Protein 3W01 (pdb70)

Radius of gyration: 24.03 Å; Cα contacts (8 Å, |Δi|>4): 936; chains: 2; bounding box: 73×43×49 Å

Organism: Staphylococcus aureus (strain Mu3 / ATCC 700698) (NCBI:txid418127)

Solvent-accessible surface area: 19328 Å² total; per-residue (Å²): 16,7,94,51,14,18,140,69,0,83,125,19,90,3,0,0,30,0,28,9,43,92,152,10,42,107,121,44,6,64,32,0,7,130,21,148,12,46,0,0,0,0,4,24,22,67,87,5,53,90,110,29,0,81,109,9,20,72,51,1,96,195,26,136,24,41,0,0,1,10,37,34,26,47,101,0,26,22,122,45,11,51,22,31,0,14,30,7,6,4,5,2,95,36,22,37,47,7,2,23,55,19,12,86,14,7,80,74,71,8,156,82,52,82,22,109,69,13,0,4,0,0,8,0,0,17,17,46,122,13,122,14,5,142,63,7,108,19,73,31,130,19,67,44,104,10,2,49,2,12,0,18,0,0,11,43,6,13,127,2,27,0,0,2,1,11,19,32,51,95,53,9,57,41,75,46,0,73,15,0,28,126,44,22,109,119,5,18,3,0,0,2,8,33,6,32,29,66,132,49,0,58,80,0,4,85,34,3,52,0,0,6,1,19,58,17,1,62,152,44,31,153,97,0,54,98,0,28,114,72,124,55,60,70,80,50,20,141,127,5,40,4,0,0,37,1,54,20,84,82,153,24,42,80,114,41,1,29,24,0,6,130,25,141,10,45,0,0,0,1,36,122,82,88,122,54,12,92,81,5,18,65,29,0,102,135,42,118,14,1,0,0,8,12,34,75,58,54,103,22,54,26,115,46,12,35,31,28,0,16,35,1,10,1,3,1,86,41,20,38,46,6,3,22,45,20,15,84,17,7,81,78,70,4,156,77,54,79,22,137,66,18,23,4,0,0,12,0,0,16,13,65,141,12,179,47,6,176,116,3,99,18,57,26,123,16,70,45,101,10,4,46,2,8,0,17,0,0,7,54,7,9,118,2,50,1,0,0,2,23,19,29,44,86,57,11,58,41,75,46,2,73,10,0,26,118,47,23,104,116,4,11,3,0,0,3,5,21,7,42,34,78,114,32,0,29,68,0,3,82,30,3,60,0,0,7,1,20,57,12,3,54,162,51,37,136,105,0,51,79,0,17,101,43,150,177,124

Secondary structure (DSSP, 8-state):
--HHHHHHHHT--EEEEE-TTS---HHHHHHHHTSS-SEEEE--SS---HHHHHHHHHHHTTS-S-EEEE---STT--TT-SEEEEEEETTBSSGGGTTHHHHHHHHHHGGG--GGGEEEEEEEE--SSSHHHHHTTB-----HHHHHHHHHIIIIII--SEEEEE-TTS---HHHHHHHHTT-SSSEEEEES---SHHHHHHHHTTSSEEEE-THHHH-HHHHHHTT--/--GGG-GGG--EEEEE-TTS---HHHHHHHHTSS-SEEEE---HHHHHHHHHHHTTSSS-EEEE--SGGG--SS-SEEEEEEETTBSSGGGTTHHHHHHHHHHTTT--GGGEEEEEEEE--TTSHHHHHTTB-----HHHHHHHHHIIIIII--SEEEEE-TTS---HHHHHHHHTT-SSSEEEEES---SHHHHHHHHTTSSEEEE-HHHHH-HHHHHHTT-----

Nearest PDB structures (foldseek):
  3w02-assembly1_B  TM=9.775E-01  e=1.954E-39  Staphylococcus aureus subsp. aureus Mu3
  3w01-assembly1_B  TM=9.624E-01  e=1.378E-39  Staphylococcus aureus subsp. aureus Mu3
  4naf-assembly1_A  TM=9.773E-01  e=2.400E-29  Geobacillus kaustophilus HTA426
  4naf-assembly1_B  TM=9.695E-01  e=1.029E-28  Geobacillus kaustophilus HTA426
  4nae-assembly1_B  TM=9.732E-01  e=1.588E-27  Geobacillus kaustophilus HTA426

B-factor: mean 25.54, std 10.24, range [8.36, 70.71]

Structure (mmCIF, N/CA/C/O backbone):
data_3W01
#
_entry.id   3W01
#
_cell.length_a   65.337
_cell.length_b   80.793
_cell.length_c   85.769
_cell.angle_alpha   90.00
_cell.angle_beta   90.00
_cell.angle_gamma   90.00
#
_symmetry.space_group_name_H-M   'P 21 21 21'
#
loop_
_entity.id
_entity.type
_entity.pdbx_description
1 polymer 'Heptaprenylglyceryl phosphate synthase'
2 non-polymer 'TRIETHYLENE GLYCOL'
3 water water
#
loop_
_atom_site.group_PDB
_atom_site.id
_atom_site.type_symbol
_atom_site.label_atom_id
_atom_site.label_alt_id
_atom_site.label_comp_id
_atom_site.label_asym_id
_atom_site.label_entity_id
_atom_site.label_seq_id
_atom_site.pdbx_PDB_ins_code
_atom_site.Cartn_x
_atom_site.Cartn_y
_atom_site.Cartn_z
_atom_site.occupancy
_atom_site.B_iso_or_equiv
_atom_site.auth_seq_id
_atom_site.auth_comp_id
_atom_site.auth_asym_id
_atom_site.auth_atom_id
_atom_site.pdbx_PDB_model_num
ATOM 1 N N . ALA A 1 1 ? 20.450 29.712 6.072 1.00 21.21 -4 ALA A N 1
ATOM 2 C CA . ALA A 1 1 ? 21.137 28.978 4.979 1.00 19.97 -4 ALA A CA 1
ATOM 3 C C . ALA A 1 1 ? 20.072 28.357 4.092 1.00 18.34 -4 ALA A C 1
ATOM 4 O O . ALA A 1 1 ? 19.127 27.729 4.573 1.00 19.53 -4 ALA A O 1
ATOM 6 N N . GLY A 1 2 ? 20.264 28.522 2.786 1.00 17.28 -3 GLY A N 1
ATOM 7 C CA . GLY A 1 2 ? 19.305 27.976 1.843 1.00 16.60 -3 GLY A CA 1
ATOM 8 C C . GLY A 1 2 ? 19.400 26.456 1.714 1.00 15.27 -3 GLY A C 1
ATOM 9 O O . GLY A 1 2 ? 20.387 25.828 2.135 1.00 16.38 -3 GLY A O 1
ATOM 10 N N . ALA A 1 3 ? 18.397 25.875 1.080 1.00 16.70 -2 ALA A N 1
ATOM 11 C CA . ALA A 1 3 ? 18.413 24.400 0.903 1.00 15.36 -2 ALA A CA 1
ATOM 12 C C . ALA A 1 3 ? 19.584 23.976 0.003 1.00 16.03 -2 ALA A C 1
ATOM 13 O O . ALA A 1 3 ? 20.201 22.906 0.224 1.00 16.14 -2 ALA A O 1
ATOM 15 N N . GLY A 1 4 ? 19.876 24.734 -1.040 1.00 15.26 -1 GLY A N 1
ATOM 16 C CA . GLY A 1 4 ? 21.002 24.398 -1.912 1.00 15.95 -1 GLY A CA 1
ATOM 17 C C . GLY A 1 4 ? 22.337 24.550 -1.177 1.00 15.79 -1 GLY A C 1
ATOM 18 O O . GLY A 1 4 ? 23.237 23.736 -1.335 1.00 15.68 -1 GLY A O 1
ATOM 19 N N . ALA A 1 5 ? 22.467 25.619 -0.422 1.00 15.20 0 ALA A N 1
ATOM 20 C CA . ALA A 1 5 ? 23.690 25.842 0.357 1.00 15.65 0 ALA A CA 1
ATOM 21 C C . ALA A 1 5 ? 23.910 24.661 1.302 1.00 15.52 0 ALA A C 1
ATOM 22 O O . ALA A 1 5 ? 25.043 24.131 1.371 1.00 15.37 0 ALA A O 1
ATOM 24 N N . MET A 1 6 ? 22.859 24.218 2.027 1.00 15.53 1 MET A N 1
ATOM 25 C CA . MET A 1 6 ? 23.085 23.092 2.948 1.00 15.42 1 MET A CA 1
ATOM 26 C C . MET A 1 6 ? 23.327 21.775 2.218 1.00 15.12 1 MET A C 1
ATOM 27 O O . MET A 1 6 ? 24.046 20.897 2.728 1.00 15.34 1 MET A O 1
ATOM 32 N N . TYR A 1 7 ? 22.704 21.621 1.055 1.00 14.56 2 TYR A N 1
ATOM 33 C CA . TYR A 1 7 ? 22.986 20.418 0.257 1.00 14.23 2 TYR A CA 1
ATOM 34 C C . TYR A 1 7 ? 24.495 20.362 0.000 1.00 13.65 2 TYR A C 1
ATOM 35 O O . TYR A 1 7 ? 25.102 19.261 0.111 1.00 14.30 2 TYR A O 1
ATOM 44 N N . ASP A 1 8 ? 25.106 21.475 -0.413 1.00 14.45 3 ASP A N 1
ATOM 45 C CA . ASP A 1 8 ? 26.561 21.510 -0.679 1.00 14.31 3 ASP A CA 1
ATOM 46 C C . ASP A 1 8 ? 27.384 21.301 0.599 1.00 15.07 3 ASP A C 1
ATOM 47 O O . ASP A 1 8 ? 28.275 20.446 0.635 1.00 16.40 3 ASP A O 1
ATOM 52 N N . ILE A 1 9 ? 27.044 22.037 1.663 1.00 14.05 4 ILE A N 1
ATOM 53 C CA . ILE A 1 9 ? 27.837 21.971 2.879 1.00 13.30 4 ILE A CA 1
ATOM 54 C C . ILE A 1 9 ? 27.749 20.619 3.604 1.00 13.71 4 ILE A C 1
ATOM 55 O O . ILE A 1 9 ? 28.743 20.166 4.233 1.00 13.89 4 ILE A O 1
ATOM 60 N N . LYS A 1 10 ? 26.592 19.958 3.459 1.00 13.54 5 LYS A N 1
ATOM 61 C CA . LYS A 1 10 ? 26.441 18.638 4.090 1.00 14.21 5 LYS A CA 1
ATOM 62 C C . LYS A 1 10 ? 27.414 17.633 3.471 1.00 15.25 5 LYS A C 1
ATOM 63 O O . LYS A 1 10 ? 27.731 16.599 4.132 1.00 17.04 5 LYS A O 1
ATOM 69 N N . LYS A 1 11 ? 27.909 17.894 2.272 1.00 15.98 6 LYS A N 1
ATOM 70 C CA . LYS A 1 11 ? 28.879 16.954 1.696 1.00 15.62 6 LYS A CA 1
ATOM 71 C C . LYS A 1 11 ? 30.297 17.143 2.242 1.00 16.25 6 LYS A C 1
ATOM 72 O O . LYS A 1 11 ? 31.150 16.227 2.108 1.00 15.82 6 LYS A O 1
ATOM 78 N N . TRP A 1 12 ? 30.578 18.328 2.798 1.00 14.50 7 TRP A N 1
ATOM 79 C CA . TRP A 1 12 ? 31.918 18.597 3.327 1.00 13.96 7 TRP A CA 1
ATOM 80 C C . TRP A 1 12 ? 32.273 17.786 4.552 1.00 13.33 7 TRP A C 1
ATOM 81 O O . TRP A 1 12 ? 31.473 17.632 5.468 1.00 13.40 7 TRP A O 1
ATOM 92 N N . ARG A 1 13 ? 33.517 17.288 4.529 1.00 13.22 8 ARG A N 1
ATOM 93 C CA . ARG A 1 13 ? 34.002 16.486 5.604 1.00 12.69 8 ARG A CA 1
ATOM 94 C C . ARG A 1 13 ? 35.201 17.072 6.332 1.00 12.28 8 ARG A C 1
ATOM 95 O O . ARG A 1 13 ? 35.467 16.741 7.496 1.00 11.54 8 ARG A O 1
ATOM 103 N N . HIS A 1 14 ? 35.937 17.908 5.633 1.00 12.15 9 HIS A N 1
ATOM 104 C CA . HIS A 1 14 ? 37.161 18.498 6.168 1.00 11.34 9 HIS A CA 1
ATOM 105 C C . HIS A 1 14 ? 37.284 19.935 5.729 1.00 11.27 9 HIS A C 1
ATOM 106 O O . HIS A 1 14 ? 37.093 20.231 4.558 1.00 11.57 9 HIS A O 1
ATOM 113 N N . ILE A 1 15 ? 37.555 20.812 6.698 1.00 11.43 10 ILE A N 1
ATOM 114 C CA . ILE A 1 15 ? 37.774 22.215 6.400 1.00 12.49 10 ILE A CA 1
ATOM 115 C C . ILE A 1 15 ? 39.087 22.640 7.016 1.00 12.20 10 ILE A C 1
ATOM 116 O O . ILE A 1 15 ? 39.313 22.309 8.193 1.00 12.48 10 ILE A O 1
ATOM 121 N N . PHE A 1 16 ? 39.959 23.333 6.282 1.00 11.78 11 PHE A N 1
ATOM 122 C CA . PHE A 1 16 ? 41.180 23.918 6.904 1.00 11.43 11 PHE A CA 1
ATOM 123 C C . PHE A 1 16 ? 40.783 25.339 7.315 1.00 12.99 11 PHE A C 1
ATOM 124 O O . PHE A 1 16 ? 40.212 26.112 6.517 1.00 13.17 11 PHE A O 1
ATOM 132 N N . LYS A 1 17 ? 41.038 25.677 8.573 1.00 12.45 12 LYS A N 1
ATOM 133 C CA . LYS A 1 17 ? 40.686 26.982 9.128 1.00 13.33 12 LYS A CA 1
ATOM 134 C C . LYS A 1 17 ? 41.949 27.828 9.354 1.00 14.38 12 LYS A C 1
ATOM 135 O O . LYS A 1 17 ? 42.852 27.428 10.086 1.00 15.08 12 LYS A O 1
ATOM 141 N N . LEU A 1 18 ? 41.955 29.024 8.743 1.00 14.23 13 LEU A N 1
ATOM 142 C CA . LEU A 1 18 ? 43.142 29.917 8.795 1.00 15.02 13 LEU A CA 1
ATOM 143 C C . LEU A 1 18 ? 42.819 31.134 9.667 1.00 16.34 13 LEU A C 1
ATOM 144 O O . LEU A 1 18 ? 41.772 31.680 9.534 1.00 16.46 13 LEU A O 1
ATOM 149 N N . ASP A 1 19 ? 43.733 31.500 10.561 1.00 16.21 14 ASP A N 1
ATOM 150 C CA . ASP A 1 19 ? 43.567 32.696 11.427 1.00 17.79 14 ASP A CA 1
ATOM 151 C C . ASP A 1 19 ? 44.275 33.853 10.695 1.00 17.39 14 ASP A C 1
ATOM 152 O O . ASP A 1 19 ? 45.468 33.820 10.520 1.00 18.90 14 ASP A O 1
ATOM 157 N N . PRO A 1 20 ? 43.542 34.860 10.263 1.00 18.37 15 PRO A N 1
ATOM 158 C CA . PRO A 1 20 ? 44.130 35.974 9.535 1.00 19.53 15 PRO A CA 1
ATOM 159 C C . PRO A 1 20 ? 45.130 36.767 10.330 1.00 18.91 15 PRO A C 1
ATOM 160 O O . PRO A 1 20 ? 45.876 37.526 9.754 1.00 20.69 15 PRO A O 1
ATOM 164 N N . ALA A 1 21 ? 45.126 36.569 11.635 1.00 19.71 16 ALA A N 1
ATOM 165 C CA . ALA A 1 21 ? 46.124 37.277 12.471 1.00 20.87 16 ALA A CA 1
ATOM 166 C C . ALA A 1 21 ? 47.484 36.605 12.394 1.00 22.87 16 ALA A C 1
ATOM 167 O O . ALA A 1 21 ? 48.481 37.179 12.817 1.00 22.27 16 ALA A O 1
ATOM 169 N N . LYS A 1 22 ? 47.540 35.378 11.866 1.00 20.72 17 LYS A N 1
ATOM 170 C CA . LYS A 1 22 ? 48.803 34.675 11.761 1.00 22.54 17 LYS A CA 1
ATOM 171 C C . LYS A 1 22 ? 49.387 34.843 10.376 1.00 22.57 17 LYS A C 1
ATOM 172 O O . LYS A 1 22 ? 48.677 35.183 9.441 1.00 24.36 17 LYS A O 1
ATOM 178 N N . HIS A 1 23 ? 50.690 34.649 10.233 1.00 22.72 18 HIS A N 1
ATOM 179 C CA . HIS A 1 23 ? 51.269 34.776 8.901 1.00 23.98 18 HIS A CA 1
ATOM 180 C C . HIS A 1 23 ? 51.371 33.341 8.367 1.00 23.85 18 HIS A C 1
ATOM 181 O O . HIS A 1 23 ? 51.588 32.408 9.115 1.00 24.29 18 HIS A O 1
ATOM 188 N N . ILE A 1 24 ? 51.154 33.179 7.085 1.00 23.84 19 ILE A N 1
ATOM 189 C CA . ILE A 1 24 ? 51.343 31.836 6.513 1.00 24.21 19 ILE A CA 1
ATOM 190 C C . ILE A 1 24 ? 52.122 32.079 5.206 1.00 24.39 19 ILE A C 1
ATOM 191 O O . ILE A 1 24 ? 51.781 32.961 4.431 1.00 26.59 19 ILE A O 1
ATOM 196 N N . SER A 1 25 ? 53.186 31.300 4.978 1.00 28.51 20 SER A N 1
ATOM 197 C CA . SER A 1 25 ? 53.998 31.480 3.778 1.00 30.58 20 SER A CA 1
ATOM 198 C C . SER A 1 25 ? 53.259 31.043 2.518 1.00 32.45 20 SER A C 1
ATOM 199 O O . SER A 1 25 ? 52.245 30.328 2.572 1.00 31.35 20 SER A O 1
ATOM 202 N N . ASP A 1 26 ? 53.789 31.440 1.380 1.00 32.94 21 ASP A N 1
ATOM 203 C CA . ASP A 1 26 ? 53.166 31.095 0.130 1.00 34.28 21 ASP A CA 1
ATOM 204 C C . ASP A 1 26 ? 53.251 29.594 -0.073 1.00 32.35 21 ASP A C 1
ATOM 205 O O . ASP A 1 26 ? 52.273 28.994 -0.494 1.00 33.08 21 ASP A O 1
ATOM 210 N N . ASP A 1 27 ? 54.387 28.984 0.254 1.00 31.56 22 ASP A N 1
ATOM 211 C CA . ASP A 1 27 ? 54.531 27.512 0.141 1.00 30.21 22 ASP A CA 1
ATOM 212 C C . ASP A 1 27 ? 53.475 26.746 0.942 1.00 28.76 22 ASP A C 1
ATOM 213 O O . ASP A 1 27 ? 52.937 25.726 0.488 1.00 26.95 22 ASP A O 1
ATOM 218 N N . ASP A 1 28 ? 53.202 27.205 2.159 1.00 25.74 23 ASP A N 1
ATOM 219 C CA . ASP A 1 28 ? 52.301 26.516 3.044 1.00 22.99 23 ASP A CA 1
ATOM 220 C C . ASP A 1 28 ? 50.885 26.741 2.615 1.00 20.87 23 ASP A C 1
ATOM 221 O O . ASP A 1 28 ? 50.124 25.798 2.607 1.00 20.47 23 ASP A O 1
ATOM 226 N N . LEU A 1 29 ? 50.562 27.961 2.213 1.00 19.67 24 LEU A N 1
ATOM 227 C CA . LEU A 1 29 ? 49.191 28.268 1.771 1.00 19.22 24 LEU A CA 1
ATOM 228 C C . LEU A 1 29 ? 48.894 27.489 0.495 1.00 19.10 24 LEU A C 1
ATOM 229 O O . LEU A 1 29 ? 47.810 26.940 0.342 1.00 17.78 24 LEU A O 1
ATOM 234 N N . ASP A 1 30 ? 49.873 27.432 -0.413 1.00 19.06 25 ASP A N 1
ATOM 235 C CA . ASP A 1 30 ? 49.626 26.693 -1.640 1.00 18.14 25 ASP A CA 1
ATOM 236 C C . ASP A 1 30 ? 49.361 25.197 -1.331 1.00 17.08 25 ASP A C 1
ATOM 237 O O . ASP A 1 30 ? 48.447 24.631 -1.883 1.00 16.77 25 ASP A O 1
ATOM 242 N N . ALA A 1 31 ? 50.139 24.603 -0.451 1.00 15.84 26 ALA A N 1
ATOM 243 C CA . ALA A 1 31 ? 49.944 23.187 -0.080 1.00 15.22 26 ALA A CA 1
ATOM 244 C C . ALA A 1 31 ? 48.509 22.966 0.475 1.00 14.41 26 ALA A C 1
ATOM 245 O O . ALA A 1 31 ? 47.834 21.971 0.131 1.00 14.24 26 ALA A O 1
ATOM 247 N N . ILE A 1 32 ? 48.084 23.874 1.359 1.00 15.17 27 ILE A N 1
ATOM 248 C CA . ILE A 1 32 ? 46.754 23.789 1.968 1.00 14.89 27 ILE A CA 1
ATOM 249 C C . ILE A 1 32 ? 45.658 23.925 0.903 1.00 14.63 27 ILE A C 1
ATOM 250 O O . ILE A 1 32 ? 44.698 23.121 0.828 1.00 14.89 27 ILE A O 1
ATOM 255 N N . CYS A 1 33 ? 45.826 24.931 0.053 1.00 14.88 28 CYS A N 1
ATOM 256 C CA . CYS A 1 33 ? 44.733 25.193 -0.893 1.00 16.65 28 CYS A CA 1
ATOM 257 C C . CYS A 1 33 ? 44.637 24.213 -2.046 1.00 16.85 28 CYS A C 1
ATOM 258 O O . CYS A 1 33 ? 43.546 24.135 -2.695 1.00 19.08 28 CYS A O 1
ATOM 261 N N . MET A 1 34 ? 45.719 23.497 -2.304 1.00 16.58 29 MET A N 1
ATOM 262 C CA . MET A 1 34 ? 45.720 22.475 -3.354 1.00 17.51 29 MET A CA 1
ATOM 263 C C . MET A 1 34 ? 45.428 21.088 -2.822 1.00 17.66 29 MET A C 1
ATOM 264 O O . MET A 1 34 ? 45.446 20.093 -3.563 1.00 18.51 29 MET A O 1
ATOM 269 N N . SER A 1 35 ? 45.205 20.984 -1.512 1.00 15.86 30 SER A N 1
ATOM 270 C CA . SER A 1 35 ? 44.969 19.696 -0.876 1.00 15.21 30 SER A CA 1
ATOM 271 C C . SER A 1 35 ? 43.565 19.140 -1.103 1.00 15.44 30 SER A C 1
ATOM 272 O O . SER A 1 35 ? 42.743 19.785 -1.684 1.00 17.41 30 SER A O 1
ATOM 275 N N . GLN A 1 36 ? 43.342 17.969 -0.516 1.00 16.03 31 GLN A N 1
ATOM 276 C CA . GLN A 1 36 ? 42.027 17.352 -0.633 1.00 19.10 31 GLN A CA 1
ATOM 277 C C . GLN A 1 36 ? 40.993 17.861 0.394 1.00 18.70 31 GLN A C 1
ATOM 278 O O . GLN A 1 36 ? 39.934 17.215 0.630 1.00 19.09 31 GLN A O 1
ATOM 284 N N . THR A 1 37 ? 41.259 19.024 1.012 1.00 14.52 32 THR A N 1
ATOM 285 C CA . THR A 1 37 ? 40.257 19.581 1.896 1.00 13.13 32 THR A CA 1
ATOM 286 C C . THR A 1 37 ? 39.009 19.982 1.109 1.00 14.90 32 THR A C 1
ATOM 287 O O . THR A 1 37 ? 39.046 20.124 -0.140 1.00 15.36 32 THR A O 1
ATOM 291 N N . ASP A 1 38 ? 37.871 20.103 1.800 1.00 14.11 33 ASP A N 1
ATOM 292 C CA . ASP A 1 38 ? 36.677 20.533 1.113 1.00 13.78 33 ASP A CA 1
ATOM 293 C C . ASP A 1 38 ? 36.474 22.063 1.041 1.00 14.97 33 ASP A C 1
ATOM 294 O O . ASP A 1 38 ? 35.708 22.555 0.175 1.00 16.10 33 ASP A O 1
ATOM 299 N N . ALA A 1 39 ? 37.117 22.807 1.935 1.00 13.46 34 ALA A N 1
ATOM 300 C CA . ALA A 1 39 ? 36.913 24.251 1.926 1.00 13.48 34 ALA A CA 1
ATOM 301 C C . ALA A 1 39 ? 37.947 24.897 2.812 1.00 12.94 34 ALA A C 1
ATOM 302 O O . ALA A 1 39 ? 38.515 24.260 3.727 1.00 13.31 34 ALA A O 1
ATOM 304 N N . ILE A 1 40 ? 38.165 26.205 2.578 1.00 12.82 35 ILE A N 1
ATOM 305 C CA . ILE A 1 40 ? 39.049 26.974 3.454 1.00 14.28 35 ILE A CA 1
ATOM 306 C C . ILE A 1 40 ? 38.139 27.961 4.197 1.00 13.71 35 ILE A C 1
ATOM 307 O O . ILE A 1 40 ? 37.262 28.601 3.593 1.00 15.27 35 ILE A O 1
ATOM 312 N N . MET A 1 41 ? 38.302 28.040 5.510 1.00 13.29 36 MET A N 1
ATOM 313 C CA . MET A 1 41 ? 37.522 28.964 6.336 1.00 13.70 36 MET A CA 1
ATOM 314 C C . MET A 1 41 ? 38.463 29.960 7.014 1.00 15.27 36 MET A C 1
ATOM 315 O O . MET A 1 41 ? 39.419 29.545 7.640 1.00 14.56 36 MET A O 1
ATOM 320 N N . ILE A 1 42 ? 38.222 31.259 6.821 1.00 15.39 37 ILE A N 1
ATOM 321 C CA . ILE A 1 42 ? 38.987 32.270 7.541 1.00 14.22 37 ILE A CA 1
ATOM 322 C C . ILE A 1 42 ? 38.264 32.513 8.852 1.00 13.69 37 ILE A C 1
ATOM 323 O O . ILE A 1 42 ? 37.082 32.821 8.875 1.00 14.13 37 ILE A O 1
ATOM 328 N N . GLY A 1 43 ? 39.009 32.405 9.953 1.00 15.48 38 GLY A N 1
ATOM 329 C CA . GLY A 1 43 ? 38.440 32.600 11.265 1.00 17.99 38 GLY A CA 1
ATOM 330 C C . GLY A 1 43 ? 39.537 32.923 12.275 1.00 21.85 38 GLY A C 1
ATOM 331 O O . GLY A 1 43 ? 40.638 32.411 12.204 1.00 25.39 38 GLY A O 1
ATOM 332 N N . GLY A 1 44 ? 39.232 33.707 13.279 1.00 24.83 39 GLY A N 1
ATOM 333 C CA . GLY A 1 44 ? 40.283 34.011 14.227 1.00 24.87 39 GLY A CA 1
ATOM 334 C C . GLY A 1 44 ? 39.589 34.373 15.501 1.00 25.87 39 GLY A C 1
ATOM 335 O O . GLY A 1 44 ? 38.413 34.092 15.644 1.00 28.68 39 GLY A O 1
ATOM 336 N N . THR A 1 45 ? 40.280 35.048 16.420 1.00 25.25 40 THR A N 1
ATOM 337 C CA . THR A 1 45 ? 39.635 35.413 17.684 1.00 26.20 40 THR A CA 1
ATOM 338 C C . THR A 1 45 ? 39.665 36.928 17.802 1.00 27.87 40 THR A C 1
ATOM 339 O O . THR A 1 45 ? 38.733 37.591 17.397 1.00 28.39 40 THR A O 1
ATOM 343 N N . ASP A 1 46 ? 40.727 37.463 18.374 1.00 30.62 41 ASP A N 1
ATOM 344 C CA . ASP A 1 46 ? 40.851 38.908 18.450 1.00 33.34 41 ASP A CA 1
ATOM 345 C C . ASP A 1 46 ? 41.874 39.200 17.319 1.00 33.63 41 ASP A C 1
ATOM 346 O O . ASP A 1 46 ? 42.513 38.299 16.768 1.00 36.15 41 ASP A O 1
ATOM 351 N N . ASP A 1 47 ? 42.030 40.436 16.941 1.00 34.52 42 ASP A N 1
ATOM 352 C CA . ASP A 1 47 ? 42.939 40.747 15.857 1.00 32.47 42 ASP A CA 1
ATOM 353 C C . ASP A 1 47 ? 42.460 40.262 14.489 1.00 29.65 42 ASP A C 1
ATOM 354 O O . ASP A 1 47 ? 43.257 39.960 13.612 1.00 31.59 42 ASP A O 1
ATOM 359 N N . VAL A 1 48 ? 41.163 40.158 14.299 1.00 26.77 43 VAL A N 1
ATOM 360 C CA . VAL A 1 48 ? 40.686 39.809 12.959 1.00 24.44 43 VAL A CA 1
ATOM 361 C C . VAL A 1 48 ? 40.326 41.215 12.437 1.00 24.66 43 VAL A C 1
ATOM 362 O O . VAL A 1 48 ? 39.429 41.872 12.964 1.00 25.94 43 VAL A O 1
ATOM 366 N N . THR A 1 49 ? 41.016 41.672 11.402 1.00 24.50 44 THR A N 1
ATOM 367 C CA . THR A 1 49 ? 40.748 43.021 10.906 1.00 25.18 44 THR A CA 1
ATOM 368 C C . THR A 1 49 ? 40.344 43.043 9.452 1.00 25.20 44 THR A C 1
ATOM 369 O O . THR A 1 49 ? 40.500 42.043 8.733 1.00 24.11 44 THR A O 1
ATOM 373 N N . GLU A 1 50 ? 39.829 44.195 8.997 1.00 23.94 45 GLU A N 1
ATOM 374 C CA . GLU A 1 50 ? 39.500 44.324 7.592 1.00 25.24 45 GLU A CA 1
ATOM 375 C C . GLU A 1 50 ? 40.779 44.078 6.790 1.00 24.67 45 GLU A C 1
ATOM 376 O O . GLU A 1 50 ? 40.793 43.336 5.811 1.00 24.36 45 GLU A O 1
ATOM 382 N N . ASP A 1 51 ? 41.900 44.686 7.191 1.00 23.50 46 ASP A N 1
ATOM 383 C CA . ASP A 1 51 ? 43.089 44.468 6.410 1.00 24.02 46 ASP A CA 1
ATOM 384 C C . ASP A 1 51 ? 43.610 43.044 6.371 1.00 23.73 46 ASP A C 1
ATOM 385 O O . ASP A 1 51 ? 44.056 42.582 5.315 1.00 23.15 46 ASP A O 1
ATOM 390 N N . ASN A 1 52 ? 43.592 42.331 7.511 1.00 22.04 47 ASN A N 1
ATOM 391 C CA . ASN A 1 52 ? 44.170 41.013 7.410 1.00 21.13 47 ASN A CA 1
ATOM 392 C C . ASN A 1 52 ? 43.247 39.996 6.756 1.00 19.69 47 ASN A C 1
ATOM 393 O O . ASN A 1 52 ? 43.746 39.053 6.140 1.00 19.74 47 ASN A O 1
ATOM 398 N N . VAL A 1 53 ? 41.943 40.214 6.847 1.00 19.49 48 VAL A N 1
ATOM 399 C CA . VAL A 1 53 ? 41.012 39.328 6.132 1.00 19.03 48 VAL A CA 1
ATOM 400 C C . VAL A 1 53 ? 41.123 39.588 4.632 1.00 21.64 48 VAL A C 1
ATOM 401 O O . VAL A 1 53 ? 41.161 38.655 3.829 1.00 21.64 48 VAL A O 1
ATOM 405 N N . ILE A 1 54 ? 41.202 40.858 4.268 1.00 21.44 49 ILE A N 1
ATOM 406 C CA . ILE A 1 54 ? 41.348 41.217 2.846 1.00 24.84 49 ILE A CA 1
ATOM 407 C C . ILE A 1 54 ? 42.603 40.580 2.256 1.00 24.81 49 ILE A C 1
ATOM 408 O O . ILE A 1 54 ? 42.557 39.969 1.177 1.00 26.25 49 ILE A O 1
ATOM 413 N N . HIS A 1 55 ? 43.729 40.712 2.964 1.00 24.71 50 HIS A N 1
ATOM 414 C CA . HIS A 1 55 ? 45.017 40.217 2.537 1.00 26.45 50 HIS A CA 1
ATOM 415 C C . HIS A 1 55 ? 45.025 38.713 2.366 1.00 24.96 50 HIS A C 1
ATOM 416 O O . HIS A 1 55 ? 45.549 38.168 1.377 1.00 24.43 50 HIS A O 1
ATOM 423 N N . LEU A 1 56 ? 44.408 38.026 3.323 1.00 24.42 51 LEU A N 1
ATOM 424 C CA . LEU A 1 56 ? 44.415 36.576 3.229 1.00 22.64 51 LEU A CA 1
ATOM 425 C C . LEU A 1 56 ? 43.450 36.078 2.149 1.00 22.27 51 LEU A C 1
ATOM 426 O O . LEU A 1 56 ? 43.799 35.196 1.397 1.00 22.51 51 LEU A O 1
ATOM 431 N N . MET A 1 57 ? 42.246 36.643 2.104 1.00 23.99 52 MET A N 1
ATOM 432 C CA . MET A 1 57 ? 41.263 36.237 1.116 1.00 25.37 52 MET A CA 1
ATOM 433 C C . MET A 1 57 ? 41.805 36.475 -0.271 1.00 26.70 52 MET A C 1
ATOM 434 O O . MET A 1 57 ? 41.588 35.658 -1.178 1.00 26.07 52 MET A O 1
ATOM 439 N N . SER A 1 58 ? 42.538 37.568 -0.447 1.00 26.00 53 SER A N 1
ATOM 440 C CA . SER A 1 58 ? 43.049 37.857 -1.806 1.00 28.38 53 SER A CA 1
ATOM 441 C C . SER A 1 58 ? 44.022 36.770 -2.298 1.00 28.24 53 SER A C 1
ATOM 442 O O . SER A 1 58 ? 44.054 36.451 -3.502 1.00 31.11 53 SER A O 1
ATOM 445 N N . LYS A 1 59 ? 44.808 36.188 -1.384 1.00 26.42 54 LYS A N 1
ATOM 446 C CA . LYS A 1 59 ? 45.752 35.124 -1.735 1.00 25.05 54 LYS A CA 1
ATOM 447 C C . LYS A 1 59 ? 44.981 33.810 -1.997 1.00 25.36 54 LYS A C 1
ATOM 448 O O . LYS A 1 59 ? 45.383 33.014 -2.855 1.00 25.03 54 LYS A O 1
ATOM 454 N N . ILE A 1 60 ? 43.912 33.575 -1.233 1.00 23.78 55 ILE A N 1
ATOM 455 C CA . ILE A 1 60 ? 43.160 32.327 -1.416 1.00 24.66 55 ILE A CA 1
ATOM 456 C C . ILE A 1 60 ? 42.287 32.317 -2.643 1.00 25.18 55 ILE A C 1
ATOM 457 O O . ILE A 1 60 ? 42.046 31.249 -3.187 1.00 25.34 55 ILE A O 1
ATOM 462 N N . ARG A 1 61 ? 41.850 33.498 -3.089 1.00 25.71 56 ARG A N 1
ATOM 463 C CA . ARG A 1 61 ? 40.993 33.581 -4.289 1.00 28.86 56 ARG A CA 1
ATOM 464 C C . ARG A 1 61 ? 41.725 33.110 -5.546 1.00 29.15 56 ARG A C 1
ATOM 465 O O . ARG A 1 61 ? 41.093 32.896 -6.577 1.00 30.60 56 ARG A O 1
ATOM 473 N N . ARG A 1 62 ? 43.044 32.956 -5.443 1.00 30.08 57 ARG A N 1
ATOM 474 C CA . ARG A 1 62 ? 43.879 32.437 -6.520 1.00 31.15 57 ARG A CA 1
ATOM 475 C C . ARG A 1 62 ? 43.524 30.960 -6.765 1.00 30.60 57 ARG A C 1
ATOM 476 O O . ARG A 1 62 ? 43.908 30.399 -7.795 1.00 30.69 57 ARG A O 1
ATOM 484 N N . TYR A 1 63 ? 42.803 30.355 -5.803 1.00 27.26 58 TYR A N 1
ATOM 485 C CA . TYR A 1 63 ? 42.376 28.944 -5.869 1.00 26.11 58 TYR A CA 1
ATOM 486 C C . TYR A 1 63 ? 40.866 28.753 -6.039 1.00 25.12 58 TYR A C 1
ATOM 487 O O . TYR A 1 63 ? 40.051 29.543 -5.535 1.00 26.37 58 TYR A O 1
ATOM 496 N N . PRO A 1 64 ? 40.462 27.650 -6.707 1.00 24.23 59 PRO A N 1
ATOM 497 C CA . PRO A 1 64 ? 39.046 27.369 -6.941 1.00 24.73 59 PRO A CA 1
ATOM 498 C C . PRO A 1 64 ? 38.168 26.798 -5.843 1.00 24.86 59 PRO A C 1
ATOM 499 O O . PRO A 1 64 ? 36.938 26.813 -5.980 1.00 26.36 59 PRO A O 1
ATOM 503 N N . LEU A 1 65 ? 38.753 26.313 -4.759 1.00 23.38 60 LEU A N 1
ATOM 504 C CA . LEU A 1 65 ? 37.893 25.680 -3.768 1.00 21.70 60 LEU A CA 1
ATOM 505 C C . LEU A 1 65 ? 37.039 26.683 -2.964 1.00 21.25 60 LEU A C 1
ATOM 506 O O . LEU A 1 65 ? 37.284 27.900 -3.014 1.00 20.62 60 LEU A O 1
ATOM 511 N N . PRO A 1 66 ? 36.005 26.199 -2.258 1.00 18.37 61 PRO A N 1
ATOM 512 C CA . PRO A 1 66 ? 35.149 27.118 -1.490 1.00 18.03 61 PRO A CA 1
ATOM 513 C C . PRO A 1 66 ? 35.899 27.870 -0.419 1.00 18.54 61 PRO A C 1
ATOM 514 O O . PRO A 1 66 ? 36.756 27.292 0.243 1.00 17.31 61 PRO A O 1
ATOM 518 N N . LEU A 1 67 ? 35.610 29.161 -0.305 1.00 17.25 62 LEU A N 1
ATOM 519 C CA . LEU A 1 67 ? 36.255 30.014 0.669 1.00 19.39 62 LEU A CA 1
ATOM 520 C C . LEU A 1 67 ? 35.141 30.602 1.494 1.00 17.83 62 LEU A C 1
ATOM 521 O O . LEU A 1 67 ? 34.190 31.217 0.990 1.00 17.92 62 LEU A O 1
ATOM 526 N N . VAL A 1 68 ? 35.205 30.374 2.803 1.00 15.59 63 VAL A N 1
ATOM 527 C CA . VAL A 1 68 ? 34.155 30.857 3.691 1.00 15.48 63 VAL A CA 1
ATOM 528 C C . VAL A 1 68 ? 34.710 31.730 4.801 1.00 16.18 63 VAL A C 1
ATOM 529 O O . VAL A 1 68 ? 35.867 31.567 5.203 1.00 15.12 63 VAL A O 1
ATOM 533 N N . LEU A 1 69 ? 33.882 32.672 5.258 1.00 14.22 64 LEU A N 1
ATOM 534 C CA . LEU A 1 69 ? 34.305 33.545 6.349 1.00 16.18 64 LEU A CA 1
ATOM 535 C C . LEU A 1 69 ? 33.501 33.227 7.559 1.00 15.82 64 LEU A C 1
ATOM 536 O O . LEU A 1 69 ? 32.232 33.231 7.503 1.00 15.78 64 LEU A O 1
ATOM 541 N N . GLU A 1 70 ? 34.184 32.904 8.664 1.00 15.40 65 GLU A N 1
ATOM 542 C CA . GLU A 1 70 ? 33.476 32.727 9.951 1.00 16.40 65 GLU A CA 1
ATOM 543 C C . GLU A 1 70 ? 33.562 34.123 10.542 1.00 18.45 65 GLU A C 1
ATOM 544 O O . GLU A 1 70 ? 34.644 34.558 10.936 1.00 20.05 65 GLU A O 1
ATOM 550 N N . ILE A 1 71 ? 32.436 34.810 10.590 1.00 18.25 66 ILE A N 1
ATOM 551 C CA . ILE A 1 71 ? 32.484 36.224 11.004 1.00 22.60 66 ILE A CA 1
ATOM 552 C C . ILE A 1 71 ? 32.824 36.378 12.469 1.00 24.70 66 ILE A C 1
ATOM 553 O O . ILE A 1 71 ? 32.225 35.743 13.309 1.00 26.69 66 ILE A O 1
ATOM 558 N N . SER A 1 72 ? 33.843 37.206 12.746 1.00 26.04 67 SER A N 1
ATOM 559 C CA . SER A 1 72 ? 34.372 37.501 14.089 1.00 28.62 67 SER A CA 1
ATOM 560 C C . SER A 1 72 ? 33.911 38.865 14.632 1.00 28.22 67 SER A C 1
ATOM 561 O O . SER A 1 72 ? 33.827 39.090 15.834 1.00 29.60 67 SER A O 1
ATOM 564 N N . ASN A 1 73 ? 33.648 39.783 13.727 1.00 28.87 68 ASN A N 1
ATOM 565 C CA . ASN A 1 73 ? 33.272 41.126 14.146 1.00 28.06 68 ASN A CA 1
ATOM 566 C C . ASN A 1 73 ? 32.760 41.853 12.973 1.00 28.65 68 ASN A C 1
ATOM 567 O O . ASN A 1 73 ? 32.835 41.365 11.859 1.00 28.50 68 ASN A O 1
ATOM 572 N N . ILE A 1 74 ? 32.261 43.059 13.200 1.00 29.34 69 ILE A N 1
ATOM 573 C CA . ILE A 1 74 ? 31.707 43.799 12.099 1.00 30.07 69 ILE A CA 1
ATOM 574 C C . ILE A 1 74 ? 32.714 44.327 11.084 1.00 29.90 69 ILE A C 1
ATOM 575 O O . ILE A 1 74 ? 32.429 44.370 9.879 1.00 27.61 69 ILE A O 1
ATOM 580 N N . GLU A 1 75 ? 33.881 44.735 11.585 1.00 31.69 70 GLU A N 1
ATOM 581 C CA . GLU A 1 75 ? 34.944 45.354 10.773 1.00 34.39 70 GLU A CA 1
ATOM 582 C C . GLU A 1 75 ? 35.406 44.554 9.589 1.00 34.79 70 GLU A C 1
ATOM 583 O O . GLU A 1 75 ? 35.624 45.094 8.501 1.00 34.89 70 GLU A O 1
ATOM 589 N N . SER A 1 76 ? 35.567 43.261 9.836 1.00 33.02 71 SER A N 1
ATOM 590 C CA . SER A 1 76 ? 36.067 42.346 8.843 1.00 34.48 71 SER A CA 1
ATOM 591 C C . SER A 1 76 ? 34.999 41.710 7.932 1.00 34.86 71 SER A C 1
ATOM 592 O O . SER A 1 76 ? 35.336 40.927 7.041 1.00 36.73 71 SER A O 1
ATOM 595 N N . VAL A 1 77 ? 33.722 42.022 8.131 1.00 34.49 72 VAL A N 1
ATOM 596 C CA . VAL A 1 77 ? 32.721 41.492 7.217 1.00 34.79 72 VAL A CA 1
ATOM 597 C C . VAL A 1 77 ? 32.912 42.206 5.880 1.00 34.68 72 VAL A C 1
ATOM 598 O O . VAL A 1 77 ? 33.120 43.431 5.830 1.00 34.56 72 VAL A O 1
ATOM 602 N N . MET A 1 78 ? 32.828 41.445 4.801 1.00 33.35 73 MET A N 1
ATOM 603 C CA . MET A 1 78 ? 33.017 41.981 3.465 1.00 32.11 73 MET A CA 1
ATOM 604 C C . MET A 1 78 ? 32.522 41.001 2.420 1.00 31.57 73 MET A C 1
ATOM 605 O O . MET A 1 78 ? 32.451 39.788 2.648 1.00 27.93 73 MET A O 1
ATOM 610 N N . PRO A 1 79 ? 32.182 41.511 1.231 1.00 30.09 74 PRO A N 1
ATOM 611 C CA . PRO A 1 79 ? 31.710 40.613 0.185 1.00 29.14 74 PRO A CA 1
ATOM 612 C C . PRO A 1 79 ? 32.792 39.704 -0.391 1.00 28.58 74 PRO A C 1
ATOM 613 O O . PRO A 1 79 ? 33.997 39.883 -0.155 1.00 28.82 74 PRO A O 1
ATOM 617 N N . GLY A 1 80 ? 32.365 38.707 -1.153 1.00 27.71 75 GLY A N 1
ATOM 618 C CA . GLY A 1 80 ? 33.348 37.886 -1.816 1.00 26.47 75 GLY A CA 1
ATOM 619 C C . GLY A 1 80 ? 33.497 36.446 -1.385 1.00 25.54 75 GLY A C 1
ATOM 620 O O . GLY A 1 80 ? 34.055 35.657 -2.128 1.00 28.10 75 GLY A O 1
ATOM 621 N N . PHE A 1 81 ? 32.971 36.104 -0.223 1.00 21.60 76 PHE A N 1
ATOM 622 C CA . PHE A 1 81 ? 33.078 34.711 0.229 1.00 18.86 76 PHE A CA 1
ATOM 623 C C . PHE A 1 81 ? 31.951 33.872 -0.314 1.00 17.81 76 PHE A C 1
ATOM 624 O O . PHE A 1 81 ? 30.863 34.377 -0.619 1.00 19.76 76 PHE A O 1
ATOM 632 N N . ASP A 1 82 ? 32.216 32.580 -0.461 1.00 17.71 77 ASP A N 1
ATOM 633 C CA . ASP A 1 82 ? 31.170 31.713 -0.921 1.00 16.28 77 ASP A CA 1
ATOM 634 C C . ASP A 1 82 ? 30.050 31.521 0.082 1.00 16.52 77 ASP A C 1
ATOM 635 O O . ASP A 1 82 ? 28.908 31.361 -0.319 1.00 18.13 77 ASP A O 1
ATOM 640 N N . PHE A 1 83 ? 30.384 31.497 1.383 1.00 14.80 78 PHE A N 1
ATOM 641 C CA . PHE A 1 83 ? 29.412 31.379 2.441 1.00 14.88 78 PHE A CA 1
ATOM 642 C C . PHE A 1 83 ? 29.951 32.149 3.621 1.00 14.17 78 PHE A C 1
ATOM 643 O O . PHE A 1 83 ? 31.173 32.363 3.727 1.00 14.65 78 PHE A O 1
ATOM 651 N N . TYR A 1 84 ? 29.031 32.499 4.512 1.00 15.35 79 TYR A N 1
ATOM 652 C CA . TYR A 1 84 ? 29.368 33.198 5.744 1.00 15.33 79 TYR A CA 1
ATOM 653 C C . TYR A 1 84 ? 28.808 32.419 6.916 1.00 15.24 79 TYR A C 1
ATOM 654 O O . TYR A 1 84 ? 27.588 32.196 6.999 1.00 17.21 79 TYR A O 1
ATOM 663 N N . PHE A 1 85 ? 29.715 31.976 7.793 1.00 15.00 80 PHE A N 1
ATOM 664 C CA . PHE A 1 85 ? 29.342 31.260 8.968 1.00 15.30 80 PHE A CA 1
ATOM 665 C C . PHE A 1 85 ? 29.343 32.243 10.129 1.00 14.54 80 PHE A C 1
ATOM 666 O O . PHE A 1 85 ? 30.307 32.989 10.341 1.00 16.89 80 PHE A O 1
ATOM 674 N N . VAL A 1 86 ? 28.246 32.211 10.877 1.00 14.53 81 VAL A N 1
ATOM 675 C CA . VAL A 1 86 ? 28.078 33.119 12.005 1.00 14.34 81 VAL A CA 1
ATOM 676 C C . VAL A 1 86 ? 27.884 32.340 13.305 1.00 15.02 81 VAL A C 1
ATOM 677 O O . VAL A 1 86 ? 26.881 31.699 13.520 1.00 14.91 81 VAL A O 1
ATOM 681 N N . PRO A 1 87 ? 28.850 32.413 14.199 1.00 14.78 82 PRO A N 1
ATOM 682 C CA . PRO A 1 87 ? 28.697 31.697 15.476 1.00 14.75 82 PRO A CA 1
ATOM 683 C C . PRO A 1 87 ? 27.754 32.407 16.448 1.00 16.31 82 PRO A C 1
ATOM 684 O O . PRO A 1 87 ? 27.711 33.667 16.481 1.00 15.29 82 PRO A O 1
ATOM 688 N N . THR A 1 88 ? 26.975 31.615 17.166 1.00 14.57 83 THR A N 1
ATOM 689 C CA . THR A 1 88 ? 26.279 32.145 18.333 1.00 14.34 83 THR A CA 1
ATOM 690 C C . THR A 1 88 ? 26.925 31.248 19.428 1.00 16.06 83 THR A C 1
ATOM 691 O O . THR A 1 88 ? 26.861 30.032 19.374 1.00 16.25 83 THR A O 1
ATOM 695 N N . VAL A 1 89 ? 27.613 31.871 20.388 1.00 13.35 84 VAL A N 1
ATOM 696 C CA . VAL A 1 89 ? 28.387 31.078 21.368 1.00 14.17 84 VAL A CA 1
ATOM 697 C C . VAL A 1 89 ? 27.469 30.796 22.518 1.00 14.57 84 VAL A C 1
ATOM 698 O O . VAL A 1 89 ? 27.265 31.642 23.407 1.00 15.05 84 VAL A O 1
ATOM 702 N N . LEU A 1 90 ? 26.891 29.597 22.492 1.00 14.30 85 LEU A N 1
ATOM 703 C CA . LEU A 1 90 ? 25.841 29.243 23.404 1.00 14.77 85 LEU A CA 1
ATOM 704 C C . LEU A 1 90 ? 26.222 29.237 24.836 1.00 15.16 85 LEU A C 1
ATOM 705 O O . LEU A 1 90 ? 25.357 29.466 25.674 1.00 16.55 85 LEU A O 1
ATOM 710 N N . ASN A 1 91 ? 27.496 28.935 25.110 1.00 14.38 86 ASN A N 1
ATOM 711 C CA . ASN A 1 91 ? 27.939 28.959 26.500 1.00 15.77 86 ASN A CA 1
ATOM 712 C C . ASN A 1 91 ? 28.684 30.193 26.900 1.00 16.42 86 ASN A C 1
ATOM 713 O O . ASN A 1 91 ? 29.386 30.214 27.950 1.00 17.47 86 ASN A O 1
ATOM 718 N N . SER A 1 92 ? 28.593 31.219 26.077 1.00 16.33 87 SER A N 1
ATOM 719 C CA . SER A 1 92 ? 29.158 32.533 26.466 1.00 16.87 87 SER A CA 1
ATOM 720 C C . SER A 1 92 ? 28.286 33.125 27.581 1.00 17.45 87 SER A C 1
ATOM 721 O O . SER A 1 92 ? 27.075 32.931 27.614 1.00 18.23 87 SER A O 1
ATOM 724 N N . THR A 1 93 ? 28.940 33.839 28.501 1.00 19.71 88 THR A N 1
ATOM 725 C CA . THR A 1 93 ? 28.189 34.559 29.533 1.00 20.15 88 THR A CA 1
ATOM 726 C C . THR A 1 93 ? 27.854 35.966 29.057 1.00 19.53 88 THR A C 1
ATOM 727 O O . THR A 1 93 ? 27.216 36.730 29.784 1.00 20.50 88 THR A O 1
ATOM 731 N N . ASP A 1 94 ? 28.261 36.347 27.849 1.00 18.82 89 ASP A N 1
ATOM 732 C CA . ASP A 1 94 ? 28.029 37.713 27.331 1.00 16.82 89 ASP A CA 1
ATOM 733 C C . ASP A 1 94 ? 27.129 37.700 26.101 1.00 18.35 89 ASP A C 1
ATOM 734 O O . ASP A 1 94 ? 27.485 37.080 25.118 1.00 16.50 89 ASP A O 1
ATOM 739 N N . VAL A 1 95 ? 25.997 38.419 26.135 1.00 17.55 90 VAL A N 1
ATOM 740 C CA . VAL A 1 95 ? 25.071 38.456 25.017 1.00 16.71 90 VAL A CA 1
ATOM 741 C C . VAL A 1 95 ? 25.671 38.964 23.719 1.00 17.38 90 VAL A C 1
ATOM 742 O O . VAL A 1 95 ? 25.154 38.698 22.675 1.00 16.91 90 VAL A O 1
ATOM 746 N N . ALA A 1 96 ? 26.800 39.702 23.766 1.00 16.91 91 ALA A N 1
ATOM 747 C CA . ALA A 1 96 ? 27.432 40.171 22.557 1.00 17.49 91 ALA A CA 1
ATOM 748 C C . ALA A 1 96 ? 27.745 38.985 21.669 1.00 14.36 91 ALA A C 1
ATOM 749 O O . ALA A 1 96 ? 27.641 39.081 20.458 1.00 16.82 91 ALA A O 1
ATOM 751 N N . PHE A 1 97 ? 28.096 37.878 22.311 1.00 15.88 92 PHE A N 1
ATOM 752 C CA . PHE A 1 97 ? 28.498 36.658 21.538 1.00 16.63 92 PHE A CA 1
ATOM 753 C C . PHE A 1 97 ? 27.334 35.705 21.243 1.00 16.54 92 PHE A C 1
ATOM 754 O O . PHE A 1 97 ? 27.499 34.708 20.573 1.00 17.77 92 PHE A O 1
ATOM 762 N N . HIS A 1 98 ? 26.166 36.023 21.787 1.00 15.55 93 HIS A N 1
ATOM 763 C CA . HIS A 1 98 ? 24.936 35.303 21.477 1.00 16.05 93 HIS A CA 1
ATOM 764 C C . HIS A 1 98 ? 24.325 35.984 20.260 1.00 16.85 93 HIS A C 1
ATOM 765 O O . HIS A 1 98 ? 24.164 35.348 19.225 1.00 17.05 93 HIS A O 1
ATOM 772 N N . ASN A 1 99 ? 23.984 37.274 20.350 1.00 17.19 94 ASN A N 1
ATOM 773 C CA . ASN A 1 99 ? 23.437 37.975 19.179 1.00 17.38 94 ASN A CA 1
ATOM 774 C C . ASN A 1 99 ? 23.681 39.482 19.172 1.00 19.60 94 ASN A C 1
ATOM 775 O O . ASN A 1 99 ? 23.202 40.163 18.287 1.00 19.37 94 ASN A O 1
ATOM 780 N N . GLY A 1 100 ? 24.418 40.001 20.137 1.00 18.64 95 GLY A N 1
ATOM 781 C CA . GLY A 1 100 ? 24.560 41.463 20.179 1.00 21.00 95 GLY A CA 1
ATOM 782 C C . GLY A 1 100 ? 25.407 42.029 19.080 1.00 24.09 95 GLY A C 1
ATOM 783 O O . GLY A 1 100 ? 25.077 43.101 18.480 1.00 23.38 95 GLY A O 1
ATOM 784 N N . THR A 1 101 ? 26.489 41.321 18.770 1.00 22.87 96 THR A N 1
ATOM 785 C CA . THR A 1 101 ? 27.348 41.777 17.687 1.00 25.23 96 THR A CA 1
ATOM 786 C C . THR A 1 101 ? 26.628 41.536 16.360 1.00 24.18 96 THR A C 1
ATOM 787 O O . THR A 1 101 ? 26.688 42.392 15.462 1.00 23.17 96 THR A O 1
ATOM 791 N N . LEU A 1 102 ? 25.897 40.409 16.256 1.00 21.94 97 LEU A N 1
ATOM 792 C CA . LEU A 1 102 ? 25.108 40.072 15.075 1.00 21.93 97 LEU A CA 1
ATOM 793 C C . LEU A 1 102 ? 24.091 41.169 14.784 1.00 22.48 97 LEU A C 1
ATOM 794 O O . LEU A 1 102 ? 23.901 41.552 13.638 1.00 22.64 97 LEU A O 1
ATOM 799 N N . LEU A 1 103 ? 23.430 41.653 15.830 1.00 20.81 98 LEU A N 1
ATOM 800 C CA . LEU A 1 103 ? 22.443 42.708 15.682 1.00 21.45 98 LEU A CA 1
ATOM 801 C C . LEU A 1 103 ? 23.082 43.928 14.986 1.00 24.28 98 LEU A C 1
ATOM 802 O O . LEU A 1 103 ? 22.529 44.459 14.031 1.00 22.89 98 LEU A O 1
ATOM 807 N N . GLU A 1 104 ? 24.250 44.333 15.478 1.00 26.86 99 GLU A N 1
ATOM 808 C CA . GLU A 1 104 ? 24.928 45.494 14.877 1.00 29.51 99 GLU A CA 1
ATOM 809 C C . GLU A 1 104 ? 25.301 45.237 13.419 1.00 30.21 99 GLU A C 1
ATOM 810 O O . GLU A 1 104 ? 25.169 46.145 12.578 1.00 30.58 99 GLU A O 1
ATOM 816 N N . ALA A 1 105 ? 25.742 44.022 13.113 1.00 27.55 100 ALA A N 1
ATOM 817 C CA . ALA A 1 105 ? 26.081 43.660 11.744 1.00 28.68 100 ALA A CA 1
ATOM 818 C C . ALA A 1 105 ? 24.842 43.672 10.842 1.00 29.04 100 ALA A C 1
ATOM 819 O O . ALA A 1 105 ? 24.922 43.995 9.634 1.00 28.03 100 ALA A O 1
ATOM 821 N N . LEU A 1 106 ? 23.688 43.279 11.391 1.00 26.37 101 LEU A N 1
ATOM 822 C CA . LEU A 1 106 ? 22.503 43.252 10.538 1.00 26.01 101 LEU A CA 1
ATOM 823 C C . LEU A 1 106 ? 22.007 44.660 10.291 1.00 25.73 101 LEU A C 1
ATOM 824 O O . LEU A 1 106 ? 21.439 44.943 9.236 1.00 25.25 101 LEU A O 1
ATOM 829 N N . LYS A 1 107 ? 22.203 45.537 11.264 1.00 26.18 102 LYS A N 1
ATOM 830 C CA . LYS A 1 107 ? 21.780 46.924 11.054 1.00 26.96 102 LYS A 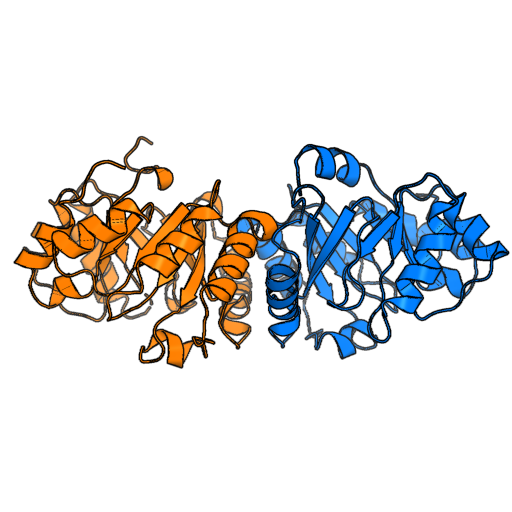CA 1
ATOM 831 C C . LYS A 1 107 ? 22.594 47.524 9.897 1.00 27.84 102 LYS A C 1
ATOM 832 O O . LYS A 1 107 ? 22.031 48.172 9.006 1.00 27.28 102 LYS A O 1
ATOM 838 N N . THR A 1 108 ? 23.887 47.247 9.894 1.00 28.92 103 THR A N 1
ATOM 839 C CA . THR A 1 108 ? 24.793 47.783 8.880 1.00 31.17 103 THR A CA 1
ATOM 840 C C . THR A 1 108 ? 24.658 47.214 7.494 1.00 30.68 103 THR A C 1
ATOM 841 O O . THR A 1 108 ? 24.657 47.973 6.509 1.00 30.76 103 THR A O 1
ATOM 845 N N . TYR A 1 109 ? 24.505 45.890 7.409 1.00 30.03 104 TYR A N 1
ATOM 846 C CA . TYR A 1 109 ? 24.465 45.184 6.138 1.00 30.10 104 TYR A CA 1
ATOM 847 C C . TYR A 1 109 ? 23.172 44.478 5.776 1.00 29.31 104 TYR A C 1
ATOM 848 O O . TYR A 1 109 ? 23.050 43.956 4.676 1.00 29.19 104 TYR A O 1
ATOM 857 N N . GLY A 1 110 ? 22.199 44.459 6.674 1.00 28.12 105 GLY A N 1
ATOM 858 C CA . GLY A 1 110 ? 20.986 43.713 6.381 1.00 29.45 105 GLY A CA 1
ATOM 859 C C . GLY A 1 110 ? 20.255 43.961 5.079 1.00 30.81 105 GLY A C 1
ATOM 860 O O . GLY A 1 110 ? 19.568 43.086 4.539 1.00 27.79 105 GLY A O 1
ATOM 861 N N . HIS A 1 111 ? 20.424 45.166 4.580 1.00 31.71 106 HIS A N 1
ATOM 862 C CA . HIS A 1 111 ? 19.794 45.570 3.372 1.00 31.88 106 HIS A CA 1
ATOM 863 C C . HIS A 1 111 ? 20.221 44.794 2.165 1.00 31.97 106 HIS A C 1
ATOM 864 O O . HIS A 1 111 ? 19.548 44.736 1.253 1.00 33.53 106 HIS A O 1
ATOM 871 N N . SER A 1 112 ? 21.392 44.298 2.179 1.00 30.70 107 SER A N 1
ATOM 872 C CA . SER A 1 112 ? 21.875 43.591 1.107 1.00 31.09 107 SER A CA 1
ATOM 873 C C . SER A 1 112 ? 22.486 42.233 1.363 1.00 30.63 107 SER A C 1
ATOM 874 O O . SER A 1 112 ? 23.324 41.865 0.716 1.00 32.97 107 SER A O 1
ATOM 877 N N . ILE A 1 113 ? 22.056 41.523 2.329 1.00 29.10 108 ILE A N 1
ATOM 878 C CA . ILE A 1 113 ? 22.605 40.243 2.608 1.00 25.60 108 ILE A CA 1
ATOM 879 C C . ILE A 1 113 ? 21.801 39.236 1.898 1.00 23.39 108 ILE A C 1
ATOM 880 O O . ILE A 1 113 ? 20.690 39.334 1.868 1.00 23.45 108 ILE A O 1
ATOM 885 N N . ASP A 1 114 ? 22.446 38.219 1.386 1.00 22.31 109 ASP A N 1
ATOM 886 C CA . ASP A 1 114 ? 21.749 37.067 0.821 1.00 20.38 109 ASP A CA 1
ATOM 887 C C . ASP A 1 114 ? 21.816 36.020 1.932 1.00 20.43 109 ASP A C 1
ATOM 888 O O . ASP A 1 114 ? 22.841 35.367 2.125 1.00 19.74 109 ASP A O 1
ATOM 893 N N . PHE A 1 115 ? 20.712 35.914 2.684 1.00 18.89 110 PHE A N 1
ATOM 894 C CA . PHE A 1 115 ? 20.722 35.018 3.830 1.00 17.62 110 PHE A CA 1
ATOM 895 C C . PHE A 1 115 ? 20.800 33.554 3.465 1.00 17.39 110 PHE A C 1
ATOM 896 O O . PHE A 1 115 ? 21.045 32.716 4.344 1.00 18.17 110 PHE A O 1
ATOM 904 N N . GLU A 1 116 ? 20.645 33.200 2.200 1.00 16.28 111 GLU A N 1
ATOM 905 C CA . GLU A 1 116 ? 20.757 31.786 1.847 1.00 16.69 111 GLU A CA 1
ATOM 906 C C . GLU A 1 116 ? 22.228 31.351 1.957 1.00 16.35 111 GLU A C 1
ATOM 907 O O . GLU A 1 116 ? 22.484 30.144 2.046 1.00 19.18 111 GLU A O 1
ATOM 913 N N . GLU A 1 117 ? 23.156 32.298 1.948 1.00 16.49 112 GLU A N 1
ATOM 914 C CA . GLU A 1 117 ? 24.560 31.941 2.042 1.00 17.10 112 GLU A CA 1
ATOM 915 C C . GLU A 1 117 ? 25.114 32.156 3.457 1.00 13.83 112 GLU A C 1
ATOM 916 O O . GLU A 1 117 ? 26.317 32.099 3.647 1.00 15.36 112 GLU A O 1
ATOM 922 N N . VAL A 1 118 ? 24.225 32.409 4.415 1.00 14.48 113 VAL A N 1
ATOM 923 C CA . VAL A 1 118 ? 24.581 32.631 5.796 1.00 13.66 113 VAL A CA 1
ATOM 924 C C . VAL A 1 118 ? 24.177 31.422 6.621 1.00 13.13 113 VAL A C 1
ATOM 925 O O . VAL A 1 118 ? 23.039 30.993 6.639 1.00 15.10 113 VAL A O 1
ATOM 929 N N . ILE A 1 119 ? 25.169 30.899 7.344 1.00 15.18 114 ILE A N 1
ATOM 930 C CA . ILE A 1 119 ? 24.955 29.693 8.164 1.00 16.41 114 ILE A CA 1
ATOM 931 C C . ILE A 1 119 ? 25.157 30.047 9.624 1.00 14.96 114 ILE A C 1
ATOM 932 O O . ILE A 1 119 ? 26.265 30.336 10.021 1.00 16.69 114 ILE A O 1
ATOM 937 N N . PHE A 1 120 ? 24.090 29.981 10.400 1.00 15.02 115 PHE A N 1
ATOM 938 C CA . PHE A 1 120 ? 24.137 30.326 11.835 1.00 16.86 115 PHE A CA 1
ATOM 939 C C . PHE A 1 120 ? 24.531 29.041 12.523 1.00 17.94 115 PHE A C 1
ATOM 940 O O . PHE A 1 120 ? 23.770 28.050 12.388 1.00 19.66 115 PHE A O 1
ATOM 948 N N . GLU A 1 121 ? 25.636 29.095 13.302 1.00 17.58 116 GLU A N 1
ATOM 949 C CA . GLU A 1 121 ? 26.261 27.930 13.951 1.00 18.07 116 GLU A CA 1
ATOM 950 C C . GLU A 1 121 ? 26.087 27.982 15.469 1.00 17.31 116 GLU A C 1
ATOM 951 O O . GLU A 1 121 ? 26.444 28.994 16.088 1.00 19.10 116 GLU A O 1
ATOM 957 N N . GLY A 1 122 ? 25.595 26.913 16.070 1.00 15.82 117 GLY A N 1
ATOM 958 C CA . GLY A 1 122 ? 25.525 26.933 17.531 1.00 14.55 117 GLY A CA 1
ATOM 959 C C . GLY A 1 122 ? 26.855 26.403 18.005 1.00 14.56 117 GLY A C 1
ATOM 960 O O . GLY A 1 122 ? 27.130 25.195 17.952 1.00 15.88 117 GLY A O 1
ATOM 961 N N . TYR A 1 123 ? 27.627 27.308 18.581 1.00 15.47 118 TYR A N 1
ATOM 962 C CA . TYR A 1 123 ? 28.962 27.050 18.980 1.00 16.05 118 TYR A CA 1
ATOM 963 C C . TYR A 1 123 ? 29.070 26.750 20.485 1.00 18.38 118 TYR A C 1
ATOM 964 O O . TYR A 1 123 ? 28.416 27.440 21.281 1.00 20.76 118 TYR A O 1
ATOM 973 N N . VAL A 1 124 ? 29.797 25.699 20.882 1.00 16.76 119 VAL A N 1
ATOM 974 C CA . VAL A 1 124 ? 30.017 25.452 22.321 1.00 15.84 119 VAL A CA 1
ATOM 975 C C . VAL A 1 124 ? 31.535 25.387 22.458 1.00 16.03 119 VAL A C 1
ATOM 976 O O . VAL A 1 124 ? 32.177 24.476 21.897 1.00 16.51 119 VAL A O 1
ATOM 980 N N . VAL A 1 125 ? 32.109 26.304 23.261 1.00 15.74 120 VAL A N 1
ATOM 981 C CA . VAL A 1 125 ? 33.559 26.381 23.434 1.00 17.24 120 VAL A CA 1
ATOM 982 C C . VAL A 1 125 ? 33.889 25.493 24.635 1.00 17.23 120 VAL A C 1
ATOM 983 O O . VAL A 1 125 ? 33.416 25.741 25.734 1.00 17.22 120 VAL A O 1
ATOM 987 N N . CYS A 1 126 ? 34.769 24.503 24.406 1.00 16.61 121 CYS A N 1
ATOM 988 C CA . CYS A 1 126 ? 35.018 23.510 25.432 1.00 17.67 121 CYS A CA 1
ATOM 989 C C . CYS A 1 126 ? 36.371 23.459 26.087 1.00 18.73 121 CYS A C 1
ATOM 990 O O . CYS A 1 126 ? 36.531 22.718 27.065 1.00 21.09 121 CYS A O 1
ATOM 993 N N . ASN A 1 127 ? 37.340 24.191 25.580 1.00 21.07 122 ASN A N 1
ATOM 994 C CA . ASN A 1 127 ? 38.693 24.192 26.205 1.00 21.96 122 ASN A CA 1
ATOM 995 C C . ASN A 1 127 ? 38.930 25.515 26.963 1.00 23.34 122 ASN A C 1
ATOM 996 O O . ASN A 1 127 ? 38.990 26.581 26.355 1.00 25.00 122 ASN A O 1
ATOM 1001 N N . ALA A 1 128 ? 39.056 25.493 28.303 1.00 25.51 123 ALA A N 1
ATOM 1002 C CA . ALA A 1 128 ? 39.291 26.747 29.051 1.00 27.90 123 ALA A CA 1
ATOM 1003 C C . ALA A 1 128 ? 40.554 27.509 28.656 1.00 28.45 123 ALA A C 1
ATOM 1004 O O . ALA A 1 128 ? 40.604 28.749 28.662 1.00 28.99 123 ALA A O 1
ATOM 1006 N N . ASP A 1 129 ? 41.584 26.745 28.310 1.00 30.34 124 ASP A N 1
ATOM 1007 C CA . ASP A 1 129 ? 42.891 27.294 28.003 1.00 31.43 124 ASP A CA 1
ATOM 1008 C C . ASP A 1 129 ? 43.095 27.643 26.542 1.00 30.42 124 ASP A C 1
ATOM 1009 O O . ASP A 1 129 ? 44.028 27.176 25.869 1.00 32.61 124 ASP A O 1
ATOM 1014 N N . SER A 1 130 ? 42.210 28.486 26.044 1.00 28.59 125 SER A N 1
ATOM 1015 C CA . SER A 1 130 ? 42.276 28.886 24.655 1.00 27.19 125 SER A CA 1
ATOM 1016 C C . SER A 1 130 ? 41.887 30.343 24.537 1.00 26.84 125 SER A C 1
ATOM 1017 O O . SER A 1 130 ? 41.116 30.845 25.382 1.00 25.68 125 SER A O 1
ATOM 1020 N N . LYS A 1 131 ? 42.436 31.005 23.517 1.00 26.60 126 LYS A N 1
ATOM 1021 C CA . LYS A 1 131 ? 42.121 32.390 23.216 1.00 27.03 126 LYS A CA 1
ATOM 1022 C C . LYS A 1 131 ? 40.614 32.440 22.906 1.00 25.90 126 LYS A C 1
ATOM 1023 O O . LYS A 1 131 ? 39.962 33.399 23.279 1.00 25.69 126 LYS A O 1
ATOM 1029 N N . VAL A 1 132 ? 40.048 31.434 22.219 1.00 24.99 127 VAL A N 1
ATOM 1030 C CA . VAL A 1 132 ? 38.613 31.590 21.923 1.00 23.71 127 VAL A CA 1
ATOM 1031 C C . VAL A 1 132 ? 37.750 31.566 23.196 1.00 24.25 127 VAL A C 1
ATOM 1032 O O . VAL A 1 132 ? 36.777 32.330 23.247 1.00 25.06 127 VAL A O 1
ATOM 1036 N N . ALA A 1 133 ? 38.059 30.695 24.175 1.00 21.92 128 ALA A N 1
ATOM 1037 C CA . ALA A 1 133 ? 37.339 30.661 25.454 1.00 22.80 128 ALA A CA 1
ATOM 1038 C C . ALA A 1 133 ? 37.474 31.988 26.159 1.00 24.94 128 ALA A C 1
ATOM 1039 O O . ALA A 1 133 ? 36.487 32.531 26.651 1.00 22.04 128 ALA A O 1
ATOM 1041 N N . LYS A 1 134 ? 38.694 32.535 26.212 1.00 25.68 129 LYS A N 1
ATOM 1042 C CA . LYS A 1 134 ? 38.848 33.820 26.889 1.00 25.11 129 LYS A CA 1
ATOM 1043 C C . LYS A 1 134 ? 38.137 34.929 26.147 1.00 24.65 129 LYS A C 1
ATOM 1044 O O . LYS A 1 134 ? 37.404 35.714 26.759 1.00 23.90 129 LYS A O 1
ATOM 1050 N N . HIS A 1 135 ? 38.317 34.966 24.818 1.00 24.45 130 HIS A N 1
ATOM 1051 C CA . HIS A 1 135 ? 37.727 36.000 23.979 1.00 22.55 130 HIS A CA 1
ATOM 1052 C C . HIS A 1 135 ? 36.194 36.035 24.027 1.00 22.96 130 HIS A C 1
ATOM 1053 O O . HIS A 1 135 ? 35.579 37.113 24.083 1.00 23.27 130 HIS A O 1
ATOM 1060 N N . THR A 1 136 ? 35.607 34.849 23.957 1.00 22.74 131 THR A N 1
ATOM 1061 C CA . THR A 1 136 ? 34.129 34.753 23.918 1.00 22.13 131 THR A CA 1
ATOM 1062 C C . THR A 1 136 ? 33.490 34.635 25.286 1.00 24.61 131 THR A C 1
ATOM 1063 O O . THR A 1 136 ? 32.273 34.446 25.389 1.00 24.03 131 THR A O 1
ATOM 1067 N N . LYS A 1 137 ? 34.303 34.695 26.342 1.00 23.87 132 LYS A N 1
ATOM 1068 C CA . LYS A 1 137 ? 33.803 34.638 27.717 1.00 23.61 132 LYS A CA 1
ATOM 1069 C C . LYS A 1 137 ? 32.968 33.373 27.975 1.00 23.82 132 LYS A C 1
ATOM 1070 O O . LYS A 1 137 ? 31.917 33.350 28.619 1.00 22.40 132 LYS A O 1
ATOM 1076 N N . ALA A 1 138 ? 33.476 32.284 27.439 1.00 22.16 133 ALA A N 1
ATOM 1077 C CA . ALA A 1 138 ? 32.797 31.021 27.539 1.00 22.77 133 ALA A CA 1
ATOM 1078 C C . ALA A 1 138 ? 32.904 30.387 28.898 1.00 23.07 133 ALA A C 1
ATOM 1079 O O . ALA A 1 138 ? 34.002 30.408 29.511 1.00 23.87 133 ALA A O 1
ATOM 1081 N N . ASN A 1 139 ? 31.806 29.760 29.334 1.00 23.16 134 ASN A N 1
ATOM 1082 C CA . ASN A 1 139 ? 31.811 28.990 30.545 1.00 24.66 134 ASN A CA 1
ATOM 1083 C C . ASN A 1 139 ? 32.161 27.560 30.115 1.00 24.15 134 ASN A C 1
ATOM 1084 O O . ASN A 1 139 ? 31.284 26.823 29.610 1.00 22.00 134 ASN A O 1
ATOM 1089 N N . THR A 1 140 ? 33.429 27.149 30.316 1.00 24.22 135 THR A N 1
ATOM 1090 C CA . THR A 1 140 ? 33.831 25.795 29.910 1.00 24.86 135 THR A CA 1
ATOM 1091 C C . THR A 1 140 ? 33.637 24.692 30.941 1.00 26.35 135 THR A C 1
ATOM 1092 O O . THR A 1 140 ? 33.980 23.546 30.685 1.00 26.75 135 THR A O 1
ATOM 1096 N N . ASP A 1 141 ? 33.077 25.003 32.104 1.00 29.21 136 ASP A N 1
ATOM 1097 C CA . ASP A 1 141 ? 32.848 23.968 33.133 1.00 31.79 136 ASP A CA 1
ATOM 1098 C C . ASP A 1 141 ? 31.602 23.184 32.732 1.00 31.62 136 ASP A C 1
ATOM 1099 O O . ASP A 1 141 ? 30.531 23.322 33.331 1.00 33.85 136 ASP A O 1
ATOM 1104 N N . LEU A 1 142 ? 31.771 22.319 31.741 1.00 30.12 137 LEU A N 1
ATOM 1105 C CA . LEU A 1 142 ? 30.664 21.584 31.144 1.00 28.84 137 LEU A CA 1
ATOM 1106 C C . LEU A 1 142 ? 30.729 20.083 31.302 1.00 28.28 137 LEU A C 1
ATOM 1107 O O . LEU A 1 142 ? 31.755 19.494 31.070 1.00 30.14 137 LEU A O 1
ATOM 1112 N N . THR A 1 143 ? 29.606 19.470 31.630 1.00 26.17 138 THR A N 1
ATOM 1113 C CA . THR A 1 143 ? 29.544 18.022 31.761 1.00 25.69 138 THR A CA 1
ATOM 1114 C C . THR A 1 143 ? 28.949 17.461 30.470 1.00 24.76 138 THR A C 1
ATOM 1115 O O . THR A 1 143 ? 28.465 18.199 29.610 1.00 22.20 138 THR A O 1
ATOM 1119 N N . THR A 1 144 ? 29.015 16.149 30.322 1.00 23.03 139 THR A N 1
ATOM 1120 C CA . THR A 1 144 ? 28.434 15.498 29.176 1.00 24.07 139 THR A CA 1
ATOM 1121 C C . THR A 1 144 ? 26.956 15.865 29.103 1.00 23.53 139 THR A C 1
ATOM 1122 O O . THR A 1 144 ? 26.400 16.065 28.012 1.00 22.51 139 THR A O 1
ATOM 1126 N N . GLU A 1 145 ? 26.312 15.978 30.264 1.00 23.13 140 GLU A N 1
ATOM 1127 C CA . GLU A 1 145 ? 24.883 16.336 30.313 1.00 22.90 140 GLU A CA 1
ATOM 1128 C C . GLU A 1 145 ? 24.642 17.728 29.788 1.00 19.45 140 GLU A C 1
ATOM 1129 O O . GLU A 1 145 ? 23.623 17.980 29.142 1.00 19.65 140 GLU A O 1
ATOM 1135 N N . ASP A 1 146 ? 25.545 18.641 30.121 1.00 20.43 141 ASP A N 1
ATOM 1136 C CA . ASP A 1 146 ? 25.417 20.011 29.633 1.00 18.94 141 ASP A CA 1
ATOM 1137 C C . ASP A 1 146 ? 25.493 19.963 28.109 1.00 17.54 141 ASP A C 1
ATOM 1138 O O . ASP A 1 146 ? 24.704 20.609 27.422 1.00 18.40 141 ASP A O 1
ATOM 1143 N N . LEU A 1 147 ? 26.495 19.253 27.597 1.00 17.96 142 LEU A N 1
ATOM 1144 C CA . LEU A 1 147 ? 26.629 19.167 26.156 1.00 18.49 142 LEU A CA 1
ATOM 1145 C C . LEU A 1 147 ? 25.453 18.505 25.475 1.00 18.65 142 LEU A C 1
ATOM 1146 O O . LEU A 1 147 ? 25.064 18.908 24.373 1.00 18.34 142 LEU A O 1
ATOM 1151 N N . GLU A 1 148 ? 24.872 17.467 26.081 1.00 19.92 143 GLU A N 1
ATOM 1152 C CA . GLU A 1 148 ? 23.712 16.824 25.471 1.00 20.69 143 GLU A CA 1
ATOM 1153 C C . GLU A 1 148 ? 22.514 17.793 25.455 1.00 18.58 143 GLU A C 1
ATOM 1154 O O . GLU A 1 148 ? 21.718 17.813 24.500 1.00 19.25 143 GLU A O 1
ATOM 1160 N N . ALA A 1 149 ? 22.403 18.594 26.529 1.00 18.71 144 ALA A N 1
ATOM 1161 C CA . ALA A 1 149 ? 21.317 19.580 26.585 1.00 17.72 144 ALA A CA 1
ATOM 1162 C C . ALA A 1 149 ? 21.498 20.677 25.520 1.00 14.82 144 ALA A C 1
ATOM 1163 O O . ALA A 1 149 ? 20.534 21.101 24.915 1.00 15.94 144 ALA A O 1
ATOM 1165 N N . TYR A 1 150 ? 22.740 21.124 25.336 1.00 15.50 145 TYR A N 1
ATOM 1166 C CA . TYR A 1 150 ? 22.999 22.118 24.256 1.00 16.52 145 TYR A CA 1
ATOM 1167 C C . TYR A 1 150 ? 22.685 21.471 22.897 1.00 16.15 145 TYR A C 1
ATOM 1168 O O . TYR A 1 150 ? 22.129 22.105 22.024 1.00 17.62 145 TYR A O 1
ATOM 1177 N N . ALA A 1 151 ? 22.998 20.181 22.731 1.00 16.62 146 ALA A N 1
ATOM 1178 C CA . ALA A 1 151 ? 22.724 19.534 21.450 1.00 15.12 146 ALA A CA 1
ATOM 1179 C C . ALA A 1 151 ? 21.202 19.467 21.215 1.00 16.14 146 ALA A C 1
ATOM 1180 O O . ALA A 1 151 ? 20.725 19.704 20.104 1.00 15.34 146 ALA A O 1
ATOM 1182 N N . GLN A 1 152 ? 20.423 19.166 22.290 1.00 15.63 147 GLN A N 1
ATOM 1183 C CA . GLN A 1 152 ? 18.956 19.145 22.115 1.00 16.50 147 GLN A CA 1
ATOM 1184 C C . GLN A 1 152 ? 18.384 20.544 21.763 1.00 15.89 147 GLN A C 1
ATOM 1185 O O . GLN A 1 152 ? 17.535 20.699 20.931 1.00 16.91 147 GLN A O 1
ATOM 1191 N N . MET A 1 153 ? 18.938 21.553 22.408 1.00 19.21 148 MET A N 1
ATOM 1192 C CA . MET A 1 153 ? 18.563 22.936 22.170 1.00 19.53 148 MET A CA 1
ATOM 1193 C C . MET A 1 153 ? 18.755 23.326 20.685 1.00 17.76 148 MET A C 1
ATOM 1194 O O . MET A 1 153 ? 17.839 23.828 19.987 1.00 17.97 148 MET A O 1
ATOM 1199 N N . VAL A 1 154 ? 19.962 23.016 20.214 1.00 15.67 149 VAL A N 1
ATOM 1200 C CA . VAL A 1 154 ? 20.339 23.347 18.846 1.00 15.75 149 VAL A CA 1
ATOM 1201 C C . VAL A 1 154 ? 19.529 22.545 17.864 1.00 15.36 149 VAL A C 1
ATOM 1202 O O . VAL A 1 154 ? 19.048 23.074 16.897 1.00 16.72 149 VAL A O 1
ATOM 1206 N N . ASN A 1 155 ? 19.413 21.246 18.097 1.00 16.41 150 ASN A N 1
ATOM 1207 C CA . ASN A 1 155 ? 18.759 20.452 17.049 1.00 16.67 150 ASN A CA 1
ATOM 1208 C C . ASN A 1 155 ? 17.223 20.579 17.031 1.00 15.48 150 ASN A C 1
ATOM 1209 O O . ASN A 1 155 ? 16.653 20.666 15.971 1.00 17.84 150 ASN A O 1
ATOM 1214 N N . HIS A 1 156 ? 16.618 20.579 18.223 1.00 16.92 151 HIS A N 1
ATOM 1215 C CA . HIS A 1 156 ? 15.145 20.508 18.335 1.00 19.43 151 HIS A CA 1
ATOM 1216 C C . HIS A 1 156 ? 14.395 21.829 18.480 1.00 21.44 151 HIS A C 1
ATOM 1217 O O . HIS A 1 156 ? 13.222 21.943 18.091 1.00 23.17 151 HIS A O 1
ATOM 1224 N N . MET A 1 157 ? 15.068 22.817 19.024 1.00 21.48 152 MET A N 1
ATOM 1225 C CA . MET A 1 157 ? 14.384 24.111 19.223 1.00 21.01 152 MET A CA 1
ATOM 1226 C C . MET A 1 157 ? 14.842 25.210 18.345 1.00 20.66 152 MET A C 1
ATOM 1227 O O . MET A 1 157 ? 14.056 25.782 17.605 1.00 22.42 152 MET A O 1
ATOM 1232 N N . TYR A 1 158 ? 16.149 25.499 18.378 1.00 17.76 153 TYR A N 1
ATOM 1233 C CA . TYR A 1 158 ? 16.626 26.479 17.405 1.00 17.67 153 TYR A CA 1
ATOM 1234 C C . TYR A 1 158 ? 16.615 25.859 15.984 1.00 18.21 153 TYR A C 1
ATOM 1235 O O . TYR A 1 158 ? 16.385 26.551 14.975 1.00 19.12 153 TYR A O 1
ATOM 1244 N N . ARG A 1 159 ? 16.868 24.555 15.912 1.00 17.45 154 ARG A N 1
ATOM 1245 C CA . ARG A 1 159 ? 17.004 23.828 14.628 1.00 18.28 154 ARG A CA 1
ATOM 1246 C C . ARG A 1 159 ? 18.057 24.510 13.737 1.00 15.91 154 ARG A C 1
ATOM 1247 O O . ARG A 1 159 ? 17.852 24.771 12.502 1.00 17.72 154 ARG A O 1
ATOM 1255 N N . LEU A 1 160 ? 19.229 24.810 14.321 1.00 15.10 155 LEU A N 1
ATOM 1256 C CA . LEU A 1 160 ? 20.285 25.502 13.557 1.00 14.07 155 LEU A CA 1
ATOM 1257 C C . LEU A 1 160 ? 20.909 24.535 12.574 1.00 14.43 155 LEU A C 1
ATOM 1258 O O . LEU A 1 160 ? 20.918 23.337 12.840 1.00 16.43 155 LEU A O 1
ATOM 1263 N N . PRO A 1 161 ? 21.414 25.042 11.446 1.00 15.05 156 PRO A N 1
ATOM 1264 C CA . PRO A 1 161 ? 22.010 24.108 10.482 1.00 13.88 156 PRO A CA 1
ATOM 1265 C C . PRO A 1 161 ? 23.292 23.423 10.955 1.00 14.87 156 PRO A C 1
ATOM 1266 O O . PRO A 1 161 ? 23.607 22.302 10.483 1.00 14.06 156 PRO A O 1
ATOM 1270 N N . VAL A 1 162 ? 24.002 24.040 11.884 1.00 12.59 157 VAL A N 1
ATOM 1271 C CA . VAL A 1 162 ? 25.299 23.520 12.317 1.00 11.61 157 VAL A CA 1
ATOM 1272 C C . VAL A 1 162 ? 25.474 23.690 13.817 1.00 12.64 157 VAL A C 1
ATOM 1273 O O . VAL A 1 162 ? 25.028 24.707 14.373 1.00 13.26 157 VAL A O 1
ATOM 1277 N N . MET A 1 163 ? 26.023 22.661 14.478 1.00 11.56 158 MET A N 1
ATOM 1278 C CA . MET A 1 163 ? 26.429 22.771 15.905 1.00 12.20 158 MET A CA 1
ATOM 1279 C C . MET A 1 163 ? 27.973 22.612 15.804 1.00 13.21 158 MET A C 1
ATOM 1280 O O . MET A 1 163 ? 28.450 21.671 15.140 1.00 14.08 158 MET A O 1
ATOM 1285 N N . TYR A 1 164 ? 28.727 23.502 16.440 1.00 13.20 159 TYR A N 1
ATOM 1286 C CA . TYR A 1 164 ? 30.189 23.456 16.333 1.00 12.21 159 TYR A CA 1
ATOM 1287 C C . TYR A 1 164 ? 30.758 23.206 17.714 1.00 13.72 159 TYR A C 1
ATOM 1288 O O . TYR A 1 164 ? 30.582 24.048 18.605 1.00 15.41 159 TYR A O 1
ATOM 1297 N N . ILE A 1 165 ? 31.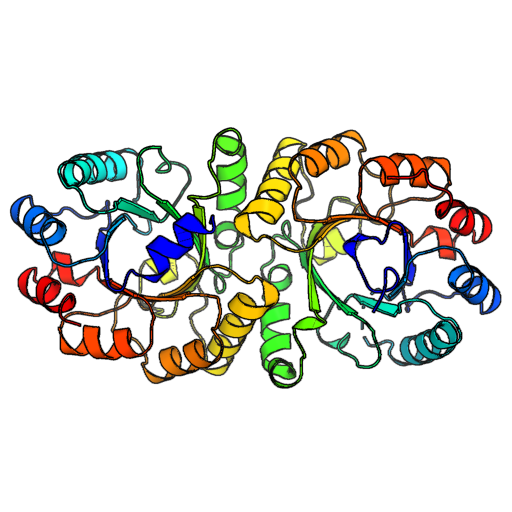355 22.029 17.924 1.00 12.88 160 ILE A N 1
ATOM 1298 C CA . ILE A 1 165 ? 32.020 21.704 19.217 1.00 14.17 160 ILE A CA 1
ATOM 1299 C C . ILE A 1 165 ? 33.490 22.153 19.020 1.00 14.66 160 ILE A C 1
ATOM 1300 O O . ILE A 1 165 ? 34.198 21.675 18.127 1.00 14.71 160 ILE A O 1
ATOM 1305 N N . GLU A 1 166 ? 33.897 23.158 19.806 1.00 15.20 161 GLU A N 1
ATOM 1306 C CA . GLU A 1 166 ? 35.176 23.802 19.687 1.00 15.38 161 GLU A CA 1
ATOM 1307 C C . GLU A 1 166 ? 36.106 23.519 20.847 1.00 15.91 161 GLU A C 1
ATOM 1308 O O . GLU A 1 166 ? 35.882 24.016 21.984 1.00 17.75 161 GLU A O 1
ATOM 1314 N N . TYR A 1 167 ? 37.156 22.764 20.554 1.00 16.56 162 TYR A N 1
ATOM 1315 C CA . TYR A 1 167 ? 38.149 22.446 21.569 1.00 17.03 162 TYR A CA 1
ATOM 1316 C C . TYR A 1 167 ? 39.460 23.123 21.255 1.00 19.15 162 TYR A C 1
ATOM 1317 O O . TYR A 1 167 ? 40.494 22.746 21.783 1.00 19.88 162 TYR A O 1
ATOM 1326 N N . SER A 1 168 ? 39.431 24.132 20.382 1.00 19.09 163 SER A N 1
ATOM 1327 C CA . SER A 1 168 ? 40.613 24.892 19.957 1.00 21.13 163 SER A CA 1
ATOM 1328 C C . SER A 1 168 ? 41.712 24.846 21.000 1.00 22.60 163 SER A C 1
ATOM 1329 O O . SER A 1 168 ? 41.507 25.295 22.119 1.00 24.22 163 SER A O 1
ATOM 1332 N N . GLY A 1 169 ? 42.859 24.295 20.626 1.00 21.35 164 GLY A N 1
ATOM 1333 C CA . GLY A 1 169 ? 43.999 24.199 21.531 1.00 22.38 164 GLY A CA 1
ATOM 1334 C C . G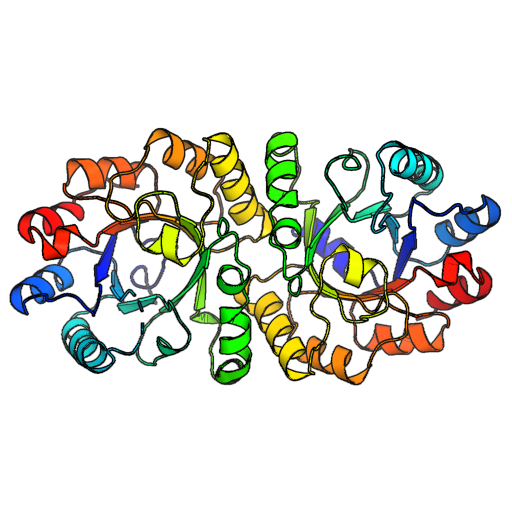LY A 1 169 ? 44.346 22.797 22.032 1.00 23.19 164 GLY A C 1
ATOM 1335 O O . GLY A 1 169 ? 45.446 22.591 22.520 1.00 24.44 164 GLY A O 1
ATOM 1336 N N . ILE A 1 170 ? 43.438 21.845 21.894 1.00 20.73 165 ILE A N 1
ATOM 1337 C CA . ILE A 1 170 ? 43.669 20.492 22.371 1.00 20.02 165 ILE A CA 1
ATOM 1338 C C . ILE A 1 170 ? 42.723 19.527 21.672 1.00 18.52 165 ILE A C 1
ATOM 1339 O O . ILE A 1 170 ? 41.646 19.902 21.192 1.00 18.44 165 ILE A O 1
ATOM 1344 N N . TYR A 1 171 ? 43.110 18.256 21.613 1.00 17.49 166 TYR A N 1
ATOM 1345 C CA . TYR A 1 171 ? 42.239 17.234 21.081 1.00 18.31 166 TYR A CA 1
ATOM 1346 C C . TYR A 1 171 ? 41.184 16.934 22.174 1.00 19.27 166 TYR A C 1
ATOM 1347 O O . TYR A 1 171 ? 41.511 16.652 23.367 1.00 20.74 166 TYR A O 1
ATOM 1356 N N . GLY A 1 172 ? 39.923 17.018 21.788 1.00 17.34 167 GLY A N 1
ATOM 1357 C CA . GLY A 1 172 ? 38.763 16.892 22.670 1.00 17.62 167 GLY A CA 1
ATOM 1358 C C . GLY A 1 172 ? 38.452 15.535 23.213 1.00 19.05 167 GLY A C 1
ATOM 1359 O O . GLY A 1 172 ? 39.126 14.574 22.908 1.00 19.25 167 GLY A O 1
ATOM 1360 N N . ASP A 1 173 ? 37.387 15.508 24.006 1.00 21.06 168 ASP A N 1
ATOM 1361 C CA . ASP A 1 173 ? 36.886 14.309 24.645 1.00 21.62 168 ASP A CA 1
ATOM 1362 C C . ASP A 1 173 ? 35.988 13.599 23.638 1.00 20.20 168 ASP A C 1
ATOM 1363 O O . ASP A 1 173 ? 34.852 14.033 23.345 1.00 20.02 168 ASP A O 1
ATOM 1368 N N . VAL A 1 174 ? 36.495 12.517 23.059 1.00 21.45 169 VAL A N 1
ATOM 1369 C CA . VAL A 1 174 ? 35.737 11.777 22.085 1.00 21.40 169 VAL A CA 1
ATOM 1370 C C . VAL A 1 174 ? 34.370 11.298 22.599 1.00 21.43 169 VAL A C 1
ATOM 1371 O O . VAL A 1 174 ? 33.377 11.301 21.860 1.00 20.83 169 VAL A O 1
ATOM 1375 N N . SER A 1 175 ? 34.265 10.920 23.882 1.00 21.30 170 SER A N 1
ATOM 1376 C CA . SER A 1 175 ? 32.978 10.422 24.368 1.00 21.92 170 SER A CA 1
ATOM 1377 C C . SER A 1 175 ? 31.934 11.526 24.402 1.00 20.37 170 SER A C 1
ATOM 1378 O O . SER A 1 175 ? 30.750 11.274 24.192 1.00 21.68 170 SER A O 1
ATOM 1381 N N . LYS A 1 176 ? 32.403 12.745 24.647 1.00 20.32 171 LYS A N 1
ATOM 1382 C CA . LYS A 1 176 ? 31.502 13.895 24.651 1.00 20.04 171 LYS A CA 1
ATOM 1383 C C . LYS A 1 176 ? 31.002 14.248 23.247 1.00 19.38 171 LYS A C 1
ATOM 1384 O O . LYS A 1 176 ? 29.815 14.574 23.063 1.00 19.20 171 LYS A O 1
ATOM 1390 N N . VAL A 1 177 ? 31.906 14.164 22.268 1.00 19.14 172 VAL A N 1
ATOM 1391 C CA . VAL A 1 177 ? 31.512 14.447 20.905 1.00 19.66 172 VAL A CA 1
ATOM 1392 C C . VAL A 1 177 ? 30.517 13.383 20.512 1.00 20.04 172 VAL A C 1
ATOM 1393 O O . VAL A 1 177 ? 29.525 13.673 19.894 1.00 18.79 172 VAL A O 1
ATOM 1397 N N . GLN A 1 178 ? 30.803 12.114 20.846 1.00 19.38 173 GLN A N 1
ATOM 1398 C CA . GLN A 1 178 ? 29.839 11.071 20.560 1.00 20.30 173 GLN A CA 1
ATOM 1399 C C . GLN A 1 178 ? 28.464 11.342 21.203 1.00 18.10 173 GLN A C 1
ATOM 1400 O O . GLN A 1 178 ? 27.430 11.189 20.576 1.00 18.30 173 GLN A O 1
ATOM 1406 N N . ALA A 1 179 ? 28.473 11.722 22.480 1.00 19.35 174 ALA A N 1
ATOM 1407 C CA . ALA A 1 179 ? 27.213 12.012 23.172 1.00 20.25 174 ALA A CA 1
ATOM 1408 C C . ALA A 1 179 ? 26.388 13.107 22.475 1.00 20.12 174 ALA A C 1
ATOM 1409 O O . ALA A 1 179 ? 25.165 12.989 22.321 1.00 20.30 174 ALA A O 1
ATOM 1411 N N . VAL A 1 180 ? 27.081 14.149 22.020 1.00 19.64 175 VAL A N 1
ATOM 1412 C CA . VAL A 1 180 ? 26.401 15.229 21.298 1.00 18.75 175 VAL A CA 1
ATOM 1413 C C . VAL A 1 180 ? 25.796 14.721 19.997 1.00 17.62 175 VAL A C 1
ATOM 1414 O O . VAL A 1 180 ? 24.648 15.022 19.675 1.00 18.12 175 VAL A O 1
ATOM 1418 N N . SER A 1 181 ? 26.548 13.859 19.286 1.00 18.85 176 SER A N 1
ATOM 1419 C CA . SER A 1 181 ? 26.047 13.377 18.026 1.00 19.62 176 SER A CA 1
ATOM 1420 C C . SER A 1 181 ? 24.767 12.590 18.166 1.00 19.04 176 SER A C 1
ATOM 1421 O O . SER A 1 181 ? 23.943 12.578 17.275 1.00 19.90 176 SER A O 1
ATOM 1424 N N . GLU A 1 182 ? 24.578 11.953 19.319 1.00 20.33 177 GLU A N 1
ATOM 1425 C CA . GLU A 1 182 ? 23.360 11.152 19.445 1.00 23.68 177 GLU A CA 1
ATOM 1426 C C . GLU A 1 182 ? 22.075 11.960 19.470 1.00 22.42 177 GLU A C 1
ATOM 1427 O O . GLU A 1 182 ? 20.986 11.417 19.261 1.00 24.15 177 GLU A O 1
ATOM 1433 N N . HIS A 1 183 ? 22.191 13.282 19.645 1.00 21.58 178 HIS A N 1
ATOM 1434 C CA . HIS A 1 183 ? 21.025 14.189 19.680 1.00 21.91 178 HIS A CA 1
ATOM 1435 C C . HIS A 1 183 ? 20.864 15.012 18.434 1.00 21.89 178 HIS A C 1
ATOM 1436 O O . HIS A 1 183 ? 19.861 15.709 18.25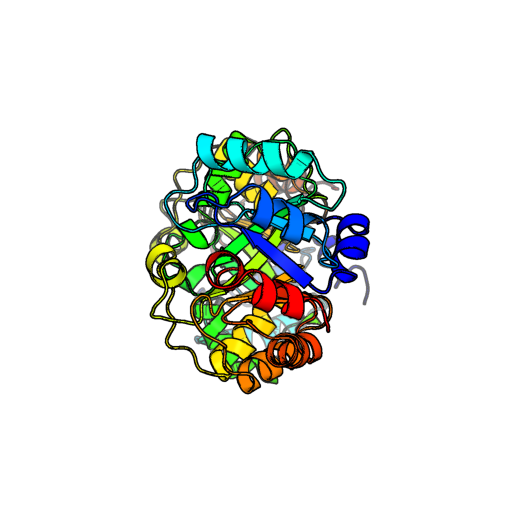3 1.00 22.62 178 HIS A O 1
ATOM 1443 N N . LEU A 1 184 ? 21.821 14.910 17.545 1.00 21.50 179 LEU A N 1
ATOM 1444 C CA . LEU A 1 184 ? 21.733 15.712 16.313 1.00 21.44 179 LEU A CA 1
ATOM 1445 C C . LEU A 1 184 ? 21.250 14.921 15.162 1.00 23.97 179 LEU A C 1
ATOM 1446 O O . LEU A 1 184 ? 21.785 13.820 14.911 1.00 27.29 179 LEU A O 1
ATOM 1451 N N . THR A 1 185 ? 20.241 15.450 14.474 1.00 22.33 180 THR A N 1
ATOM 1452 C CA . THR A 1 185 ? 19.680 14.792 13.309 1.00 24.62 180 THR A CA 1
ATOM 1453 C C . THR A 1 185 ? 19.788 15.646 12.060 1.00 23.66 180 THR A C 1
ATOM 1454 O O . THR A 1 185 ? 20.653 15.370 11.201 1.00 24.60 180 THR A O 1
ATOM 1458 N N . GLU A 1 186 ? 18.988 16.707 11.973 1.00 20.34 181 GLU A N 1
ATOM 1459 C CA . GLU A 1 186 ? 19.058 17.556 10.786 1.00 21.59 181 GLU A CA 1
ATOM 1460 C C . GLU A 1 186 ? 20.223 18.579 10.921 1.00 19.33 181 GLU A C 1
ATOM 1461 O O . GLU A 1 186 ? 20.775 19.032 9.922 1.00 21.81 181 GLU A O 1
ATOM 1467 N N . THR A 1 187 ? 20.628 18.837 12.159 1.00 17.55 182 THR A N 1
ATOM 1468 C CA . THR A 1 187 ? 21.758 19.761 12.371 1.00 15.51 182 THR A CA 1
ATOM 1469 C C . THR A 1 187 ? 23.084 19.019 12.133 1.00 15.05 182 THR A C 1
ATOM 1470 O O . THR A 1 187 ? 23.258 17.919 12.622 1.00 15.51 182 THR A O 1
ATOM 1474 N N . GLN A 1 188 ? 23.990 19.644 11.383 1.00 14.91 183 GLN A N 1
ATOM 1475 C CA . GLN A 1 188 ? 25.289 19.051 11.103 1.00 15.28 183 GLN A CA 1
ATOM 1476 C C . GLN A 1 188 ? 26.193 19.260 12.302 1.00 14.54 183 GLN A C 1
ATOM 1477 O O . GLN A 1 188 ? 26.101 20.292 12.963 1.00 16.58 183 GLN A O 1
ATOM 1483 N N . LEU A 1 189 ? 27.066 18.284 12.599 1.00 13.81 184 LEU A N 1
ATOM 1484 C CA . LEU A 1 189 ? 27.979 18.452 13.721 1.00 12.59 184 LEU A CA 1
ATOM 1485 C C . LEU A 1 189 ? 29.378 18.744 13.159 1.00 13.49 184 LEU A C 1
ATOM 1486 O O . LEU A 1 189 ? 29.970 17.945 12.404 1.00 13.38 184 LEU A O 1
ATOM 1491 N N . PHE A 1 190 ? 29.879 19.926 13.490 1.00 12.07 185 PHE A N 1
ATOM 1492 C CA . PHE A 1 190 ? 31.239 20.320 13.126 1.00 11.15 185 PHE A CA 1
ATOM 1493 C C . PHE A 1 190 ? 32.069 20.139 14.392 1.00 13.23 185 PHE A C 1
ATOM 1494 O O . PHE A 1 190 ? 31.627 20.545 15.499 1.00 13.14 185 PHE A O 1
ATOM 1502 N N . TYR A 1 191 ? 33.295 19.629 14.273 1.00 11.89 186 TYR A N 1
ATOM 1503 C CA . TYR A 1 191 ? 34.179 19.508 15.425 1.00 12.61 186 TYR A CA 1
ATOM 1504 C C . TYR A 1 191 ? 35.542 20.060 15.064 1.00 12.32 186 TYR A C 1
ATOM 1505 O O . TYR A 1 191 ? 36.100 19.733 13.983 1.00 12.09 186 TYR A O 1
ATOM 1514 N N . GLY A 1 192 ? 36.086 20.878 15.960 1.00 13.02 187 GLY A N 1
ATOM 1515 C CA . GLY A 1 192 ? 37.421 21.441 15.771 1.00 12.63 187 GLY A CA 1
ATOM 1516 C C . GLY A 1 192 ? 38.228 21.317 17.086 1.00 12.76 187 GLY A C 1
ATOM 1517 O O . GLY A 1 192 ? 37.624 21.414 18.156 1.00 14.04 187 GLY A O 1
ATOM 1518 N N . GLY A 1 193 ? 39.529 21.043 16.988 1.00 12.99 188 GLY A N 1
ATOM 1519 C CA . GLY A 1 193 ? 40.391 21.043 18.170 1.00 13.71 188 GLY A CA 1
ATOM 1520 C C . GLY A 1 193 ? 41.450 19.949 18.168 1.00 13.15 188 GLY A C 1
ATOM 1521 O O . GLY A 1 193 ? 41.097 18.790 18.172 1.00 16.28 188 GLY A O 1
ATOM 1522 N N . GLY A 1 194 ? 42.700 20.388 18.064 1.00 14.35 189 GLY A N 1
ATOM 1523 C CA . GLY A 1 194 ? 43.851 19.501 18.212 1.00 15.63 189 GLY A CA 1
ATOM 1524 C C . GLY A 1 194 ? 44.101 18.443 17.187 1.00 16.90 189 GLY A C 1
ATOM 1525 O O . GLY A 1 194 ? 45.066 17.668 17.348 1.00 17.50 189 GLY A O 1
ATOM 1526 N N . ILE A 1 195 ? 43.318 18.411 16.095 1.00 15.00 190 ILE A N 1
ATOM 1527 C CA . ILE A 1 195 ? 43.553 17.342 15.103 1.00 15.33 190 ILE A CA 1
ATOM 1528 C C . ILE A 1 195 ? 44.903 17.556 14.395 1.00 16.05 190 ILE A C 1
ATOM 1529 O O . ILE A 1 195 ? 45.145 18.597 13.770 1.00 15.59 190 ILE A O 1
ATOM 1534 N N . SER A 1 196 ? 45.813 16.573 14.493 1.00 17.59 191 SER A N 1
ATOM 1535 C CA . SER A 1 196 ? 47.088 16.769 13.849 1.00 19.04 191 SER A CA 1
ATOM 1536 C C . SER A 1 196 ? 47.669 15.512 13.252 1.00 18.39 191 SER A C 1
ATOM 1537 O O . SER A 1 196 ? 48.878 15.429 12.988 1.00 21.13 191 SER A O 1
ATOM 1540 N N . SER A 1 197 ? 46.786 14.583 12.948 1.00 17.50 192 SER A N 1
ATOM 1541 C CA . SER A 1 197 ? 47.159 13.330 12.319 1.00 18.17 192 SER A CA 1
ATOM 1542 C C . SER A 1 197 ? 46.015 12.707 11.573 1.00 16.92 192 SER A C 1
ATOM 1543 O O . SER A 1 197 ? 44.842 13.085 11.780 1.00 16.11 192 SER A O 1
ATOM 1546 N N . GLU A 1 198 ? 46.326 11.746 10.682 1.00 15.74 193 GLU A N 1
ATOM 1547 C CA . GLU A 1 198 ? 45.306 11.014 9.962 1.00 18.25 193 GLU A CA 1
ATOM 1548 C C . GLU A 1 198 ? 44.415 10.264 10.978 1.00 16.42 193 GLU A C 1
ATOM 1549 O O . GLU A 1 198 ? 43.216 10.158 10.812 1.00 16.79 193 GLU A O 1
ATOM 1555 N N . GLN A 1 199 ? 45.048 9.734 12.041 1.00 17.32 194 GLN A N 1
ATOM 1556 C CA . GLN A 1 199 ? 44.270 8.989 13.000 1.00 17.11 194 GLN A CA 1
ATOM 1557 C C . GLN A 1 199 ? 43.296 9.811 13.809 1.00 17.20 194 GLN A C 1
ATOM 1558 O O . GLN A 1 199 ? 42.162 9.386 14.025 1.00 18.81 194 GLN A O 1
ATOM 1564 N N . GLN A 1 200 ? 43.705 11.010 14.216 1.00 18.30 195 GLN A N 1
ATOM 1565 C CA . GLN A 1 200 ? 42.782 11.879 15.000 1.00 18.86 195 GLN A CA 1
ATOM 1566 C C . GLN A 1 200 ? 41.695 12.382 14.070 1.00 17.02 195 GLN A C 1
ATOM 1567 O O . GLN A 1 200 ? 40.536 12.472 14.438 1.00 15.89 195 GLN A O 1
ATOM 1573 N N . ALA A 1 201 ? 42.091 12.691 12.825 1.00 17.99 196 ALA A N 1
ATOM 1574 C CA . ALA A 1 201 ? 41.114 13.155 11.845 1.00 15.61 196 ALA A CA 1
ATOM 1575 C C . ALA A 1 201 ? 40.057 12.088 11.606 1.00 16.62 196 ALA A C 1
ATOM 1576 O O . ALA A 1 201 ? 38.846 12.336 11.602 1.00 16.22 196 ALA A O 1
ATOM 1578 N N . THR A 1 202 ? 40.515 10.835 11.413 1.00 16.75 197 THR A N 1
ATOM 1579 C CA . THR A 1 202 ? 39.609 9.742 11.167 1.00 17.66 197 THR A CA 1
ATOM 1580 C C . THR A 1 202 ? 38.696 9.444 12.324 1.00 15.58 197 THR A C 1
ATOM 1581 O O . THR A 1 202 ? 37.513 9.176 12.158 1.00 17.89 197 THR A O 1
ATOM 1585 N N . GLU A 1 203 ? 39.275 9.529 13.533 1.00 15.69 198 GLU A N 1
ATOM 1586 C CA . GLU A 1 203 ? 38.490 9.231 14.739 1.00 16.69 198 GLU A CA 1
ATOM 1587 C C . GLU A 1 203 ? 37.325 10.249 14.912 1.00 14.92 198 GLU A C 1
ATOM 1588 O O . GLU A 1 203 ? 36.197 9.880 15.163 1.00 18.27 198 GLU A O 1
ATOM 1594 N N . MET A 1 204 ? 37.674 11.541 14.826 1.00 15.93 199 MET A N 1
ATOM 1595 C CA . MET A 1 204 ? 36.624 12.531 14.997 1.00 15.52 199 MET A CA 1
ATOM 1596 C C . MET A 1 204 ? 35.670 12.607 13.812 1.00 15.40 199 MET A C 1
ATOM 1597 O O . MET A 1 204 ? 34.451 12.860 13.998 1.00 17.65 199 MET A O 1
ATOM 1602 N N . ALA A 1 205 ? 36.184 12.357 12.602 1.00 15.23 200 ALA A N 1
ATOM 1603 C CA . ALA A 1 205 ? 35.305 12.368 11.432 1.00 16.38 200 ALA A CA 1
ATOM 1604 C C . ALA A 1 205 ? 34.356 11.172 11.363 1.00 17.31 200 ALA A C 1
ATOM 1605 O O . ALA A 1 205 ? 33.447 11.156 10.565 1.00 16.53 200 ALA A O 1
ATOM 1607 N N . ALA A 1 206 ? 34.591 10.160 12.203 1.00 17.43 201 ALA A N 1
ATOM 1608 C CA . ALA A 1 206 ? 33.650 9.048 12.251 1.00 20.21 201 ALA A CA 1
ATOM 1609 C C . ALA A 1 206 ? 32.442 9.425 13.116 1.00 20.11 201 ALA A C 1
ATOM 1610 O O . ALA A 1 206 ? 31.438 8.709 13.130 1.00 20.61 201 ALA A O 1
ATOM 1612 N N . ILE A 1 207 ? 32.547 10.549 13.845 1.00 19.45 202 ILE A N 1
ATOM 1613 C CA . ILE A 1 207 ? 31.471 10.969 14.732 1.00 17.89 202 ILE A CA 1
ATOM 1614 C C . ILE A 1 207 ? 30.851 12.270 14.213 1.00 17.00 202 ILE A C 1
ATOM 1615 O O . ILE A 1 207 ? 29.658 12.387 14.074 1.00 17.92 202 ILE A O 1
ATOM 1620 N N . ALA A 1 208 ? 31.709 13.246 14.029 1.00 16.64 203 ALA A N 1
ATOM 1621 C CA . ALA A 1 208 ? 31.236 14.521 13.494 1.00 14.72 203 ALA A CA 1
ATOM 1622 C C . ALA A 1 208 ? 31.024 14.400 12.007 1.00 14.99 203 ALA A C 1
ATOM 1623 O O . ALA A 1 208 ? 31.610 13.530 11.312 1.00 16.60 203 ALA A O 1
ATOM 1625 N N . ASP A 1 209 ? 30.160 15.258 11.475 1.00 13.66 204 ASP A N 1
ATOM 1626 C CA . ASP A 1 209 ? 29.953 15.282 10.032 1.00 12.67 204 ASP A CA 1
ATOM 1627 C C . ASP A 1 209 ? 31.121 15.973 9.311 1.00 13.74 204 ASP A C 1
ATOM 1628 O O . ASP A 1 209 ? 31.475 15.613 8.190 1.00 14.19 204 ASP A O 1
ATOM 1633 N N . THR A 1 210 ? 31.748 16.952 9.955 1.00 12.97 205 THR A N 1
ATOM 1634 C CA . THR A 1 210 ? 32.817 17.704 9.334 1.00 12.63 205 THR A CA 1
ATOM 1635 C C . THR A 1 210 ? 33.820 18.059 10.406 1.00 12.08 205 THR A C 1
ATOM 1636 O O . THR A 1 210 ? 33.401 18.528 11.505 1.00 11.85 205 THR A O 1
ATOM 1640 N N . ILE A 1 211 ? 35.100 17.841 10.093 1.00 12.33 206 ILE A N 1
ATOM 1641 C CA . ILE A 1 211 ? 36.174 18.242 11.018 1.00 12.01 206 ILE A CA 1
ATOM 1642 C C . ILE A 1 211 ? 36.837 19.527 10.504 1.00 12.84 206 ILE A C 1
ATOM 1643 O O . ILE A 1 211 ? 36.917 19.788 9.319 1.00 12.71 206 ILE A O 1
ATOM 1648 N N . ILE A 1 212 ? 37.235 20.365 11.470 1.00 12.01 207 ILE A N 1
ATOM 1649 C CA . ILE A 1 212 ? 37.907 21.612 11.240 1.00 11.87 207 ILE A CA 1
ATOM 1650 C C . ILE A 1 212 ? 39.333 21.467 11.764 1.00 13.05 207 ILE A C 1
ATOM 1651 O O . ILE A 1 212 ? 39.536 21.118 12.954 1.00 14.85 207 ILE A O 1
ATOM 1656 N N . VAL A 1 213 ? 40.302 21.776 10.908 1.00 12.31 208 VAL A N 1
ATOM 1657 C CA . VAL A 1 213 ? 41.715 21.666 11.255 1.00 11.65 208 VAL A CA 1
ATOM 1658 C C . VAL A 1 213 ? 42.377 23.017 11.053 1.00 13.41 208 VAL A C 1
ATOM 1659 O O . VAL A 1 213 ? 42.356 23.587 9.966 1.00 12.59 208 VAL A O 1
ATOM 1663 N N . GLY A 1 214 ? 43.002 23.488 12.141 1.00 13.30 209 GLY A N 1
ATOM 1664 C CA . GLY A 1 214 ? 43.584 24.789 12.093 1.00 13.95 209 GLY A CA 1
ATOM 1665 C C . GLY A 1 214 ? 44.991 24.938 12.646 1.00 15.58 209 GLY A C 1
ATOM 1666 O O . GLY A 1 214 ? 45.923 25.125 11.864 1.00 16.52 209 GLY A O 1
ATOM 1667 N N . ASP A 1 215 ? 45.169 24.785 13.958 1.00 14.81 210 ASP A N 1
ATOM 1668 C CA . ASP A 1 215 ? 46.488 25.108 14.523 1.00 16.75 210 ASP A CA 1
ATOM 1669 C C . ASP A 1 215 ? 47.657 24.372 13.913 1.00 16.15 210 ASP A C 1
ATOM 1670 O O . ASP A 1 215 ? 48.712 24.977 13.775 1.00 17.57 210 ASP A O 1
ATOM 1675 N N . ILE A 1 216 ? 47.460 23.087 13.605 1.00 16.80 211 ILE A N 1
ATOM 1676 C CA . ILE A 1 216 ? 48.571 22.264 13.077 1.00 17.39 211 ILE A CA 1
ATOM 1677 C C . ILE A 1 216 ? 49.140 22.853 11.802 1.00 19.13 211 ILE A C 1
ATOM 1678 O O . ILE A 1 216 ? 50.314 22.649 11.494 1.00 19.41 211 ILE A O 1
ATOM 1683 N N . ILE A 1 217 ? 48.320 23.548 11.028 1.00 16.22 212 ILE A N 1
ATOM 1684 C CA . ILE A 1 217 ? 48.775 24.150 9.781 1.00 17.59 212 ILE A CA 1
ATOM 1685 C C . ILE A 1 217 ? 50.058 24.997 9.933 1.00 19.09 212 ILE A C 1
ATOM 1686 O O . ILE A 1 217 ? 50.936 24.997 9.071 1.00 19.94 212 ILE A O 1
ATOM 1691 N N . TYR A 1 218 ? 50.138 25.730 11.038 1.00 17.52 213 TYR A N 1
ATOM 1692 C CA . TYR A 1 218 ? 51.226 26.637 11.272 1.00 20.56 213 TYR A CA 1
ATOM 1693 C C . TYR A 1 218 ? 52.408 25.958 11.972 1.00 21.16 213 TYR A C 1
ATOM 1694 O O . TYR A 1 218 ? 53.478 26.582 12.044 1.00 24.76 213 TYR A O 1
ATOM 1703 N N . LYS A 1 219 ? 52.200 24.754 12.494 1.00 23.11 214 LYS A N 1
ATOM 1704 C CA . LYS A 1 219 ? 53.223 24.006 13.253 1.00 25.44 214 LYS A CA 1
ATOM 1705 C C . LYS A 1 219 ? 53.889 22.867 12.469 1.00 27.01 214 LYS A C 1
ATOM 1706 O O . LYS A 1 219 ? 55.068 22.585 12.682 1.00 27.35 214 LYS A O 1
ATOM 1712 N N . ASP A 1 220 ? 53.184 22.220 11.538 1.00 26.73 215 ASP A N 1
ATOM 1713 C CA . ASP A 1 220 ? 53.800 21.111 10.802 1.00 25.21 215 ASP A CA 1
ATOM 1714 C C . ASP A 1 220 ? 52.871 20.917 9.548 1.00 22.64 215 ASP A C 1
ATOM 1715 O O . ASP A 1 220 ? 51.835 20.240 9.691 1.00 24.66 215 ASP A O 1
ATOM 1720 N N . ILE A 1 221 ? 53.217 21.511 8.398 1.00 22.13 216 ILE A N 1
ATOM 1721 C CA . ILE A 1 221 ? 52.357 21.463 7.182 1.00 20.56 216 ILE A CA 1
ATOM 1722 C C . ILE A 1 221 ? 52.156 19.995 6.761 1.00 20.12 216 ILE A C 1
ATOM 1723 O O . ILE A 1 221 ? 51.047 19.585 6.375 1.00 18.84 216 ILE A O 1
ATOM 1728 N N . LYS A 1 222 ? 53.200 19.172 6.829 1.00 19.54 217 LYS A N 1
ATOM 1729 C CA . LYS A 1 222 ? 52.967 17.754 6.451 1.00 18.71 217 LYS A CA 1
ATOM 1730 C C . LYS A 1 222 ? 51.971 17.066 7.400 1.00 17.40 217 LYS A C 1
ATOM 1731 O O . LYS A 1 222 ? 51.126 16.289 6.944 1.00 18.65 217 LYS A O 1
ATOM 1737 N N . LYS A 1 223 ? 52.022 17.335 8.712 1.00 19.11 218 LYS A N 1
ATOM 1738 C CA . LYS A 1 223 ? 51.026 16.717 9.604 1.00 17.95 218 LYS A CA 1
ATOM 1739 C C . LYS A 1 223 ? 49.600 17.242 9.254 1.00 16.65 218 LYS A C 1
ATOM 1740 O O . LYS A 1 223 ? 48.625 16.452 9.210 1.00 17.65 218 LYS A O 1
ATOM 1746 N N . ALA A 1 224 ? 49.521 18.543 8.968 1.00 16.03 219 ALA A N 1
ATOM 1747 C CA . ALA A 1 224 ? 48.233 19.133 8.565 1.00 14.99 219 ALA A CA 1
ATOM 1748 C C . ALA A 1 224 ? 47.683 18.433 7.351 1.00 14.19 219 ALA A C 1
ATOM 1749 O O . ALA A 1 224 ? 46.488 18.165 7.239 1.00 14.72 219 ALA A O 1
ATOM 1751 N N . LEU A 1 225 ? 48.581 18.184 6.387 1.00 15.32 220 LEU A N 1
ATOM 1752 C CA . LEU A 1 225 ? 48.117 17.493 5.184 1.00 14.62 220 LEU A CA 1
ATOM 1753 C C . LEU A 1 225 ? 47.617 16.080 5.454 1.00 15.72 220 LEU A C 1
ATOM 1754 O O . LEU A 1 225 ? 46.728 15.594 4.762 1.00 15.89 220 LEU A O 1
ATOM 1759 N N . LYS A 1 226 ? 48.168 15.392 6.446 1.00 14.40 221 LYS A N 1
ATOM 1760 C CA . LYS A 1 226 ? 47.652 14.048 6.705 1.00 15.11 221 LYS A CA 1
ATOM 1761 C C . LYS A 1 226 ? 46.204 14.035 7.214 1.00 14.10 221 LYS A C 1
ATOM 1762 O O . LYS A 1 226 ? 45.488 13.023 7.065 1.00 14.15 221 LYS A O 1
ATOM 1768 N N . THR A 1 227 ? 45.769 15.181 7.751 1.00 13.90 222 THR A N 1
ATOM 1769 C CA . THR A 1 227 ? 44.409 15.227 8.312 1.00 13.27 222 THR A CA 1
ATOM 1770 C C . THR A 1 227 ? 43.292 15.137 7.272 1.00 12.40 222 THR A C 1
ATOM 1771 O O . THR A 1 227 ? 42.132 14.894 7.633 1.00 15.44 222 THR A O 1
ATOM 1775 N N . VAL A 1 228 ? 43.623 15.394 5.992 1.00 13.26 223 VAL A N 1
ATOM 1776 C CA . VAL A 1 228 ? 42.607 15.217 4.987 1.00 15.55 223 VAL A CA 1
ATOM 1777 C C . VAL A 1 228 ? 42.345 13.712 4.669 1.00 16.38 223 VAL A C 1
ATOM 1778 O O . VAL A 1 228 ? 41.358 13.387 3.987 1.00 17.91 223 VAL A O 1
ATOM 1782 N N . LYS A 1 229 ? 43.180 12.815 5.206 1.00 18.94 224 LYS A N 1
ATOM 1783 C CA . LYS A 1 229 ? 43.002 11.393 4.870 1.00 20.58 224 LYS A CA 1
ATOM 1784 C C . LYS A 1 229 ? 41.957 10.711 5.741 1.00 22.74 224 LYS A C 1
ATOM 1785 O O . LYS A 1 229 ? 42.274 9.813 6.517 1.00 24.58 224 LYS A O 1
ATOM 1791 N N . ILE A 1 230 ? 40.702 11.084 5.622 1.00 23.39 225 ILE A N 1
ATOM 1792 C CA . ILE A 1 230 ? 39.734 10.440 6.470 1.00 26.50 225 ILE A CA 1
ATOM 1793 C C . ILE A 1 230 ? 39.004 9.199 5.900 1.00 29.88 225 ILE A C 1
ATOM 1794 O O . ILE A 1 230 ? 38.268 8.564 6.730 1.00 35.22 225 ILE A O 1
ATOM 1799 N N . ALA B 1 3 ? -5.208 17.944 14.701 1.00 37.61 -2 ALA B N 1
ATOM 1800 C CA . ALA B 1 3 ? -5.794 17.986 13.326 1.00 36.74 -2 ALA B CA 1
ATOM 1801 C C . ALA B 1 3 ? -6.701 19.209 13.104 1.00 37.12 -2 ALA B C 1
ATOM 1802 O O . ALA B 1 3 ? -7.371 19.696 14.032 1.00 37.82 -2 ALA B O 1
ATOM 1804 N N . GLY B 1 4 ? -6.687 19.713 11.872 1.00 35.94 -1 GLY B N 1
ATOM 1805 C CA . GLY B 1 4 ? -7.531 20.832 11.499 1.00 33.43 -1 GLY B CA 1
ATOM 1806 C C . GLY B 1 4 ? -7.026 22.236 11.721 1.00 33.59 -1 GLY B C 1
ATOM 1807 O O . GLY B 1 4 ? -6.050 22.506 12.436 1.00 31.80 -1 GLY B O 1
ATOM 1808 N N . ALA B 1 5 ? -7.726 23.171 11.098 1.00 30.94 0 ALA B N 1
ATOM 1809 C CA . ALA B 1 5 ? -7.384 24.588 11.283 1.00 31.40 0 ALA B CA 1
ATOM 1810 C C . ALA B 1 5 ? -7.232 24.917 12.802 1.00 31.98 0 ALA B C 1
ATOM 1811 O O . ALA B 1 5 ? -6.400 25.793 13.232 1.00 31.51 0 ALA B O 1
ATOM 1813 N N . MET B 1 6 ? -8.020 24.220 13.619 1.00 31.54 1 MET B N 1
ATOM 1814 C CA . MET B 1 6 ? -8.008 24.467 15.066 1.00 31.82 1 MET B CA 1
ATOM 1815 C C . MET B 1 6 ? -6.603 24.357 15.696 1.00 29.94 1 MET B C 1
ATOM 1816 O O . MET B 1 6 ? -6.259 25.154 16.546 1.00 26.54 1 MET B O 1
ATOM 1821 N N . TYR B 1 7 ? -5.816 23.364 15.305 1.00 29.43 2 TYR B N 1
ATOM 1822 C CA . TYR B 1 7 ? -4.466 23.204 15.904 1.00 29.60 2 TYR B CA 1
ATOM 1823 C C . TYR B 1 7 ? -3.330 23.735 15.033 1.00 28.66 2 TYR B C 1
ATOM 1824 O O . TYR B 1 7 ? -2.148 23.534 15.326 1.00 29.52 2 TYR B O 1
ATOM 1833 N N . ASP B 1 8 ? -3.680 24.450 13.980 1.00 26.85 3 ASP B N 1
ATOM 1834 C CA . ASP B 1 8 ? -2.650 24.993 13.098 1.00 25.11 3 ASP B CA 1
ATOM 1835 C C . ASP B 1 8 ? -2.381 26.413 13.590 1.00 23.59 3 ASP B C 1
ATOM 1836 O O . ASP B 1 8 ? -3.139 27.334 13.312 1.00 21.67 3 ASP B O 1
ATOM 1841 N N . ILE B 1 9 ? -1.259 26.582 14.300 1.00 20.97 4 ILE B N 1
ATOM 1842 C CA . ILE B 1 9 ? -0.938 27.893 14.876 1.00 18.91 4 ILE B CA 1
ATOM 1843 C C . ILE B 1 9 ? -0.859 28.967 13.809 1.00 18.80 4 ILE B C 1
ATOM 1844 O O . ILE B 1 9 ? -1.239 30.105 14.037 1.00 17.35 4 ILE B O 1
ATOM 1849 N N . LYS B 1 10 ? -0.480 28.621 12.571 1.00 18.73 5 LYS B N 1
ATOM 1850 C CA . LYS B 1 10 ? -0.358 29.632 11.529 1.00 18.10 5 LYS B CA 1
ATOM 1851 C C . LYS B 1 10 ? -1.661 30.309 11.144 1.00 17.68 5 LYS B C 1
ATOM 1852 O O . LYS B 1 10 ? -1.676 31.448 10.623 1.00 20.18 5 LYS B O 1
ATOM 1858 N N . LYS B 1 11 ? -2.765 29.632 11.439 1.00 18.17 6 LYS B N 1
ATOM 1859 C CA . LYS B 1 11 ? -4.093 30.182 11.171 1.00 18.26 6 LYS B CA 1
ATOM 1860 C C . LYS B 1 11 ? -4.685 30.995 12.340 1.00 17.46 6 LYS B C 1
ATOM 1861 O O . LYS B 1 11 ? -5.684 31.642 12.161 1.00 18.80 6 LYS B O 1
ATOM 1867 N N . TRP B 1 12 ? -4.069 30.943 13.513 1.00 17.34 7 TRP B N 1
ATOM 1868 C CA . TRP B 1 12 ? -4.616 31.655 14.655 1.00 17.18 7 TRP B CA 1
ATOM 1869 C C . TRP B 1 12 ? -4.426 33.148 14.458 1.00 16.86 7 TRP B C 1
ATOM 1870 O O . TRP B 1 12 ? -3.375 33.575 14.017 1.00 17.76 7 TRP B O 1
ATOM 1881 N N . ARG B 1 13 ? -5.446 33.904 14.843 1.00 16.30 8 ARG B N 1
ATOM 1882 C CA . ARG B 1 13 ? -5.404 35.370 14.670 1.00 16.19 8 ARG B CA 1
ATOM 1883 C C . ARG B 1 13 ? -5.504 36.056 15.991 1.00 15.94 8 ARG B C 1
ATOM 1884 O O . ARG B 1 13 ? -5.073 37.215 16.078 1.00 15.63 8 ARG B O 1
ATOM 1892 N N . HIS B 1 14 ? -6.139 35.417 16.953 1.00 15.50 9 HIS B N 1
ATOM 1893 C CA . HIS B 1 14 ? -6.370 36.014 18.299 1.00 14.53 9 HIS B CA 1
ATOM 1894 C C . HIS B 1 14 ? -6.214 34.947 19.378 1.00 15.98 9 HIS B C 1
ATOM 1895 O O . HIS B 1 14 ? -6.747 33.871 19.228 1.00 16.62 9 HIS B O 1
ATOM 1902 N N . ILE B 1 15 ? -5.520 35.303 20.458 1.00 14.46 10 ILE B N 1
ATOM 1903 C CA . ILE B 1 15 ? -5.292 34.451 21.611 1.00 13.61 10 ILE B CA 1
ATOM 1904 C C . ILE B 1 15 ? -5.590 35.262 22.872 1.00 15.83 10 ILE B C 1
ATOM 1905 O O . ILE B 1 15 ? -5.112 36.403 22.972 1.00 16.75 10 ILE B O 1
ATOM 1910 N N . PHE B 1 16 ? -6.406 34.698 23.738 1.00 14.60 11 PHE B N 1
ATOM 1911 C CA . PHE B 1 16 ? -6.626 35.302 25.078 1.00 16.14 11 PHE B CA 1
ATOM 1912 C C . PHE B 1 16 ? -5.589 34.684 25.993 1.00 16.19 11 PHE B C 1
ATOM 1913 O O . PHE B 1 16 ? -5.457 33.433 26.086 1.00 16.40 11 PHE B O 1
ATOM 1921 N N . LYS B 1 17 ? -4.825 35.553 26.668 1.00 17.03 12 LYS B N 1
ATOM 1922 C CA . LYS B 1 17 ? -3.767 35.153 27.553 1.00 16.57 12 LYS B CA 1
ATOM 1923 C C . LYS B 1 17 ? -4.142 35.400 29.005 1.00 18.19 12 LYS B C 1
ATOM 1924 O O . LYS B 1 17 ? -4.413 36.539 29.358 1.00 19.96 12 LYS B O 1
ATOM 1930 N N . LEU B 1 18 ? -4.150 34.320 29.775 1.00 18.86 13 LEU B N 1
ATOM 1931 C CA . LEU B 1 18 ? -4.516 34.353 31.202 1.00 20.24 13 LEU B CA 1
ATOM 1932 C C . LEU B 1 18 ? -3.260 34.301 32.065 1.00 20.31 13 LEU B C 1
ATOM 1933 O O . LEU B 1 18 ? -2.345 33.464 31.846 1.00 20.62 13 LEU B O 1
ATOM 1938 N N . ASP B 1 19 ? -3.259 35.207 33.068 1.00 20.44 14 ASP B N 1
ATOM 1939 C CA . ASP B 1 19 ? -2.218 35.282 34.091 1.00 23.21 14 ASP B CA 1
ATOM 1940 C C . ASP B 1 19 ? -2.865 34.478 35.232 1.00 24.59 14 ASP B C 1
ATOM 1941 O O . ASP B 1 19 ? -3.837 34.917 35.827 1.00 24.13 14 ASP B O 1
ATOM 1946 N N . PRO B 1 20 ? -2.364 33.268 35.503 1.00 26.40 15 PRO B N 1
ATOM 1947 C CA . PRO B 1 20 ? -2.960 32.447 36.557 1.00 28.81 15 PRO B CA 1
ATOM 1948 C C . PRO B 1 20 ? -2.852 33.016 37.972 1.00 29.96 15 PRO B C 1
ATOM 1949 O O . PRO B 1 20 ? -3.499 32.526 38.884 1.00 31.62 15 PRO B O 1
ATOM 1953 N N . ALA B 1 21 ? -2.068 34.062 38.128 1.00 30.69 16 ALA B N 1
ATOM 1954 C CA . ALA B 1 21 ? -1.942 34.708 39.439 1.00 31.78 16 ALA B CA 1
ATOM 1955 C C . ALA B 1 21 ? -3.053 35.739 39.644 1.00 33.02 16 ALA B C 1
ATOM 1956 O O . ALA B 1 21 ? -3.189 36.277 40.762 1.00 34.36 16 ALA B O 1
ATOM 1958 N N . LYS B 1 22 ? -3.812 36.062 38.582 1.00 32.44 17 LYS B N 1
ATOM 1959 C CA . LYS B 1 22 ? -4.915 37.022 38.647 1.00 31.49 17 LYS B CA 1
ATOM 1960 C C . LYS B 1 22 ? -6.249 36.305 38.770 1.00 32.39 17 LYS B C 1
ATOM 1961 O O . LYS B 1 22 ? -6.400 35.145 38.348 1.00 33.61 17 LYS B O 1
ATOM 1967 N N . HIS B 1 23 ? -7.229 37.035 39.279 1.00 30.84 18 HIS B N 1
ATOM 1968 C CA . HIS B 1 23 ? -8.556 36.493 39.455 1.00 31.79 18 HIS B CA 1
ATOM 1969 C C . HIS B 1 23 ? -9.475 36.713 38.262 1.00 30.19 18 HIS B C 1
ATOM 1970 O O . HIS B 1 23 ? -9.582 37.813 37.725 1.00 31.57 18 HIS B O 1
ATOM 1977 N N . ILE B 1 24 ? -10.187 35.659 37.875 1.00 31.22 19 ILE B N 1
ATOM 1978 C CA . ILE B 1 24 ? -11.171 35.789 36.821 1.00 28.47 19 ILE B CA 1
ATOM 1979 C C . ILE B 1 24 ? -12.391 34.964 37.279 1.00 28.45 19 ILE B C 1
ATOM 1980 O O . ILE B 1 24 ? -12.241 33.811 37.703 1.00 27.61 19 ILE B O 1
ATOM 1985 N N . SER B 1 25 ? -13.571 35.571 37.205 1.00 29.35 20 SER B N 1
ATOM 1986 C CA . SER B 1 25 ? -14.815 34.900 37.591 1.00 30.48 20 SER B CA 1
ATOM 1987 C C . SER B 1 25 ? -15.107 33.752 36.650 1.00 32.30 20 SER B C 1
ATOM 1988 O O . SER B 1 25 ? -14.618 33.752 35.500 1.00 30.22 20 SER B O 1
ATOM 1991 N N . ASP B 1 26 ? -15.889 32.775 37.119 1.00 31.45 21 ASP B N 1
ATOM 1992 C CA . ASP B 1 26 ? -16.226 31.641 36.250 1.00 33.03 21 ASP B CA 1
ATOM 1993 C C . ASP B 1 26 ? -17.032 32.193 35.084 1.00 32.32 21 ASP B C 1
ATOM 1994 O O . ASP B 1 26 ? -16.870 31.759 33.947 1.00 32.10 21 ASP B O 1
ATOM 1999 N N . ASP B 1 27 ? -17.899 33.163 35.330 1.00 31.34 22 ASP B N 1
ATOM 2000 C CA . ASP B 1 27 ? -18.679 33.687 34.235 1.00 31.20 22 ASP B CA 1
ATOM 2001 C C . ASP B 1 27 ? -17.806 34.339 33.165 1.00 29.82 22 ASP B C 1
ATOM 2002 O O . ASP B 1 27 ? -18.058 34.180 31.959 1.00 27.74 22 ASP B O 1
ATOM 2007 N N . ASP B 1 28 ? -16.811 35.102 33.619 1.00 27.11 23 ASP B N 1
ATOM 2008 C CA . ASP B 1 28 ? -15.927 35.791 32.682 1.00 27.69 23 ASP B CA 1
ATOM 2009 C C . ASP B 1 28 ? -15.050 34.797 31.946 1.00 25.76 23 ASP B C 1
ATOM 2010 O O . ASP B 1 28 ? -14.767 34.992 30.753 1.00 24.94 23 ASP B O 1
ATOM 2015 N N . LEU B 1 29 ? -14.666 33.725 32.624 1.00 24.56 24 LEU B N 1
ATOM 2016 C CA . LEU B 1 29 ? -13.846 32.710 31.978 1.00 22.80 24 LEU B CA 1
ATOM 2017 C C . LEU B 1 29 ? -14.695 31.994 30.926 1.00 23.42 24 LEU B C 1
ATOM 2018 O O . LEU B 1 29 ? -14.216 31.749 29.818 1.00 20.84 24 LEU B O 1
ATOM 2023 N N . ASP B 1 30 ? -15.931 31.636 31.275 1.00 22.21 25 ASP B N 1
ATOM 2024 C CA . ASP B 1 30 ? -16.776 30.956 30.274 1.00 23.41 25 ASP B CA 1
ATOM 2025 C C . ASP B 1 30 ? -16.969 31.887 29.082 1.00 22.43 25 ASP B C 1
ATOM 2026 O O . ASP B 1 30 ? -16.946 31.443 27.950 1.00 22.69 25 ASP B O 1
ATOM 2031 N N . ALA B 1 31 ? -17.106 33.179 29.317 1.00 22.81 26 ALA B N 1
ATOM 2032 C CA . ALA B 1 31 ? -17.295 34.112 28.224 1.00 22.48 26 ALA B CA 1
ATOM 2033 C C . ALA B 1 31 ? -16.100 34.103 27.277 1.00 22.86 26 ALA B C 1
ATOM 2034 O O . ALA B 1 31 ? -16.258 34.153 26.042 1.00 21.83 26 ALA B O 1
ATOM 2036 N N . ILE B 1 32 ? -14.905 34.066 27.848 1.00 21.16 27 ILE B N 1
ATOM 2037 C CA . ILE B 1 32 ? -13.686 33.986 27.049 1.00 23.05 27 ILE B CA 1
ATOM 2038 C C . ILE B 1 32 ? -13.631 32.684 26.214 1.00 21.37 27 ILE B C 1
ATOM 2039 O O . ILE B 1 32 ? -13.320 32.683 25.003 1.00 19.83 27 ILE B O 1
ATOM 2044 N N . CYS B 1 33 ? -13.956 31.577 26.868 1.00 20.67 28 CYS B N 1
ATOM 2045 C CA . CYS B 1 33 ? -13.858 30.282 26.241 1.00 21.65 28 CYS B CA 1
ATOM 2046 C C . CYS B 1 33 ? -14.856 30.035 25.148 1.00 21.14 28 CYS B C 1
ATOM 2047 O O . CYS B 1 33 ? -14.586 29.200 24.253 1.00 22.03 28 CYS B O 1
ATOM 2050 N N . MET B 1 34 ? -16.016 30.680 25.245 1.00 21.40 29 MET B N 1
ATOM 2051 C CA . MET B 1 34 ? -17.028 30.505 24.195 1.00 23.10 29 MET B CA 1
ATOM 2052 C C . MET B 1 34 ? -16.941 31.572 23.110 1.00 24.56 29 MET B C 1
ATOM 2053 O O . MET B 1 34 ? -17.764 31.617 22.156 1.00 25.17 29 MET B O 1
ATOM 2058 N N . SER B 1 35 ? -15.940 32.442 23.220 1.00 22.23 30 SER B N 1
ATOM 2059 C CA . SER B 1 35 ? -15.767 33.507 22.258 1.00 21.32 30 SER B CA 1
ATOM 2060 C C . SER B 1 35 ? -15.120 32.918 21.003 1.00 20.24 30 SER B C 1
ATOM 2061 O O . SER B 1 35 ? -14.759 31.737 20.959 1.00 22.09 30 SER B O 1
ATOM 2064 N N . GLN B 1 36 ? -14.970 33.731 19.967 1.00 22.68 31 GLN B N 1
ATOM 2065 C CA . GLN B 1 36 ? -14.344 33.184 18.785 1.00 23.43 31 GLN B CA 1
ATOM 2066 C C . GLN B 1 36 ? -12.827 33.315 18.785 1.00 23.03 31 GLN B C 1
ATOM 2067 O O . GLN B 1 36 ? -12.208 33.254 17.738 1.00 23.75 31 GLN B O 1
ATOM 2073 N N . THR B 1 37 ? -12.238 33.468 19.960 1.00 19.86 32 THR B N 1
ATOM 2074 C CA . THR B 1 37 ? -10.769 33.483 20.040 1.00 19.46 32 THR B CA 1
ATOM 2075 C C . THR B 1 37 ? -10.250 32.129 19.475 1.00 18.52 32 THR B C 1
ATOM 2076 O O . THR B 1 37 ? -10.967 31.130 19.444 1.00 20.03 32 THR B O 1
ATOM 2080 N N . ASP B 1 38 ? -8.999 32.108 19.038 1.00 17.89 33 ASP B N 1
ATOM 2081 C CA . ASP B 1 38 ? -8.437 30.893 18.525 1.00 17.26 33 ASP B CA 1
ATOM 2082 C C . ASP B 1 38 ? -7.798 29.981 19.560 1.00 17.77 33 ASP B C 1
ATOM 2083 O O . ASP B 1 38 ? -7.640 28.809 19.267 1.00 19.28 33 ASP B O 1
ATOM 2088 N N . ALA B 1 39 ? -7.402 30.487 20.728 1.00 17.21 34 ALA B N 1
ATOM 2089 C CA . ALA B 1 39 ? -6.809 29.640 21.741 1.00 16.02 34 ALA B CA 1
ATOM 2090 C C . ALA B 1 39 ? -6.736 30.414 23.041 1.00 16.12 34 ALA B C 1
ATOM 2091 O O . ALA B 1 39 ? -6.788 31.670 23.029 1.00 15.81 34 ALA B O 1
ATOM 2093 N N . ILE B 1 40 ? -6.585 29.661 24.117 1.00 16.31 35 ILE B N 1
ATOM 2094 C CA . ILE B 1 40 ? -6.341 30.260 25.418 1.00 17.72 35 ILE B CA 1
ATOM 2095 C C . ILE B 1 40 ? -4.899 29.906 25.755 1.00 17.43 35 ILE B C 1
ATOM 2096 O O . ILE B 1 40 ? -4.482 28.760 25.653 1.00 18.05 35 ILE B O 1
ATOM 2101 N N . MET B 1 41 ? -4.096 30.908 26.112 1.00 16.38 36 MET B N 1
ATOM 2102 C CA . MET B 1 41 ? -2.692 30.647 26.508 1.00 16.22 36 MET B CA 1
ATOM 2103 C C . MET B 1 41 ? -2.572 31.006 28.009 1.00 16.32 36 MET B C 1
ATOM 2104 O O . MET B 1 41 ? -3.057 32.060 28.419 1.00 17.72 36 MET B O 1
ATOM 2109 N N . ILE B 1 42 ? -2.018 30.113 28.800 1.00 17.68 37 ILE B N 1
ATOM 2110 C CA . ILE B 1 42 ? -1.782 30.426 30.227 1.00 19.12 37 ILE B CA 1
ATOM 2111 C C . ILE B 1 42 ? -0.339 30.920 30.323 1.00 18.44 37 ILE B C 1
ATOM 2112 O O . ILE B 1 42 ? 0.587 30.258 29.869 1.00 18.96 37 ILE B O 1
ATOM 2117 N N . GLY B 1 43 ? -0.154 32.116 30.876 1.00 20.45 38 GLY B N 1
ATOM 2118 C CA . GLY B 1 43 ? 1.196 32.640 30.967 1.00 22.25 38 GLY B CA 1
ATOM 2119 C C . GLY B 1 43 ? 1.922 32.321 32.229 1.00 26.77 38 GLY B C 1
ATOM 2120 O O . GLY B 1 43 ? 1.918 33.243 33.077 1.00 29.69 38 GLY B O 1
ATOM 2121 N N . VAL B 1 48 ? 5.013 28.420 40.071 1.00 69.47 43 VAL B N 1
ATOM 2122 C CA . VAL B 1 48 ? 4.205 27.200 40.363 1.00 69.45 43 VAL B CA 1
ATOM 2123 C C . VAL B 1 48 ? 2.963 27.414 41.222 1.00 68.79 43 VAL B C 1
ATOM 2124 O O . VAL B 1 48 ? 2.817 26.771 42.267 1.00 69.51 43 VAL B O 1
ATOM 2128 N N . THR B 1 49 ? 2.091 28.331 40.812 1.00 67.69 44 THR B N 1
ATOM 2129 C CA . THR B 1 49 ? 0.828 28.557 41.516 1.00 65.97 44 THR B CA 1
ATOM 2130 C C . THR B 1 49 ? -0.055 27.471 40.880 1.00 65.09 44 THR B C 1
ATOM 2131 O O . THR B 1 49 ? -1.191 27.714 40.458 1.00 65.34 44 THR B O 1
ATOM 2135 N N . GLU B 1 50 ? 0.516 26.274 40.807 1.00 63.49 45 GLU B N 1
ATOM 2136 C CA . GLU B 1 50 ? -0.096 25.103 40.198 1.00 61.77 45 GLU B CA 1
ATOM 2137 C C . GLU B 1 50 ? -1.553 24.790 40.430 1.00 60.25 45 GLU B C 1
ATOM 2138 O O . GLU B 1 50 ? -2.216 24.261 39.535 1.00 60.11 45 GLU B O 1
ATOM 2144 N N . ASP B 1 51 ? -2.062 25.081 41.617 1.00 58.00 46 ASP B N 1
ATOM 2145 C CA . ASP B 1 51 ? -3.453 24.759 41.886 1.00 55.61 46 ASP B CA 1
ATOM 2146 C C . ASP B 1 51 ? -4.481 25.585 41.131 1.00 53.29 46 ASP B C 1
ATOM 2147 O O . ASP B 1 51 ? -5.510 25.052 40.717 1.00 52.92 46 ASP B O 1
ATOM 2152 N N . ASN B 1 52 ? -4.238 26.877 40.941 1.00 50.34 47 ASN B N 1
ATOM 2153 C CA . ASN B 1 52 ? -5.207 27.634 40.170 1.00 48.34 47 ASN B CA 1
ATOM 2154 C C . ASN B 1 52 ? -5.089 27.144 38.731 1.00 46.20 47 ASN B C 1
ATOM 2155 O O . ASN B 1 52 ? -6.091 27.018 38.045 1.00 46.73 47 ASN B O 1
ATOM 2160 N N . VAL B 1 53 ? -3.865 26.858 38.283 1.00 44.30 48 VAL B N 1
ATOM 2161 C CA . VAL B 1 53 ? -3.664 26.390 36.912 1.00 41.80 48 VAL B CA 1
ATOM 2162 C C . VAL B 1 53 ? -4.415 25.075 36.630 1.00 40.24 48 VAL B C 1
ATOM 2163 O O . VAL B 1 53 ? -5.089 24.965 35.602 1.00 38.50 48 VAL B O 1
ATOM 2167 N N . ILE B 1 54 ? -4.323 24.090 37.527 1.00 39.77 49 ILE B N 1
ATOM 2168 C CA . ILE B 1 54 ? -5.033 22.834 37.301 1.00 39.39 49 ILE B CA 1
ATOM 2169 C C . ILE B 1 54 ? -6.526 23.100 37.228 1.00 39.25 49 ILE B C 1
ATOM 2170 O O . ILE B 1 54 ? -7.209 22.535 36.367 1.00 36.61 49 ILE B O 1
ATOM 2175 N N . HIS B 1 55 ? -7.041 23.965 38.104 1.00 39.64 50 HIS B N 1
ATOM 2176 C CA . HIS B 1 55 ? -8.485 24.316 38.090 1.00 40.90 50 HIS B CA 1
ATOM 2177 C C . HIS B 1 55 ? -8.832 25.047 36.794 1.00 38.73 50 HIS B C 1
ATOM 2178 O O . HIS B 1 55 ? -9.829 24.759 36.109 1.00 38.45 50 HIS B O 1
ATOM 2185 N N . LEU B 1 56 ? -7.982 26.003 36.453 1.00 35.80 51 LEU B N 1
ATOM 2186 C CA . LEU B 1 56 ? -8.175 26.801 35.270 1.00 33.16 51 LEU B CA 1
ATOM 2187 C C . LEU B 1 56 ? -8.292 25.873 34.050 1.00 30.97 51 LEU B C 1
ATOM 2188 O O . LEU B 1 56 ? -9.206 26.049 33.225 1.00 30.67 51 LEU B O 1
ATOM 2193 N N . MET B 1 57 ? -7.364 24.916 33.944 1.00 29.55 52 MET B N 1
ATOM 2194 C CA . MET B 1 57 ? -7.351 23.957 32.831 1.00 28.50 52 MET B CA 1
ATOM 2195 C C . MET B 1 57 ? -8.613 23.135 32.801 1.00 30.41 52 MET B C 1
ATOM 2196 O O . MET B 1 57 ? -9.195 22.934 31.734 1.00 29.75 52 MET B O 1
ATOM 2201 N N . SER B 1 58 ? -9.061 22.680 33.978 1.00 30.70 53 SER B N 1
ATOM 2202 C CA . SER B 1 58 ? -10.289 21.884 34.047 1.00 32.30 53 SER B CA 1
ATOM 2203 C C . SER B 1 58 ? -11.473 22.641 33.486 1.00 31.66 53 SER B C 1
ATOM 2204 O O . SER B 1 58 ? -12.278 22.061 32.780 1.00 32.51 53 SER B O 1
ATOM 2207 N N . LYS B 1 59 ? -11.597 23.933 33.777 1.00 31.56 54 LYS B N 1
ATOM 2208 C CA . LYS B 1 59 ? -12.717 24.678 33.230 1.00 31.34 54 LYS B CA 1
ATOM 2209 C C . LYS B 1 59 ? -12.603 24.854 31.712 1.00 30.70 54 LYS B C 1
ATOM 2210 O O . LYS B 1 59 ? -13.570 24.638 30.979 1.00 30.15 54 LYS B O 1
ATOM 2216 N N . ILE B 1 60 ? -11.417 25.247 31.231 1.00 29.34 55 ILE B N 1
ATOM 2217 C CA . ILE B 1 60 ? -11.245 25.519 29.794 1.00 27.15 55 ILE B CA 1
ATOM 2218 C C . ILE B 1 60 ? -11.446 24.269 28.943 1.00 28.27 55 ILE B C 1
ATOM 2219 O O . ILE B 1 60 ? -11.917 24.324 27.795 1.00 28.14 55 ILE B O 1
ATOM 2224 N N . ARG B 1 61 ? -11.072 23.135 29.501 1.00 27.10 56 ARG B N 1
ATOM 2225 C CA . ARG B 1 61 ? -11.231 21.898 28.786 1.00 29.44 56 ARG B CA 1
ATOM 2226 C C . ARG B 1 61 ? -12.700 21.520 28.537 1.00 30.17 56 ARG B C 1
ATOM 2227 O O . ARG B 1 61 ? -12.968 20.584 27.787 1.00 31.25 56 ARG B O 1
ATOM 2235 N N . ARG B 1 62 ? -13.640 22.244 29.145 1.00 31.16 57 ARG B N 1
ATOM 2236 C CA . ARG B 1 62 ? -15.064 21.983 28.900 1.00 31.18 57 ARG B CA 1
ATOM 2237 C C . ARG B 1 62 ? -15.425 22.519 27.503 1.00 30.67 57 ARG B C 1
ATOM 2238 O O . ARG B 1 62 ? -16.528 22.291 26.986 1.00 30.56 57 ARG B O 1
ATOM 2246 N N . TYR B 1 63 ? -14.486 23.249 26.895 1.00 28.59 58 TYR B N 1
ATOM 2247 C CA . TYR B 1 63 ? -14.701 23.827 25.589 1.00 27.72 58 TYR B CA 1
ATOM 2248 C C . TYR B 1 63 ? -13.733 23.268 24.559 1.00 27.76 58 TYR B C 1
ATOM 2249 O O . TYR B 1 63 ? -12.619 22.858 24.889 1.00 30.22 58 TYR B O 1
ATOM 2258 N N . PRO B 1 64 ? -14.146 23.250 23.281 1.00 27.43 59 PRO B N 1
ATOM 2259 C CA . PRO B 1 64 ? -13.316 22.732 22.198 1.00 27.35 59 PRO B CA 1
ATOM 2260 C C . PRO B 1 64 ? -12.366 23.776 21.631 1.00 28.24 59 PRO B C 1
ATOM 2261 O O . PRO B 1 64 ? -12.470 24.197 20.488 1.00 29.21 59 PRO B O 1
ATOM 2265 N N . LEU B 1 65 ? -11.461 24.243 22.462 1.00 26.38 60 LEU B N 1
ATOM 2266 C CA . LEU B 1 65 ? -10.492 25.188 21.931 1.00 24.41 60 LEU B CA 1
ATOM 2267 C C . LEU B 1 65 ? -9.123 24.857 22.459 1.00 22.86 60 LEU B C 1
ATOM 2268 O O . LEU B 1 65 ? -8.962 24.251 23.535 1.00 23.01 60 LEU B O 1
ATOM 2273 N N . PRO B 1 66 ? -8.109 25.161 21.658 1.00 20.94 61 PRO B N 1
ATOM 2274 C CA . PRO B 1 66 ? -6.738 24.873 22.070 1.00 21.19 61 PRO B CA 1
ATOM 2275 C C . PRO B 1 66 ? -6.390 25.562 23.371 1.00 20.30 61 PRO B C 1
ATOM 2276 O O . PRO B 1 66 ? -6.749 26.730 23.588 1.00 21.51 61 PRO B O 1
ATOM 2280 N N . LEU B 1 67 ? -5.662 24.832 24.213 1.00 19.27 62 LEU B N 1
ATOM 2281 C CA . LEU B 1 67 ? -5.186 25.327 25.512 1.00 19.85 62 LEU B CA 1
ATOM 2282 C C . LEU B 1 67 ? -3.680 25.141 25.489 1.00 18.86 62 LEU B C 1
ATOM 2283 O O . LEU B 1 67 ? -3.200 24.016 25.390 1.00 20.69 62 LEU B O 1
ATOM 2288 N N . VAL B 1 68 ? -2.922 26.235 25.583 1.00 16.97 63 VAL B N 1
ATOM 2289 C CA . VAL B 1 68 ? -1.479 26.174 25.490 1.00 17.96 63 VAL B CA 1
ATOM 2290 C C . VAL B 1 68 ? -0.826 26.820 26.719 1.00 17.09 63 VAL B C 1
ATOM 2291 O O . VAL B 1 68 ? -1.426 27.666 27.372 1.00 17.84 63 VAL B O 1
ATOM 2295 N N . LEU B 1 69 ? 0.395 26.407 27.007 1.00 17.63 64 LEU B N 1
ATOM 2296 C CA . LEU B 1 69 ? 1.100 26.975 28.146 1.00 17.60 64 LEU B CA 1
ATOM 2297 C C . LEU B 1 69 ? 2.320 27.707 27.639 1.00 18.56 64 LEU B C 1
ATOM 2298 O O . LEU B 1 69 ? 3.068 27.200 26.806 1.00 19.05 64 LEU B O 1
ATOM 2303 N N . GLU B 1 70 ? 2.481 28.941 28.069 1.00 17.76 65 GLU B N 1
ATOM 2304 C CA . GLU B 1 70 ? 3.762 29.592 27.799 1.00 19.52 65 GLU B CA 1
ATOM 2305 C C . GLU B 1 70 ? 4.611 29.363 29.061 1.00 22.02 65 GLU B C 1
ATOM 2306 O O . GLU B 1 70 ? 4.256 29.844 30.174 1.00 21.93 65 GLU B O 1
ATOM 2312 N N . ILE B 1 71 ? 5.728 28.646 28.898 1.00 24.57 66 ILE B N 1
ATOM 2313 C CA . ILE B 1 71 ? 6.614 28.287 30.015 1.00 29.37 66 ILE B CA 1
ATOM 2314 C C . ILE B 1 71 ? 7.624 29.392 30.272 1.00 33.52 66 ILE B C 1
ATOM 2315 O O . ILE B 1 71 ? 8.578 29.557 29.481 1.00 32.78 66 ILE B O 1
ATOM 2320 N N . SER B 1 72 ? 7.422 30.085 31.397 1.00 37.96 67 SER B N 1
ATOM 2321 C CA . SER B 1 72 ? 8.208 31.249 31.856 1.00 42.62 67 SER B CA 1
ATOM 2322 C C . SER B 1 72 ? 9.421 30.983 32.761 1.00 44.89 67 SER B C 1
ATOM 2323 O O . SER B 1 72 ? 10.338 31.818 32.854 1.00 45.58 67 SER B O 1
ATOM 2326 N N . ASN B 1 73 ? 9.393 29.855 33.455 1.00 46.80 68 ASN B N 1
ATOM 2327 C CA . ASN B 1 73 ? 10.477 29.448 34.339 1.00 49.02 68 ASN B CA 1
ATOM 2328 C C . ASN B 1 73 ? 10.393 27.931 34.432 1.00 50.05 68 ASN B C 1
ATOM 2329 O O . ASN B 1 73 ? 9.386 27.350 34.024 1.00 49.23 68 ASN B O 1
ATOM 2334 N N . ILE B 1 74 ? 11.437 27.294 34.969 1.00 51.72 69 ILE B N 1
ATOM 2335 C CA . ILE B 1 74 ? 11.504 25.834 35.046 1.00 53.85 69 ILE B CA 1
ATOM 2336 C C . ILE B 1 74 ? 10.401 25.224 35.878 1.00 55.00 69 ILE B C 1
ATOM 2337 O O . ILE B 1 74 ? 10.073 24.048 35.733 1.00 55.48 69 ILE B O 1
ATOM 2342 N N . GLU B 1 75 ? 9.828 26.041 36.748 1.00 56.14 70 GLU B N 1
ATOM 2343 C CA . GLU B 1 75 ? 8.752 25.603 37.623 1.00 57.13 70 GLU B CA 1
ATOM 2344 C C . GLU B 1 75 ? 7.409 25.534 36.884 1.00 56.82 70 GLU B C 1
ATOM 2345 O O . GLU B 1 75 ? 6.463 24.935 37.383 1.00 56.74 70 GLU B O 1
ATOM 2351 N N . SER B 1 76 ? 7.342 26.144 35.696 1.00 56.50 71 SER B N 1
ATOM 2352 C CA . SER B 1 76 ? 6.121 26.172 34.877 1.00 55.89 71 SER B CA 1
ATOM 2353 C C . SER B 1 76 ? 5.872 24.836 34.160 1.00 55.17 71 SER B C 1
ATOM 2354 O O . SER B 1 76 ? 4.753 24.554 33.727 1.00 55.41 71 SER B O 1
ATOM 2357 N N . VAL B 1 77 ? 6.921 24.028 34.036 1.00 54.13 72 VAL B N 1
ATOM 2358 C CA . VAL B 1 77 ? 6.840 22.706 33.416 1.00 53.12 72 VAL B CA 1
ATOM 2359 C C . VAL B 1 77 ? 5.555 22.002 33.887 1.00 51.86 72 VAL B C 1
ATOM 2360 O O . VAL B 1 77 ? 5.247 22.041 35.081 1.00 53.06 72 VAL B O 1
ATOM 2364 N N . MET B 1 78 ? 4.817 21.345 32.983 1.00 49.59 73 MET B N 1
ATOM 2365 C CA . MET B 1 78 ? 3.546 20.712 33.374 1.00 46.96 73 MET B CA 1
ATOM 2366 C C . MET B 1 78 ? 2.735 20.043 32.242 1.00 44.50 73 MET B C 1
ATOM 2367 O O . MET B 1 78 ? 2.550 20.633 31.186 1.00 43.81 73 MET B O 1
ATOM 2372 N N . PRO B 1 79 ? 2.200 18.823 32.469 1.00 41.25 74 PRO B N 1
ATOM 2373 C CA . PRO B 1 79 ? 1.419 18.135 31.430 1.00 38.61 74 PRO B CA 1
ATOM 2374 C C . PRO B 1 79 ? -0.037 18.601 31.239 1.00 35.35 74 PRO B C 1
ATOM 2375 O O . PRO B 1 79 ? -0.590 19.286 32.083 1.00 33.84 74 PRO B O 1
ATOM 2379 N N . GLY B 1 80 ? -0.634 18.240 30.103 1.00 31.77 75 GLY B N 1
ATOM 2380 C CA . GLY B 1 80 ? -2.025 18.564 29.843 1.00 28.62 75 GLY B CA 1
ATOM 2381 C C . GLY B 1 80 ? -2.317 19.677 28.848 1.00 26.61 75 GLY B C 1
ATOM 2382 O O . GLY B 1 80 ? -3.473 20.029 28.639 1.00 27.13 75 GLY B O 1
ATOM 2383 N N . PHE B 1 81 ? -1.271 20.240 28.254 1.00 24.14 76 PHE B N 1
ATOM 2384 C CA . PHE B 1 81 ? -1.458 21.316 27.273 1.00 23.43 76 PHE B CA 1
ATOM 2385 C C . PHE B 1 81 ? -1.270 20.830 25.845 1.00 24.10 76 PHE B C 1
ATOM 2386 O O . PHE B 1 81 ? -0.470 19.904 25.617 1.00 25.10 76 PHE B O 1
ATOM 2394 N N . ASP B 1 82 ? -1.947 21.483 24.883 1.00 23.14 77 ASP B N 1
ATOM 2395 C CA . ASP B 1 82 ? -1.815 21.098 23.472 1.00 22.86 77 ASP B CA 1
ATOM 2396 C C . ASP B 1 82 ? -0.478 21.511 22.889 1.00 22.59 77 ASP B C 1
ATOM 2397 O O . ASP B 1 82 ? 0.086 20.814 22.026 1.00 23.25 77 ASP B O 1
ATOM 2402 N N . PHE B 1 83 ? 0.024 22.683 23.309 1.00 20.68 78 PHE B N 1
ATOM 2403 C CA . PHE B 1 83 ? 1.340 23.168 22.877 1.00 20.05 78 PHE B CA 1
ATOM 2404 C C . PHE B 1 83 ? 2.024 23.839 24.028 1.00 19.09 78 PHE B C 1
ATOM 2405 O O . PHE B 1 83 ? 1.350 24.296 24.979 1.00 17.73 78 PHE B O 1
ATOM 2413 N N . TYR B 1 84 ? 3.355 23.901 23.918 1.00 18.53 79 TYR B N 1
ATOM 2414 C CA . TYR B 1 84 ? 4.205 24.518 24.956 1.00 20.04 79 TYR B CA 1
ATOM 2415 C C . TYR B 1 84 ? 5.038 25.571 24.285 1.00 19.44 79 TYR B C 1
ATOM 2416 O O . TYR B 1 84 ? 5.927 25.262 23.474 1.00 20.58 79 TYR B O 1
ATOM 2425 N N . PHE B 1 85 ? 4.723 26.839 24.581 1.00 17.69 80 PHE B N 1
ATOM 2426 C CA . PHE B 1 85 ? 5.434 27.942 23.961 1.00 17.73 80 PHE B CA 1
ATOM 2427 C C . PHE B 1 85 ? 6.595 28.358 24.900 1.00 17.67 80 PHE B C 1
ATOM 2428 O O . PHE B 1 85 ? 6.393 28.587 26.101 1.00 18.97 80 PHE B O 1
ATOM 2436 N N . VAL B 1 86 ? 7.802 28.463 24.347 1.00 15.73 81 VAL B N 1
ATOM 2437 C CA . VAL B 1 86 ? 8.978 28.766 25.187 1.00 15.54 81 VAL B CA 1
ATOM 2438 C C . VAL B 1 86 ? 9.600 30.044 24.711 1.00 15.25 81 VAL B C 1
ATOM 2439 O O . VAL B 1 86 ? 10.019 30.186 23.570 1.00 15.20 81 VAL B O 1
ATOM 2443 N N . PRO B 1 87 ? 9.712 31.026 25.613 1.00 16.03 82 PRO B N 1
ATOM 2444 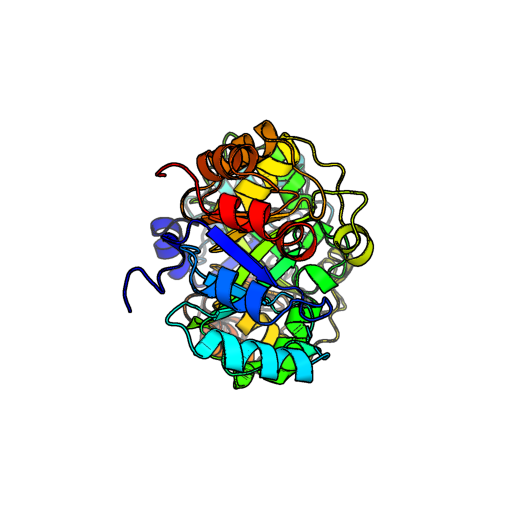C CA . PRO B 1 87 ? 10.312 32.260 25.162 1.00 16.15 82 PRO B CA 1
ATOM 2445 C C . PRO B 1 87 ? 11.833 32.261 25.185 1.00 15.41 82 PRO B C 1
ATOM 2446 O O . PRO B 1 87 ? 12.470 31.559 26.030 1.00 16.60 82 PRO B O 1
ATOM 2450 N N . THR B 1 88 ? 12.421 32.993 24.238 1.00 14.14 83 THR B N 1
ATOM 2451 C CA . THR B 1 88 ? 13.842 33.348 24.349 1.00 14.38 83 THR B CA 1
ATOM 2452 C C . THR B 1 88 ? 13.766 34.912 24.174 1.00 14.77 83 THR B C 1
ATOM 2453 O O . THR B 1 88 ? 13.247 35.415 23.175 1.00 14.96 83 THR B O 1
ATOM 2457 N N . VAL B 1 89 ? 14.317 35.651 25.131 1.00 14.13 84 VAL B N 1
ATOM 2458 C CA . VAL B 1 89 ? 14.169 37.116 25.065 1.00 12.39 84 VAL B CA 1
ATOM 2459 C C . VAL B 1 89 ? 15.430 37.657 24.380 1.00 13.00 84 VAL B C 1
ATOM 2460 O O . VAL B 1 89 ? 16.488 37.859 24.967 1.00 14.75 84 VAL B O 1
ATOM 2464 N N . LEU B 1 90 ? 15.270 37.918 23.100 1.00 12.24 85 LEU B N 1
ATOM 2465 C CA . LEU B 1 90 ? 16.387 38.241 22.248 1.00 13.65 85 LEU B CA 1
ATOM 2466 C C . LEU B 1 90 ? 17.103 39.546 22.551 1.00 13.17 85 LEU B C 1
ATOM 2467 O O . LEU B 1 90 ? 18.289 39.688 22.233 1.00 15.02 85 LEU B O 1
ATOM 2472 N N . ASN B 1 91 ? 16.360 40.455 23.189 1.00 14.74 86 ASN B N 1
ATOM 2473 C CA . ASN B 1 91 ? 16.986 41.730 23.568 1.00 15.57 86 ASN B CA 1
ATOM 2474 C C . ASN B 1 91 ? 17.315 41.783 25.033 1.00 15.95 86 ASN B C 1
ATOM 2475 O O . ASN B 1 91 ? 17.584 42.858 25.605 1.00 16.60 86 ASN B O 1
ATOM 2480 N N . SER B 1 92 ? 17.318 40.643 25.699 1.00 15.13 87 SER B N 1
ATOM 2481 C CA . SER B 1 92 ? 17.729 40.639 27.108 1.00 14.49 87 SER B CA 1
ATOM 2482 C C . SER B 1 92 ? 19.254 40.789 27.151 1.00 14.57 87 SER B C 1
ATOM 2483 O O . SER B 1 92 ? 19.969 40.349 26.221 1.00 15.46 87 SER B O 1
ATOM 2486 N N . THR B 1 93 ? 19.759 41.478 28.185 1.00 16.79 88 THR B N 1
ATOM 2487 C CA . THR B 1 93 ? 21.207 41.570 28.397 1.00 16.73 88 THR B CA 1
ATOM 2488 C C . THR B 1 93 ? 21.730 40.426 29.306 1.00 15.63 88 THR B C 1
ATOM 2489 O O . THR B 1 93 ? 22.925 40.391 29.684 1.00 18.31 88 THR B O 1
ATOM 2493 N N . ASP B 1 94 ? 20.873 39.463 29.651 1.00 16.12 89 ASP B N 1
ATOM 2494 C CA . ASP B 1 94 ? 21.279 38.378 30.524 1.00 16.56 89 ASP B CA 1
ATOM 2495 C C . ASP B 1 94 ? 21.078 37.057 29.767 1.00 16.60 89 ASP B C 1
ATOM 2496 O O . ASP B 1 94 ? 19.961 36.739 29.363 1.00 15.21 89 ASP B O 1
ATOM 2501 N N . VAL B 1 95 ? 22.169 36.309 29.637 1.00 16.76 90 VAL B N 1
ATOM 2502 C CA . VAL B 1 95 ? 22.093 35.035 28.920 1.00 15.94 90 VAL B CA 1
ATOM 2503 C C . VAL B 1 95 ? 21.093 34.075 29.538 1.00 17.89 90 VAL B C 1
ATOM 2504 O O . VAL B 1 95 ? 20.603 33.165 28.830 1.00 16.30 90 VAL B O 1
ATOM 2508 N N . ALA B 1 96 ? 20.783 34.179 30.850 1.00 15.44 91 ALA B N 1
ATOM 2509 C CA . ALA B 1 96 ? 19.750 33.290 31.379 1.00 16.72 91 ALA B CA 1
ATOM 2510 C C . ALA B 1 96 ? 18.457 33.349 30.565 1.00 15.35 91 ALA B C 1
ATOM 2511 O O . ALA B 1 96 ? 17.768 32.325 30.413 1.00 16.47 91 ALA B O 1
ATOM 2513 N N . PHE B 1 97 ? 18.089 34.517 30.034 1.00 14.48 92 PHE B N 1
ATOM 2514 C CA . PHE B 1 97 ? 16.874 34.632 29.281 1.00 15.14 92 PHE B CA 1
ATOM 2515 C C . PHE B 1 97 ? 17.015 34.359 27.789 1.00 13.80 92 PHE B C 1
ATOM 2516 O O . PHE B 1 97 ? 15.988 34.391 27.083 1.00 15.52 92 PHE B O 1
ATOM 2524 N N . HIS B 1 98 ? 18.247 34.132 27.337 1.00 14.12 93 HIS B N 1
ATOM 2525 C CA . HIS B 1 98 ? 18.455 33.715 25.936 1.00 13.84 93 HIS B CA 1
ATOM 2526 C C . HIS B 1 98 ? 18.316 32.203 25.959 1.00 15.15 93 HIS B C 1
ATOM 2527 O O . HIS B 1 98 ? 17.396 31.654 25.322 1.00 14.83 93 HIS B O 1
ATOM 2534 N N . ASN B 1 99 ? 19.186 31.555 26.733 1.00 14.64 94 ASN B N 1
ATOM 2535 C CA . ASN B 1 99 ? 19.122 30.106 26.795 1.00 15.88 94 ASN B CA 1
ATOM 2536 C C . ASN B 1 99 ? 19.624 29.505 28.061 1.00 15.66 94 ASN B C 1
ATOM 2537 O O . ASN B 1 99 ? 19.699 28.260 28.156 1.00 16.39 94 ASN B O 1
ATOM 2542 N N . GLY B 1 100 ? 20.029 30.301 29.065 1.00 16.18 95 GLY B N 1
ATOM 2543 C CA . GLY B 1 100 ? 20.577 29.699 30.295 1.00 17.60 95 GLY B CA 1
ATOM 2544 C C . GLY B 1 100 ? 19.548 28.931 31.099 1.00 17.01 95 GLY B C 1
ATOM 2545 O O . GLY B 1 100 ? 19.796 27.781 31.550 1.00 18.63 95 GLY B O 1
ATOM 2546 N N . THR B 1 101 ? 18.379 29.505 31.289 1.00 17.58 96 THR B N 1
ATOM 2547 C CA . THR B 1 101 ? 17.320 28.805 31.999 1.00 17.47 96 THR B CA 1
ATOM 2548 C C . THR B 1 101 ? 16.834 27.601 31.210 1.00 17.81 96 THR B C 1
ATOM 2549 O O . THR B 1 101 ? 16.655 26.510 31.756 1.00 18.36 96 THR B O 1
ATOM 2553 N N . LEU B 1 102 ? 16.763 27.773 29.887 1.00 17.68 97 LEU B N 1
ATOM 2554 C CA . LEU B 1 102 ? 16.397 26.678 29.001 1.00 16.69 97 LEU B CA 1
ATOM 2555 C C . LEU B 1 102 ? 17.410 25.509 29.131 1.00 15.93 97 LEU B C 1
ATOM 2556 O O . LEU B 1 102 ? 16.974 24.352 29.179 1.00 16.42 97 LEU B O 1
ATOM 2561 N N . LEU B 1 103 ? 18.704 25.799 29.214 1.00 16.42 98 LEU B N 1
ATOM 2562 C CA . LEU B 1 103 ? 19.697 24.724 29.372 1.00 15.38 98 LEU B CA 1
ATOM 2563 C C . LEU B 1 103 ? 19.389 23.920 30.640 1.00 17.63 98 LEU B C 1
ATOM 2564 O O . LEU B 1 103 ? 19.392 22.698 30.588 1.00 16.38 98 LEU B O 1
ATOM 2569 N N . GLU B 1 104 ? 19.078 24.586 31.763 1.00 17.60 99 GLU B N 1
ATOM 2570 C CA . GLU B 1 104 ? 18.783 23.846 32.991 1.00 19.13 99 GLU B CA 1
ATOM 2571 C C . GLU B 1 104 ? 17.526 23.010 32.853 1.00 19.21 99 GLU B C 1
ATOM 2572 O O . GLU B 1 104 ? 17.471 21.875 33.342 1.00 18.72 99 GLU B O 1
ATOM 2578 N N . ALA B 1 105 ? 16.509 23.549 32.197 1.00 18.30 100 ALA B N 1
ATOM 2579 C CA . ALA B 1 105 ? 15.275 22.817 32.021 1.00 19.79 100 ALA B CA 1
ATOM 2580 C C . ALA B 1 105 ? 15.522 21.601 31.154 1.00 20.37 100 ALA B C 1
ATOM 2581 O O . ALA B 1 105 ? 14.965 20.530 31.424 1.00 21.10 100 ALA B O 1
ATOM 2583 N N . LEU B 1 106 ? 16.353 21.723 30.108 1.00 19.00 101 LEU B N 1
ATOM 2584 C CA . LEU B 1 106 ? 16.616 20.546 29.248 1.00 17.12 101 LEU B CA 1
ATOM 2585 C C . LEU B 1 106 ? 17.427 19.494 29.960 1.00 18.28 101 LEU B C 1
ATOM 2586 O O . LEU B 1 106 ? 17.200 18.275 29.721 1.00 19.01 101 LEU B O 1
ATOM 2591 N N . LYS B 1 107 ? 18.332 19.914 30.846 1.00 18.91 102 LYS B N 1
ATOM 2592 C CA . LYS B 1 107 ? 19.096 18.927 31.633 1.00 20.94 102 LYS B CA 1
ATOM 2593 C C . LYS B 1 107 ? 18.145 18.133 32.529 1.00 23.04 102 LYS B C 1
ATOM 2594 O O . LYS B 1 107 ? 18.275 16.893 32.660 1.00 23.93 102 LYS B O 1
ATOM 2600 N N . THR B 1 108 ? 17.180 18.826 33.108 1.00 22.85 103 THR B N 1
ATOM 2601 C CA . THR B 1 108 ? 16.223 18.181 34.006 1.00 23.82 103 THR B CA 1
ATOM 2602 C C . THR B 1 108 ? 15.177 17.343 33.324 1.00 24.17 103 THR B C 1
ATOM 2603 O O . THR B 1 108 ? 14.945 16.189 33.735 1.00 24.79 103 THR B O 1
ATOM 2607 N N . TYR B 1 109 ? 14.553 17.906 32.285 1.00 23.02 104 TYR B N 1
ATOM 2608 C CA . TYR B 1 109 ? 13.412 17.281 31.559 1.00 24.47 104 TYR B CA 1
ATOM 2609 C C . TYR B 1 109 ? 13.604 16.865 30.115 1.00 22.15 104 TYR B C 1
ATOM 2610 O O . TYR B 1 109 ? 12.679 16.389 29.485 1.00 24.52 104 TYR B O 1
ATOM 2619 N N . GLY B 1 110 ? 14.768 17.095 29.554 1.00 22.40 105 GLY B N 1
ATOM 2620 C CA . GLY B 1 110 ? 14.962 16.827 28.131 1.00 23.82 105 GLY B CA 1
ATOM 2621 C C . GLY B 1 110 ? 14.711 15.419 27.639 1.00 25.87 105 GLY B C 1
ATOM 2622 O O . GLY B 1 110 ? 14.457 15.208 26.462 1.00 27.02 105 GLY B O 1
ATOM 2623 N N . HIS B 1 111 ? 14.858 14.455 28.456 1.00 26.07 106 HIS B N 1
ATOM 2624 C CA . HIS B 1 111 ? 14.473 13.090 28.185 1.00 27.48 106 HIS B CA 1
ATOM 2625 C C . HIS B 1 111 ? 12.977 12.785 28.125 1.00 28.65 106 HIS B C 1
ATOM 2626 O O . HIS B 1 111 ? 12.623 11.843 27.642 1.00 29.62 106 HIS B O 1
ATOM 2633 N N . SER B 1 112 ? 12.180 13.637 28.683 1.00 27.69 107 SER B N 1
ATOM 2634 C CA . SER B 1 112 ? 10.747 13.464 28.772 1.00 28.13 107 SER B CA 1
ATOM 2635 C C . SER B 1 112 ? 9.883 14.361 27.934 1.00 28.68 107 SER B C 1
ATOM 2636 O O . SER B 1 112 ? 8.746 14.310 28.004 1.00 30.23 107 SER B O 1
ATOM 2639 N N . ILE B 1 113 ? 10.513 15.163 27.127 1.00 26.70 108 ILE B N 1
ATOM 2640 C CA . ILE B 1 113 ? 9.829 16.144 26.307 1.00 26.95 108 ILE B CA 1
ATOM 2641 C C . ILE B 1 113 ? 9.607 15.664 24.927 1.00 25.12 108 ILE B C 1
ATOM 2642 O O . ILE B 1 113 ? 10.463 15.123 24.375 1.00 24.39 108 ILE B O 1
ATOM 2647 N N . ASP B 1 114 ? 8.427 15.983 24.368 1.00 23.13 109 ASP B N 1
ATOM 2648 C CA . ASP B 1 114 ? 8.200 15.708 22.961 1.00 22.47 109 ASP B CA 1
ATOM 2649 C C . ASP B 1 114 ? 8.398 17.082 22.308 1.00 23.13 109 ASP B C 1
ATOM 2650 O O . ASP B 1 114 ? 7.524 17.975 22.385 1.00 22.08 109 ASP B O 1
ATOM 2655 N N . PHE B 1 115 ? 9.535 17.258 21.666 1.00 22.48 110 PHE B N 1
ATOM 2656 C CA . PHE B 1 115 ? 9.819 18.560 21.042 1.00 23.04 110 PHE B CA 1
ATOM 2657 C C . PHE B 1 115 ? 8.880 18.987 19.933 1.00 23.91 110 PHE B C 1
ATOM 2658 O O . PHE B 1 115 ? 8.871 20.146 19.566 1.00 24.28 110 PHE B O 1
ATOM 2666 N N . GLU B 1 116 ? 8.088 18.074 19.369 1.00 25.32 111 GLU B N 1
ATOM 2667 C CA . GLU B 1 116 ? 7.143 18.474 18.307 1.00 25.81 111 GLU B CA 1
ATOM 2668 C C . GLU B 1 116 ? 6.040 19.344 18.851 1.00 25.34 111 GLU B C 1
ATOM 2669 O O . GLU B 1 116 ? 5.357 20.040 18.087 1.00 27.33 111 GLU B O 1
ATOM 2675 N N . GLU B 1 117 ? 5.866 19.314 20.169 1.00 23.42 112 GLU B N 1
ATOM 2676 C CA . GLU B 1 117 ? 4.823 20.137 20.815 1.00 21.96 112 GLU B CA 1
ATOM 2677 C C . GLU B 1 117 ? 5.397 21.439 21.356 1.00 21.22 112 GLU B C 1
ATOM 2678 O O . GLU B 1 117 ? 4.656 22.180 21.973 1.00 19.62 112 GLU B O 1
ATOM 2684 N N . VAL B 1 118 ? 6.677 21.673 21.154 1.00 18.39 113 VAL B N 1
ATOM 2685 C CA . VAL B 1 118 ? 7.350 22.879 21.702 1.00 18.92 113 VAL B CA 1
ATOM 2686 C C . VAL B 1 118 ? 7.493 23.922 20.610 1.00 17.76 113 VAL B C 1
ATOM 2687 O O . VAL B 1 118 ? 7.981 23.644 19.497 1.00 18.54 113 VAL B O 1
ATOM 2691 N N . ILE B 1 119 ? 7.079 25.173 20.927 1.00 17.49 114 ILE B N 1
ATOM 2692 C CA . ILE B 1 119 ? 7.134 26.237 19.930 1.00 17.81 114 ILE B CA 1
ATOM 2693 C C . ILE B 1 119 ? 8.053 27.311 20.525 1.00 16.26 114 ILE B C 1
ATOM 2694 O O . ILE B 1 119 ? 7.680 27.901 21.518 1.00 17.34 114 ILE B O 1
ATOM 2699 N N . PHE B 1 120 ? 9.208 27.512 19.923 1.00 16.56 115 PHE B N 1
ATOM 2700 C CA . PHE B 1 120 ? 10.185 28.494 20.428 1.00 15.58 115 PHE B CA 1
ATOM 2701 C C . PHE B 1 120 ? 9.789 29.898 19.906 1.00 17.87 115 PHE B C 1
ATOM 2702 O O . PHE B 1 120 ? 9.697 30.110 18.691 1.00 19.88 115 PHE B O 1
ATOM 2710 N N . GLU B 1 121 ? 9.577 30.832 20.846 1.00 16.57 116 GLU B N 1
ATOM 2711 C CA . GLU B 1 121 ? 9.140 32.226 20.553 1.00 14.26 116 GLU B CA 1
ATOM 2712 C C . GLU B 1 121 ? 10.303 33.181 20.715 1.00 16.76 116 GLU B C 1
ATOM 2713 O O . GLU B 1 121 ? 10.832 33.253 21.833 1.00 17.09 116 GLU B O 1
ATOM 2719 N N . GLY B 1 122 ? 10.639 33.925 19.661 1.00 15.07 117 GLY B N 1
ATOM 2720 C CA . GLY B 1 122 ? 11.733 34.920 19.690 1.00 15.18 117 GLY B CA 1
ATOM 2721 C C . GLY B 1 122 ? 11.090 36.237 20.162 1.00 15.62 117 GLY B C 1
ATOM 2722 O O . GLY B 1 122 ? 10.493 36.940 19.393 1.00 14.65 117 GLY B O 1
ATOM 2723 N N . TYR B 1 123 ? 11.243 36.545 21.444 1.00 15.87 118 TYR B N 1
ATOM 2724 C CA . TYR B 1 123 ? 10.635 37.741 22.003 1.00 16.63 118 TYR B CA 1
ATOM 2725 C C . TYR B 1 123 ? 11.515 38.940 21.857 1.00 15.44 118 TYR B C 1
ATOM 2726 O O . TYR B 1 123 ? 12.742 38.840 21.976 1.00 15.96 118 TYR B O 1
ATOM 2735 N N . VAL B 1 124 ? 10.843 40.079 21.651 1.00 13.85 119 VAL B N 1
ATOM 2736 C CA . VAL B 1 124 ? 11.572 41.360 21.796 1.00 14.85 119 VAL B CA 1
ATOM 2737 C C . VAL B 1 124 ? 10.639 42.123 22.760 1.00 14.22 119 VAL B C 1
ATOM 2738 O O . VAL B 1 124 ? 9.478 42.386 22.412 1.00 13.82 119 VAL B O 1
ATOM 2742 N N . VAL B 1 125 ? 11.134 42.428 23.985 1.00 14.26 120 VAL B N 1
ATOM 2743 C CA . VAL B 1 125 ? 10.366 43.115 25.016 1.00 15.55 120 VAL B CA 1
ATOM 2744 C C . VAL B 1 125 ? 10.595 44.631 24.769 1.00 16.05 120 VAL B C 1
ATOM 2745 O O . VAL B 1 125 ? 11.718 45.098 24.767 1.00 16.57 120 VAL B O 1
ATOM 2749 N N . CYS B 1 126 ? 9.482 45.337 24.533 1.00 14.90 121 CYS B N 1
ATOM 2750 C CA . CYS B 1 126 ? 9.582 46.726 24.060 1.00 14.99 121 CYS B CA 1
ATOM 2751 C C . CYS B 1 126 ? 9.198 47.835 25.002 1.00 18.14 121 CYS B C 1
ATOM 2752 O O . CYS B 1 126 ? 9.418 49.017 24.611 1.00 18.10 121 CYS B O 1
ATOM 2755 N N . ASN B 1 127 ? 8.571 47.500 26.123 1.00 18.01 122 ASN B N 1
ATOM 2756 C CA . ASN B 1 127 ? 8.107 48.514 27.084 1.00 21.12 122 ASN B CA 1
ATOM 2757 C C . ASN B 1 127 ? 9.046 48.645 28.258 1.00 22.03 122 ASN B C 1
ATOM 2758 O O . ASN B 1 127 ? 9.149 47.784 29.101 1.00 22.19 122 ASN B O 1
ATOM 2763 N N . ALA B 1 128 ? 9.778 49.763 28.250 1.00 25.21 123 ALA B N 1
ATOM 2764 C CA . ALA B 1 128 ? 10.776 50.048 29.264 1.00 26.64 123 ALA B CA 1
ATOM 2765 C C . ALA B 1 128 ? 10.220 50.023 30.657 1.00 27.85 123 ALA B C 1
ATOM 2766 O O . ALA B 1 128 ? 10.855 49.538 31.605 1.00 28.68 123 ALA B O 1
ATOM 2768 N N . ASP B 1 129 ? 8.999 50.508 30.813 1.00 28.83 124 ASP B N 1
ATOM 2769 C CA . ASP B 1 129 ? 8.437 50.555 32.146 1.00 31.71 124 ASP B CA 1
ATOM 2770 C C . ASP B 1 129 ? 7.718 49.299 32.640 1.00 31.38 124 ASP B C 1
ATOM 2771 O O . ASP B 1 129 ? 7.119 49.311 33.711 1.00 34.77 124 ASP B O 1
ATOM 2776 N N . SER B 1 130 ? 7.830 48.185 31.916 1.00 30.12 125 SER B N 1
ATOM 2777 C CA . SER B 1 130 ? 7.188 46.914 32.290 1.00 27.04 125 SER B CA 1
ATOM 2778 C C . SER B 1 130 ? 7.993 45.955 33.210 1.00 27.71 125 SER B C 1
ATOM 2779 O O . SER B 1 130 ? 9.236 45.996 33.275 1.00 26.87 125 SER B O 1
ATOM 2782 N N . LYS B 1 131 ? 7.285 45.070 33.910 1.00 27.25 126 LYS B N 1
ATOM 2783 C CA . LYS B 1 131 ? 7.899 44.076 34.774 1.00 28.11 126 LYS B CA 1
ATOM 2784 C C . LYS B 1 131 ? 8.838 43.111 34.035 1.00 26.99 126 LYS B C 1
ATOM 2785 O O . LYS B 1 131 ? 9.938 42.810 34.498 1.00 26.92 126 LYS B O 1
ATOM 2791 N N . VAL B 1 132 ? 8.419 42.630 32.874 1.00 26.07 127 VAL B N 1
ATOM 2792 C CA . VAL B 1 132 ? 9.263 41.704 32.165 1.00 25.16 127 VAL B CA 1
ATOM 2793 C C . VAL B 1 132 ? 10.548 42.384 31.697 1.00 21.86 127 VAL B C 1
ATOM 2794 O O . VAL B 1 132 ? 11.622 41.792 31.722 1.00 22.93 127 VAL B O 1
ATOM 2798 N N . ALA B 1 133 ? 10.448 43.663 31.334 1.00 22.25 128 ALA B N 1
ATOM 2799 C CA . ALA B 1 133 ? 11.679 44.351 30.915 1.00 20.87 128 ALA B CA 1
ATOM 2800 C C . ALA B 1 133 ? 12.643 44.452 32.067 1.00 19.89 128 ALA B C 1
ATOM 2801 O O . ALA B 1 133 ? 13.828 44.324 31.873 1.00 20.84 128 ALA B O 1
ATOM 2803 N N . LYS B 1 134 ? 12.130 44.757 33.267 1.00 21.00 129 LYS B N 1
ATOM 2804 C CA . LYS B 1 134 ? 12.997 44.902 34.408 1.00 22.14 129 LYS B CA 1
ATOM 2805 C C . LYS B 1 134 ? 13.549 43.527 34.796 1.00 22.70 129 LYS B C 1
ATOM 2806 O O . LYS B 1 134 ? 14.721 43.370 35.066 1.00 24.21 129 LYS B O 1
ATOM 2812 N N . HIS B 1 135 ? 12.673 42.539 34.729 1.00 25.63 130 HIS B N 1
ATOM 2813 C CA . HIS B 1 135 ? 13.046 41.174 35.087 1.00 27.42 130 HIS B CA 1
ATOM 2814 C C . HIS B 1 135 ? 14.100 40.569 34.161 1.00 27.09 130 HIS B C 1
ATOM 2815 O O . HIS B 1 135 ? 15.057 39.950 34.614 1.00 28.37 130 HIS B O 1
ATOM 2822 N N . THR B 1 136 ? 13.952 40.814 32.867 1.00 27.42 131 THR B N 1
ATOM 2823 C CA . THR B 1 136 ? 14.880 40.247 31.890 1.00 27.32 131 THR B CA 1
ATOM 2824 C C . THR B 1 136 ? 16.044 41.152 31.523 1.00 27.17 131 THR B C 1
ATOM 2825 O O . THR B 1 136 ? 16.843 40.859 30.636 1.00 26.96 131 THR B O 1
ATOM 2829 N N . LYS B 1 137 ? 16.142 42.297 32.185 1.00 23.24 132 LYS B N 1
ATOM 2830 C CA . LYS B 1 137 ? 17.187 43.220 31.896 1.00 24.09 132 LYS B CA 1
ATOM 2831 C C . LYS B 1 137 ? 17.231 43.515 30.405 1.00 21.80 132 LYS B C 1
ATOM 2832 O O . LYS B 1 137 ? 18.314 43.581 29.827 1.00 20.75 132 LYS B O 1
ATOM 2838 N N . ALA B 1 138 ? 16.062 43.786 29.853 1.00 20.13 133 ALA B N 1
ATOM 2839 C CA . ALA B 1 138 ? 15.941 44.045 28.416 1.00 17.25 133 ALA B CA 1
ATOM 2840 C C . ALA B 1 138 ? 16.439 45.362 27.964 1.00 19.36 133 ALA B C 1
ATOM 2841 O O . ALA B 1 138 ? 16.251 46.353 28.670 1.00 18.67 133 ALA B O 1
ATOM 2843 N N . ASN B 1 139 ? 17.038 45.368 26.777 1.00 17.52 134 ASN B N 1
ATOM 2844 C CA . ASN B 1 139 ? 17.459 46.606 26.166 1.00 18.65 134 ASN B CA 1
ATOM 2845 C C . ASN B 1 139 ? 16.203 47.056 25.414 1.00 17.60 134 ASN B C 1
ATOM 2846 O O . ASN B 1 139 ? 15.891 46.542 24.309 1.00 17.52 134 ASN B O 1
ATOM 2851 N N . THR B 1 140 ? 15.498 48.052 25.957 1.00 17.83 135 THR B N 1
ATOM 2852 C CA . THR B 1 140 ? 14.273 48.577 25.351 1.00 17.45 135 THR B CA 1
ATOM 2853 C C . THR B 1 140 ? 14.453 49.881 24.581 1.00 18.22 135 THR B C 1
ATOM 2854 O O . THR B 1 140 ? 13.464 50.501 24.173 1.00 21.02 135 THR B O 1
ATOM 2858 N N . ASP B 1 141 ? 15.701 50.268 24.361 1.00 18.85 136 ASP B N 1
ATOM 2859 C CA . ASP B 1 141 ? 15.966 51.531 23.629 1.00 20.99 136 ASP B CA 1
ATOM 2860 C C . ASP B 1 141 ? 16.113 51.133 22.169 1.00 21.92 136 ASP B C 1
ATOM 2861 O O . ASP B 1 141 ? 17.197 51.274 21.563 1.00 25.55 136 ASP B O 1
ATOM 2866 N N . LEU B 1 142 ? 14.998 50.689 21.603 1.00 20.31 137 LEU B N 1
ATOM 2867 C CA . LEU B 1 142 ? 14.966 50.181 20.249 1.00 20.70 137 LEU B CA 1
ATOM 2868 C C . LEU B 1 142 ? 14.425 51.145 19.215 1.00 21.27 137 LEU B C 1
ATOM 2869 O O . LEU B 1 142 ? 13.326 51.686 19.360 1.00 23.71 137 LEU B O 1
ATOM 2874 N N . THR B 1 143 ? 15.252 51.373 18.211 1.00 21.65 138 THR B N 1
ATOM 2875 C CA . THR B 1 143 ? 14.840 52.196 17.100 1.00 22.59 138 THR B CA 1
ATOM 2876 C C . THR B 1 143 ? 14.140 51.271 16.119 1.00 23.26 138 THR B C 1
ATOM 2877 O O . THR B 1 143 ? 14.156 50.035 16.245 1.00 22.09 138 THR B O 1
ATOM 2881 N N . THR B 1 144 ? 13.545 51.860 15.095 1.00 22.31 139 THR B N 1
ATOM 2882 C CA . THR B 1 144 ? 12.911 51.055 14.067 1.00 22.67 139 THR B CA 1
ATOM 2883 C C . THR B 1 144 ? 13.983 50.133 13.415 1.00 22.56 139 THR B C 1
ATOM 2884 O O . THR B 1 144 ? 13.697 48.972 13.073 1.00 21.34 139 THR B O 1
ATOM 2888 N N . GLU B 1 145 ? 15.212 50.627 13.248 1.00 22.64 140 GLU B N 1
ATOM 2889 C CA . GLU B 1 145 ? 16.274 49.841 12.643 1.00 22.42 140 GLU B CA 1
ATOM 2890 C C . GLU B 1 145 ? 16.648 48.674 13.541 1.00 22.48 140 GLU B C 1
ATOM 2891 O O . GLU B 1 145 ? 16.944 47.597 13.053 1.00 21.01 140 GLU B O 1
ATOM 2897 N N . ASP B 1 146 ? 16.709 48.899 14.854 1.00 21.47 141 ASP B N 1
ATOM 2898 C CA . ASP B 1 146 ? 16.973 47.777 15.774 1.00 21.26 141 ASP B CA 1
ATOM 2899 C C . ASP B 1 146 ? 15.928 46.679 15.590 1.00 19.86 141 ASP B C 1
ATOM 2900 O O . ASP B 1 146 ? 16.274 45.493 15.480 1.00 19.80 141 ASP B O 1
ATOM 2905 N N . LEU B 1 147 ? 14.652 47.062 15.591 1.00 18.82 142 LEU B N 1
ATOM 2906 C CA . LEU B 1 147 ? 13.583 46.071 15.431 1.00 18.06 142 LEU B CA 1
ATOM 2907 C C . LEU B 1 147 ? 13.620 45.383 14.090 1.00 19.40 142 LEU B C 1
ATOM 2908 O O . LEU B 1 147 ? 13.335 44.192 14.020 1.00 19.79 142 LEU B O 1
ATOM 2913 N N . GLU B 1 148 ? 13.964 46.108 13.020 1.00 19.61 143 GLU B N 1
ATOM 2914 C CA . GLU B 1 148 ? 14.066 45.449 11.712 1.00 18.71 143 GLU B CA 1
ATOM 2915 C C . GLU B 1 148 ? 15.201 44.400 11.707 1.00 19.91 143 GLU B C 1
ATOM 2916 O O . GLU B 1 148 ? 15.067 43.346 11.094 1.00 20.26 143 GLU B O 1
ATOM 2922 N N . ALA B 1 149 ? 16.289 44.694 12.409 1.00 19.32 144 ALA B N 1
ATOM 2923 C CA . ALA B 1 149 ? 17.450 43.805 12.454 1.00 17.17 144 ALA B CA 1
ATOM 2924 C C . ALA B 1 149 ? 17.049 42.572 13.301 1.00 16.82 144 ALA B C 1
ATOM 2925 O O . ALA B 1 149 ? 17.380 41.461 12.942 1.00 17.37 144 ALA B O 1
ATOM 2927 N N . TYR B 1 150 ? 16.313 42.773 14.410 1.00 16.54 145 TYR B N 1
ATOM 2928 C CA . TYR B 1 150 ? 15.876 41.586 15.177 1.00 16.39 145 TYR B CA 1
ATOM 2929 C C . TYR B 1 150 ? 14.916 40.767 14.309 1.00 16.56 145 TYR B C 1
ATOM 2930 O O . TYR B 1 150 ? 14.926 39.544 14.375 1.00 15.25 145 TYR B O 1
ATOM 2939 N N . ALA B 1 151 ? 14.082 41.425 13.505 1.00 16.32 146 ALA B N 1
ATOM 2940 C CA . ALA B 1 151 ? 13.148 40.667 12.660 1.00 16.74 146 ALA B CA 1
ATOM 2941 C C . ALA B 1 151 ? 13.937 39.829 11.625 1.00 17.69 146 ALA B C 1
ATOM 2942 O O . ALA B 1 151 ? 13.626 38.656 11.402 1.00 17.45 146 ALA B O 1
ATOM 2944 N N . GLN B 1 152 ? 14.967 40.433 11.026 1.00 16.48 147 GLN B N 1
ATOM 2945 C CA . GLN B 1 152 ? 15.782 39.653 10.080 1.00 18.81 147 GLN B CA 1
ATOM 2946 C C . GLN B 1 152 ? 16.452 38.511 10.803 1.00 18.68 147 GLN B C 1
ATOM 2947 O O . GLN B 1 152 ? 16.565 37.403 10.280 1.00 18.66 147 GLN B O 1
ATOM 2953 N N . MET B 1 153 ? 16.958 38.795 11.998 1.00 19.66 148 MET B N 1
ATOM 2954 C CA . MET B 1 153 ? 17.621 37.743 12.773 1.00 19.48 148 MET B CA 1
ATOM 2955 C C . MET B 1 153 ? 16.674 36.560 13.043 1.00 18.69 148 MET B C 1
ATOM 2956 O O . MET B 1 153 ? 17.056 35.394 12.860 1.00 17.57 148 MET B O 1
ATOM 2961 N N . VAL B 1 154 ? 15.457 36.828 13.495 1.00 15.47 149 VAL B N 1
ATOM 2962 C CA . VAL B 1 154 ? 14.549 35.752 13.819 1.00 16.05 149 VAL B CA 1
ATOM 2963 C C . VAL B 1 154 ? 14.107 35.007 12.572 1.00 16.79 149 VAL B C 1
ATOM 2964 O O . VAL B 1 154 ? 14.030 33.786 12.548 1.00 16.41 149 VAL B O 1
ATOM 2968 N N . ASN B 1 155 ? 13.804 35.768 11.545 1.00 16.83 150 ASN B N 1
ATOM 2969 C CA . ASN B 1 155 ? 13.263 35.151 10.323 1.00 17.34 150 ASN B CA 1
ATOM 2970 C C . ASN B 1 155 ? 14.311 34.376 9.527 1.00 18.56 150 ASN B C 1
ATOM 2971 O O . ASN B 1 155 ? 13.989 33.291 9.044 1.00 18.85 150 ASN B O 1
ATOM 2976 N N . HIS B 1 156 ? 15.509 34.952 9.400 1.00 19.76 151 HIS B N 1
ATOM 2977 C CA . HIS B 1 156 ? 16.523 34.375 8.522 1.00 21.90 151 HIS B CA 1
ATOM 2978 C C . HIS B 1 156 ? 17.643 33.633 9.161 1.00 22.70 151 HIS B C 1
ATOM 2979 O O . HIS B 1 156 ? 18.285 32.852 8.492 1.00 24.50 151 HIS B O 1
ATOM 2986 N N . MET B 1 157 ? 17.921 33.900 10.427 1.00 22.79 152 MET B N 1
ATOM 2987 C CA . MET B 1 157 ? 19.045 33.246 11.062 1.00 22.07 152 MET B CA 1
ATOM 2988 C C . MET B 1 157 ? 18.596 32.235 12.069 1.00 20.48 152 MET B C 1
ATOM 2989 O O . MET B 1 157 ? 18.841 31.071 11.900 1.00 20.08 152 MET B O 1
ATOM 2994 N N . TYR B 1 158 ? 17.856 32.636 13.093 1.00 18.12 153 TYR B N 1
ATOM 2995 C CA . TYR B 1 158 ? 17.366 31.649 14.042 1.00 16.68 153 TYR B CA 1
ATOM 2996 C C . TYR B 1 158 ? 16.240 30.840 13.344 1.00 17.26 153 TYR B C 1
ATOM 2997 O O . TYR B 1 158 ? 16.098 29.627 13.584 1.00 16.81 153 TYR B O 1
ATOM 3006 N N . ARG B 1 159 ? 15.500 31.483 12.436 1.00 15.98 154 ARG B N 1
ATOM 3007 C CA . ARG B 1 159 ? 14.372 30.876 11.733 1.00 17.16 154 ARG B CA 1
ATOM 3008 C C . ARG B 1 159 ? 13.354 30.287 12.719 1.00 16.00 154 ARG B C 1
ATOM 3009 O O . ARG B 1 159 ? 12.918 29.147 12.613 1.00 17.65 154 ARG B O 1
ATOM 3017 N N . LEU B 1 160 ? 12.971 31.064 13.759 1.00 15.40 155 LEU B N 1
ATOM 3018 C CA . LEU B 1 160 ? 12.036 30.564 14.722 1.00 15.24 155 LEU B CA 1
ATOM 3019 C C . LEU B 1 160 ? 10.617 30.625 14.166 1.00 14.50 155 LEU B C 1
ATOM 3020 O O . LEU B 1 160 ? 10.302 31.465 13.308 1.00 16.26 155 LEU B O 1
ATOM 3025 N N . PRO B 1 161 ? 9.732 29.768 14.670 1.00 14.57 156 PRO B N 1
ATOM 3026 C CA . PRO B 1 161 ? 8.363 29.787 14.145 1.00 15.90 156 PRO B CA 1
ATOM 3027 C C . PRO B 1 161 ? 7.580 31.055 14.496 1.00 13.96 156 PRO B C 1
ATOM 3028 O O . PRO B 1 161 ? 6.592 31.392 13.804 1.00 15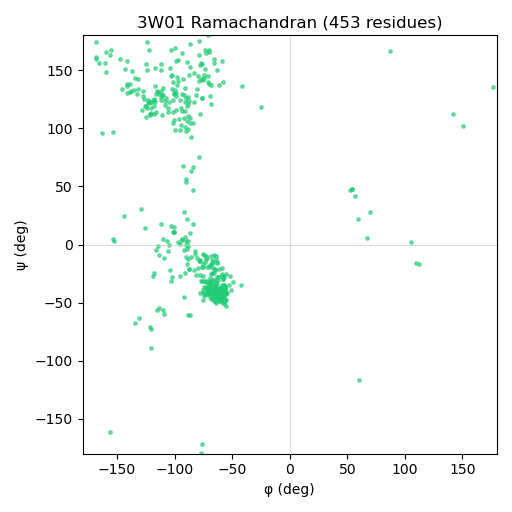.79 156 PRO B O 1
ATOM 3032 N N . VAL B 1 162 ? 7.989 31.692 15.597 1.00 15.07 157 VAL B N 1
ATOM 3033 C CA . VAL B 1 162 ? 7.246 32.859 16.085 1.00 15.23 157 VAL B CA 1
ATOM 3034 C C . VAL B 1 162 ? 8.197 33.949 16.545 1.00 14.27 157 VAL B C 1
ATOM 3035 O O . VAL B 1 162 ? 9.218 33.661 17.178 1.00 14.43 157 VAL B O 1
ATOM 3039 N N . MET B 1 163 ? 7.837 35.199 16.183 1.00 13.74 158 MET B N 1
ATOM 3040 C CA . MET B 1 163 ? 8.549 36.373 16.737 1.00 14.15 158 MET B CA 1
ATOM 3041 C C . MET B 1 163 ? 7.451 37.038 17.541 1.00 12.66 158 MET B C 1
ATOM 3042 O O . MET B 1 163 ? 6.349 37.194 17.088 1.00 14.58 158 MET B O 1
ATOM 3047 N N . TYR B 1 164 ? 7.760 37.389 18.773 1.00 13.93 159 TYR B N 1
ATOM 3048 C CA . TYR B 1 164 ? 6.724 37.942 19.645 1.00 14.60 159 TYR B CA 1
ATOM 3049 C C . TYR B 1 164 ? 7.176 39.330 20.095 1.00 13.17 159 TYR B C 1
ATOM 3050 O O . TYR B 1 164 ? 8.157 39.461 20.867 1.00 13.96 159 TYR B O 1
ATOM 3059 N N . ILE B 1 165 ? 6.445 40.346 19.587 1.00 14.21 160 ILE B N 1
ATOM 3060 C CA . ILE B 1 165 ? 6.674 41.744 19.991 1.00 14.77 160 ILE B CA 1
ATOM 3061 C C . ILE B 1 165 ? 5.777 41.970 21.224 1.00 12.97 160 ILE B C 1
ATOM 3062 O O . ILE B 1 165 ? 4.564 41.818 21.161 1.00 14.43 160 ILE B O 1
ATOM 3067 N N . GLU B 1 166 ? 6.373 42.305 22.362 1.00 13.98 161 GLU B N 1
ATOM 3068 C CA . GLU B 1 166 ? 5.612 42.453 23.595 1.00 14.79 161 GLU B CA 1
ATOM 3069 C C . GLU B 1 166 ? 5.751 43.857 24.171 1.00 17.45 161 GLU B C 1
ATOM 3070 O O . GLU B 1 166 ? 6.859 44.219 24.585 1.00 17.02 161 GLU B O 1
ATOM 3076 N N . TYR B 1 167 ? 4.630 44.571 24.259 1.00 17.89 162 TYR B N 1
ATOM 3077 C CA . TYR B 1 167 ? 4.644 45.939 24.852 1.00 18.44 162 TYR B CA 1
ATOM 3078 C C . TYR B 1 167 ? 4.016 45.901 26.210 1.00 20.97 162 TYR B C 1
ATOM 3079 O O . TYR B 1 167 ? 3.825 46.947 26.855 1.00 19.53 162 TYR B O 1
ATOM 3088 N N . SER B 1 168 ? 3.637 44.712 26.652 1.00 20.12 163 SER B N 1
ATOM 3089 C CA . SER B 1 168 ? 3.116 44.506 27.989 1.00 23.50 163 SER B CA 1
ATOM 3090 C C . SER B 1 168 ? 1.855 45.295 28.282 1.00 26.61 163 SER B C 1
ATOM 3091 O O . SER B 1 168 ? 0.834 45.092 27.627 1.00 28.41 163 SER B O 1
ATOM 3094 N N . GLY B 1 169 ? 1.925 46.200 29.237 1.00 27.52 164 GLY B N 1
ATOM 3095 C CA . GLY B 1 169 ? 0.720 46.933 29.596 1.00 27.87 164 GLY B CA 1
ATOM 3096 C C . GLY B 1 169 ? 0.220 48.020 28.691 1.00 28.87 164 GLY B C 1
ATOM 3097 O O . GLY B 1 169 ? -0.970 48.394 28.797 1.00 30.02 164 GLY B O 1
ATOM 3098 N N . ILE B 1 170 ? 1.073 48.490 27.789 1.00 25.42 165 ILE B N 1
ATOM 3099 C CA . ILE B 1 170 ? 0.744 49.573 26.867 1.00 25.03 165 ILE B CA 1
ATOM 3100 C C . ILE B 1 170 ? 0.629 49.201 25.410 1.00 23.77 165 ILE B C 1
ATOM 3101 O O . ILE B 1 170 ? 1.199 48.184 24.970 1.00 22.53 165 ILE B O 1
ATOM 3106 N N . TYR B 1 171 ? -0.133 49.997 24.664 1.00 23.38 166 TYR B N 1
ATOM 3107 C CA . TYR B 1 171 ? -0.284 49.810 23.236 1.00 22.19 166 TYR B CA 1
ATOM 3108 C C . TYR B 1 171 ? 0.967 50.307 22.526 1.00 23.42 166 TYR B C 1
ATOM 3109 O O . TYR B 1 171 ? 1.373 51.479 22.686 1.00 25.29 166 TYR B O 1
ATOM 3118 N N . GLY B 1 172 ? 1.566 49.448 21.703 1.00 20.92 167 GLY B N 1
ATOM 3119 C CA . GLY B 1 172 ? 2.814 49.793 21.025 1.00 20.85 167 GLY B CA 1
ATOM 3120 C C . GLY B 1 172 ? 2.795 50.735 19.838 1.00 21.30 167 GLY B C 1
ATOM 3121 O O . GLY B 1 172 ? 1.760 51.323 19.507 1.00 21.75 167 GLY B O 1
ATOM 3122 N N . ASP B 1 173 ? 3.950 50.846 19.192 1.00 22.10 168 ASP B N 1
ATOM 3123 C CA . ASP B 1 173 ? 4.162 51.735 18.038 1.00 22.00 168 ASP B CA 1
ATOM 3124 C C . ASP B 1 173 ? 3.813 50.960 16.760 1.00 23.89 168 ASP B C 1
ATOM 3125 O O . ASP B 1 173 ? 4.568 50.036 16.314 1.00 22.89 168 ASP B O 1
ATOM 3130 N N . VAL B 1 174 ? 2.664 51.307 16.179 1.00 23.23 169 VAL B N 1
ATOM 3131 C CA . VAL B 1 174 ? 2.220 50.646 14.972 1.00 24.21 169 VAL B CA 1
ATOM 3132 C C . VAL B 1 174 ? 3.246 50.687 13.824 1.00 25.29 169 VAL B C 1
ATOM 3133 O O . VAL B 1 174 ? 3.425 49.690 13.140 1.00 23.43 169 VAL B O 1
ATOM 3137 N N . SER B 1 175 ? 3.935 51.812 13.594 1.00 23.71 170 SER B N 1
ATOM 3138 C CA . SER B 1 175 ? 4.887 51.829 12.477 1.00 24.24 170 SER B CA 1
ATOM 3139 C C . SER B 1 175 ? 6.059 50.875 12.723 1.00 23.11 170 SER B C 1
ATOM 3140 O O . SER B 1 175 ? 6.630 50.357 11.770 1.00 22.29 170 SER B O 1
ATOM 3143 N N . LYS B 1 176 ? 6.423 50.672 13.998 1.00 22.63 171 LYS B N 1
ATOM 3144 C CA . LYS B 1 176 ? 7.516 49.754 14.299 1.00 21.61 171 LYS B CA 1
ATOM 3145 C C . LYS B 1 176 ? 7.049 48.323 14.117 1.00 20.77 171 LYS B C 1
ATOM 3146 O O . LYS B 1 176 ? 7.807 47.502 13.551 1.00 20.07 171 LYS B O 1
ATOM 3152 N N . VAL B 1 177 ? 5.840 47.998 14.580 1.00 20.72 172 VAL B N 1
ATOM 3153 C CA . VAL B 1 177 ? 5.340 46.619 14.357 1.00 20.23 172 VAL B CA 1
ATOM 3154 C C . VAL B 1 177 ? 5.244 46.375 12.814 1.00 22.03 172 VAL B C 1
ATOM 3155 O O . VAL B 1 177 ? 5.510 45.280 12.288 1.00 20.03 172 VAL B O 1
ATOM 3159 N N . GLN B 1 178 ? 4.824 47.406 12.071 1.00 20.95 173 GLN B N 1
ATOM 3160 C CA . GLN B 1 178 ? 4.763 47.342 10.604 1.00 21.46 173 GLN B CA 1
ATOM 3161 C C . GLN B 1 178 ? 6.141 47.073 10.021 1.00 20.30 173 GLN B C 1
ATOM 3162 O O . GLN B 1 178 ? 6.284 46.216 9.196 1.00 21.07 173 GLN B O 1
ATOM 3168 N N . ALA B 1 179 ? 7.149 47.837 10.441 1.00 20.65 174 ALA B N 1
ATOM 3169 C CA . ALA B 1 179 ? 8.513 47.639 9.942 1.00 20.52 174 ALA B CA 1
ATOM 3170 C C . ALA B 1 179 ? 8.987 46.205 10.196 1.00 21.73 174 ALA B C 1
ATOM 3171 O O . ALA B 1 179 ? 9.657 45.611 9.365 1.00 22.78 174 ALA B O 1
ATOM 3173 N N . VAL B 1 180 ? 8.638 45.684 11.358 1.00 20.50 175 VAL B N 1
ATOM 3174 C CA . VAL B 1 180 ? 9.023 44.318 11.697 1.00 19.24 175 VAL B CA 1
ATOM 3175 C C . VAL B 1 180 ? 8.369 43.357 10.750 1.00 19.79 175 VAL B C 1
ATOM 3176 O O . VAL B 1 180 ? 9.028 42.472 10.170 1.00 18.64 175 VAL B O 1
ATOM 3180 N N . SER B 1 181 ? 7.061 43.522 10.564 1.00 19.91 176 SER B N 1
ATOM 3181 C CA . SER B 1 181 ? 6.322 42.590 9.728 1.00 20.27 176 SER B CA 1
ATOM 3182 C C . SER B 1 181 ? 6.895 42.517 8.326 1.00 22.08 176 SER B C 1
ATOM 3183 O O . SER B 1 181 ? 6.796 41.468 7.680 1.00 22.70 176 SER B O 1
ATOM 3186 N N . GLU B 1 182 ? 7.519 43.589 7.855 1.00 22.24 177 GLU B N 1
ATOM 3187 C CA . GLU B 1 182 ? 8.034 43.557 6.472 1.00 26.26 177 GLU B CA 1
ATOM 3188 C C . GLU B 1 182 ? 9.186 42.593 6.228 1.00 25.78 177 GLU B C 1
ATOM 3189 O O . GLU B 1 182 ? 9.455 42.228 5.067 1.00 26.85 177 GLU B O 1
ATOM 3195 N N . HIS B 1 183 ? 9.831 42.136 7.303 1.00 24.59 178 HIS B N 1
ATOM 3196 C CA . HIS B 1 183 ? 10.977 41.227 7.187 1.00 23.63 178 HIS B CA 1
ATOM 3197 C C . HIS B 1 183 ? 10.631 39.811 7.538 1.00 24.65 178 HIS B C 1
ATOM 3198 O O . HIS B 1 183 ? 11.475 38.913 7.476 1.00 25.74 178 HIS B O 1
ATOM 3205 N N . LEU B 1 184 ? 9.386 39.588 7.905 1.00 23.79 179 LEU B N 1
ATOM 3206 C CA . LEU B 1 184 ? 8.956 38.247 8.289 1.00 22.62 179 LEU B CA 1
ATOM 3207 C C . LEU B 1 184 ? 8.246 37.521 7.173 1.00 25.66 179 LEU B C 1
ATOM 3208 O O . LEU B 1 184 ? 7.277 38.040 6.565 1.00 27.78 179 LEU B O 1
ATOM 3213 N N . THR B 1 185 ? 8.708 36.322 6.887 1.00 25.80 180 THR B N 1
ATOM 3214 C CA . THR B 1 185 ? 8.090 35.522 5.848 1.00 26.62 180 THR B CA 1
ATOM 3215 C C . THR B 1 185 ? 7.614 34.196 6.432 1.00 26.28 180 THR B C 1
ATOM 3216 O O . THR B 1 185 ? 6.432 34.005 6.653 1.00 28.66 180 THR B O 1
ATOM 3220 N N . GLU B 1 186 ? 8.531 33.311 6.776 1.00 24.07 181 GLU B N 1
ATOM 3221 C CA . GLU B 1 186 ? 8.151 32.045 7.332 1.00 25.39 181 GLU B CA 1
ATOM 3222 C C . GLU B 1 186 ? 7.839 32.164 8.821 1.00 24.07 181 GLU B C 1
ATOM 3223 O O . GLU B 1 186 ? 7.109 31.364 9.359 1.00 25.46 181 GLU B O 1
ATOM 3229 N N . THR B 1 187 ? 8.427 33.149 9.472 1.00 18.55 182 THR B N 1
ATOM 3230 C CA . THR B 1 187 ? 8.187 33.362 10.903 1.00 18.25 182 THR B CA 1
ATOM 3231 C C . THR B 1 187 ? 6.858 34.144 11.107 1.00 17.01 182 THR B C 1
ATOM 3232 O O . THR B 1 187 ? 6.594 35.178 10.465 1.00 18.41 182 THR B O 1
ATOM 3236 N N . GLN B 1 188 ? 6.012 33.597 11.961 1.00 15.87 183 GLN B N 1
ATOM 3237 C CA . GLN B 1 188 ? 4.736 34.213 12.315 1.00 16.59 183 GLN B CA 1
ATOM 3238 C C . GLN B 1 188 ? 4.944 35.346 13.334 1.00 15.84 183 GLN B C 1
ATOM 3239 O O . GLN B 1 188 ? 5.795 35.225 14.228 1.00 16.11 183 GLN B O 1
ATOM 3245 N N . LEU B 1 189 ? 4.205 36.463 13.184 1.00 15.05 184 LEU B N 1
ATOM 3246 C CA . LEU B 1 189 ? 4.348 37.605 14.096 1.00 17.03 184 LEU B CA 1
ATOM 3247 C C . LEU B 1 189 ? 3.228 37.644 15.113 1.00 14.98 184 LEU B C 1
ATOM 3248 O O . LEU B 1 189 ? 2.077 37.833 14.736 1.00 14.78 184 LEU B O 1
ATOM 3253 N N . PHE B 1 190 ? 3.591 37.445 16.384 1.00 14.48 185 PHE B N 1
ATOM 3254 C CA . PHE B 1 190 ? 2.648 37.582 17.500 1.00 14.45 185 PHE B CA 1
ATOM 3255 C C . PHE B 1 190 ? 2.882 39.014 18.069 1.00 16.04 185 PHE B C 1
ATOM 3256 O O . PHE B 1 190 ? 4.007 39.409 18.218 1.00 14.97 185 PHE B O 1
ATOM 3264 N N . TYR B 1 191 ? 1.797 39.716 18.379 1.00 14.30 186 TYR B N 1
ATOM 3265 C CA . TYR B 1 191 ? 1.898 41.039 18.995 1.00 16.31 186 TYR B CA 1
ATOM 3266 C C . TYR B 1 191 ? 1.044 41.060 20.235 1.00 15.69 186 TYR B C 1
ATOM 3267 O O . TYR B 1 191 ? -0.132 40.656 20.204 1.00 16.00 186 TYR B O 1
ATOM 3276 N N . GLY B 1 192 ? 1.646 41.473 21.351 1.00 16.61 187 GLY B N 1
ATOM 3277 C CA . GLY B 1 192 ? 0.896 41.647 22.574 1.00 17.26 187 GLY B CA 1
ATOM 3278 C C . GLY B 1 192 ? 1.243 43.009 23.166 1.00 17.67 187 GLY B C 1
ATOM 3279 O O . GLY B 1 192 ? 2.389 43.485 23.026 1.00 17.62 187 GLY B O 1
ATOM 3280 N N . GLY B 1 193 ? 0.218 43.666 23.748 1.00 17.84 188 GLY B N 1
ATOM 3281 C CA . GLY B 1 193 ? 0.483 44.956 24.380 1.00 19.37 188 GLY B CA 1
ATOM 3282 C C . GLY B 1 193 ? -0.692 45.925 24.374 1.00 17.53 188 GLY B C 1
ATOM 3283 O O . GLY B 1 193 ? -0.984 46.456 23.353 1.00 16.97 188 GLY B O 1
ATOM 3284 N N . GLY B 1 194 ? -1.380 46.064 25.510 1.00 19.00 189 GLY B N 1
ATOM 3285 C CA . GLY B 1 194 ? -2.425 47.078 25.654 1.00 20.95 189 GLY B CA 1
ATOM 3286 C C . GLY B 1 194 ? -3.621 47.083 24.739 1.00 22.19 189 GLY B C 1
ATOM 3287 O O . GLY B 1 194 ? -4.284 48.121 24.603 1.00 23.17 189 GLY B O 1
ATOM 3288 N N . ILE B 1 195 ? -3.955 45.954 24.111 1.00 19.47 190 ILE B N 1
ATOM 3289 C CA . ILE B 1 195 ? -5.103 45.952 23.221 1.00 18.56 190 ILE B CA 1
ATOM 3290 C C . ILE B 1 195 ? -6.368 45.884 24.092 1.00 18.82 190 ILE B C 1
ATOM 3291 O O . ILE B 1 195 ? -6.632 44.932 24.825 1.00 19.66 190 ILE B O 1
ATOM 3296 N N . SER B 1 196 ? -7.117 47.009 24.058 1.00 22.31 191 SER B N 1
ATOM 3297 C CA . SER B 1 196 ? -8.298 47.136 24.923 1.00 23.70 191 SER B CA 1
ATOM 3298 C C . SER B 1 196 ? -9.593 47.486 24.204 1.00 25.74 191 SER B C 1
ATOM 3299 O O . SER B 1 196 ? -10.586 47.868 24.856 1.00 26.62 191 SER B O 1
ATOM 3302 N N . SER B 1 197 ? -9.609 47.363 22.890 1.00 23.84 192 SER B N 1
ATOM 3303 C CA . SER B 1 197 ? -10.791 47.723 22.154 1.00 24.31 192 SER B CA 1
ATOM 3304 C C . SER B 1 197 ? -10.781 47.056 20.803 1.00 24.45 192 SER B C 1
ATOM 3305 O O . SER B 1 197 ? -9.739 46.547 20.358 1.00 24.89 192 SER B O 1
ATOM 3308 N N . GLU B 1 198 ? -11.933 47.058 20.139 1.00 24.47 193 GLU B N 1
ATOM 3309 C CA . GLU B 1 198 ? -12.032 46.551 18.789 1.00 23.69 193 GLU B CA 1
ATOM 3310 C C . GLU B 1 198 ? -11.120 47.390 17.888 1.00 24.27 193 GLU B C 1
ATOM 3311 O O . GLU B 1 198 ? -10.471 46.867 16.992 1.00 23.24 193 GLU B O 1
ATOM 3317 N N . GLN B 1 199 ? -11.075 48.706 18.131 1.00 22.71 194 GLN B N 1
ATOM 3318 C CA . GLN B 1 199 ? -10.234 49.620 17.342 1.00 21.96 194 GLN B CA 1
ATOM 3319 C C . GLN B 1 199 ? -8.751 49.179 17.345 1.00 21.29 194 GLN B C 1
ATOM 3320 O O . GLN B 1 199 ? -8.129 49.038 16.295 1.00 22.82 194 GLN B O 1
ATOM 3326 N N . GLN B 1 200 ? -8.220 48.977 18.540 1.00 21.64 195 GLN B N 1
ATOM 3327 C CA . GLN B 1 200 ? -6.829 48.590 18.689 1.00 19.40 195 GLN B CA 1
ATOM 3328 C C . GLN B 1 200 ? -6.608 47.165 18.170 1.00 20.28 195 GLN B C 1
ATOM 3329 O O . GLN B 1 200 ? -5.603 46.930 17.512 1.00 19.31 195 GLN B O 1
ATOM 3335 N N . ALA B 1 201 ? -7.540 46.265 18.459 1.00 19.90 196 ALA B N 1
ATOM 3336 C CA . ALA B 1 201 ? -7.375 44.871 18.019 1.00 20.00 196 ALA B CA 1
ATOM 3337 C C . ALA B 1 201 ? -7.313 44.846 16.511 1.00 21.41 196 ALA B C 1
ATOM 3338 O O . ALA B 1 201 ? -6.481 44.170 15.880 1.00 22.26 196 ALA B O 1
ATOM 3340 N N . THR B 1 202 ? -8.232 45.571 15.891 1.00 20.76 197 THR B N 1
ATOM 3341 C CA . THR B 1 202 ? -8.252 45.616 14.445 1.00 21.83 197 THR B CA 1
ATOM 3342 C C . THR B 1 202 ? -7.015 46.252 13.799 1.00 21.55 197 THR B C 1
ATOM 3343 O O . THR B 1 202 ? -6.469 45.745 12.792 1.00 21.87 197 THR B O 1
ATOM 3347 N N . GLU B 1 203 ? -6.534 47.358 14.376 1.00 21.61 198 GLU B N 1
ATOM 3348 C CA . GLU B 1 203 ? -5.370 48.019 13.840 1.00 21.59 198 GLU B CA 1
ATOM 3349 C C . GLU B 1 203 ? -4.142 47.096 13.925 1.00 20.93 198 GLU B C 1
ATOM 3350 O O . GLU B 1 203 ? -3.418 46.969 12.931 1.00 21.14 198 GLU B O 1
ATOM 3356 N N . MET B 1 204 ? -3.965 46.425 15.066 1.00 20.16 199 MET B N 1
ATOM 3357 C CA . MET B 1 204 ? -2.794 45.555 15.170 1.00 20.18 199 MET B CA 1
ATOM 3358 C C . MET B 1 204 ? -2.904 44.245 14.441 1.00 19.47 199 MET B C 1
ATOM 3359 O O . MET B 1 204 ? -1.879 43.735 13.939 1.00 20.75 199 MET B O 1
ATOM 3364 N N . ALA B 1 205 ? -4.119 43.711 14.352 1.00 19.64 200 ALA B N 1
ATOM 3365 C CA . ALA B 1 205 ? -4.305 42.432 13.672 1.00 19.33 200 ALA B CA 1
ATOM 3366 C C . ALA B 1 205 ? -4.168 42.604 12.146 1.00 20.83 200 ALA B C 1
ATOM 3367 O O . ALA B 1 205 ? -4.057 41.631 11.415 1.00 18.99 200 ALA B O 1
ATOM 3369 N N . ALA B 1 206 ? -4.172 43.836 11.644 1.00 20.11 201 ALA B N 1
ATOM 3370 C CA . ALA B 1 206 ? -3.931 44.035 10.233 1.00 20.98 201 ALA B CA 1
ATOM 3371 C C . ALA B 1 206 ? -2.435 44.038 9.906 1.00 20.97 201 ALA B C 1
ATOM 3372 O O . ALA B 1 206 ? -2.063 44.123 8.724 1.00 24.29 201 ALA B O 1
ATOM 3374 N N . ILE B 1 207 ? -1.597 43.987 10.947 1.00 21.13 202 ILE B N 1
ATOM 3375 C CA . ILE B 1 207 ? -0.123 44.012 10.795 1.00 20.11 202 ILE B CA 1
ATOM 3376 C C . ILE B 1 207 ? 0.472 42.680 11.276 1.00 19.48 202 ILE B C 1
ATOM 3377 O O . ILE B 1 207 ? 1.124 41.918 10.507 1.00 19.74 202 ILE B O 1
ATOM 3382 N N . ALA B 1 208 ? 0.156 42.364 12.529 1.00 18.58 203 ALA B N 1
ATOM 3383 C CA . ALA B 1 208 ? 0.606 41.105 13.128 1.00 18.34 203 ALA B CA 1
ATOM 3384 C C . ALA B 1 208 ? -0.236 39.961 12.581 1.00 18.27 203 ALA B C 1
ATOM 3385 O O . ALA B 1 208 ? -1.377 40.120 12.197 1.00 18.20 203 ALA B O 1
ATOM 3387 N N . ASP B 1 209 ? 0.340 38.771 12.611 1.00 16.87 204 ASP B N 1
ATOM 3388 C CA . ASP B 1 209 ? -0.424 37.597 12.236 1.00 16.35 204 ASP B CA 1
ATOM 3389 C C . ASP B 1 209 ? -1.418 37.189 13.352 1.00 15.30 204 ASP B C 1
ATOM 3390 O O . ASP B 1 209 ? -2.559 36.791 13.081 1.00 16.10 204 ASP B O 1
ATOM 3395 N N . THR B 1 210 ? -0.976 37.312 14.605 1.00 14.46 205 THR B N 1
ATOM 3396 C CA . THR B 1 210 ? -1.820 36.936 15.743 1.00 14.29 205 THR B CA 1
ATOM 3397 C C . THR B 1 210 ? -1.663 37.991 16.836 1.00 15.74 205 THR B C 1
ATOM 3398 O O . THR B 1 210 ? -0.528 38.334 17.152 1.00 14.91 205 THR B O 1
ATOM 3402 N N . ILE B 1 211 ? -2.792 38.461 17.391 1.00 15.98 206 ILE B N 1
ATOM 3403 C CA . ILE B 1 211 ? -2.736 39.390 18.502 1.00 15.60 206 ILE B CA 1
ATOM 3404 C C . ILE B 1 211 ? -3.031 38.622 19.759 1.00 15.47 206 ILE B C 1
ATOM 3405 O O . ILE B 1 211 ? -3.864 37.688 19.777 1.00 15.28 206 ILE B O 1
ATOM 3410 N N . ILE B 1 212 ? -2.370 39.042 20.847 1.00 15.30 207 ILE B N 1
ATOM 3411 C CA . ILE B 1 212 ? -2.470 38.373 22.128 1.00 14.67 207 ILE B CA 1
ATOM 3412 C C . ILE B 1 212 ? -3.080 39.423 23.052 1.00 14.83 207 ILE B C 1
ATOM 3413 O O . ILE B 1 212 ? -2.518 40.530 23.199 1.00 18.26 207 ILE B O 1
ATOM 3418 N N . VAL B 1 213 ? -4.174 39.050 23.682 1.00 15.00 208 VAL B N 1
ATOM 3419 C CA . VAL B 1 213 ? -4.946 40.026 24.487 1.00 15.67 208 VAL B CA 1
ATOM 3420 C C . VAL B 1 213 ? -5.027 39.478 25.901 1.00 17.10 208 VAL B C 1
ATOM 3421 O O . VAL B 1 213 ? -5.513 38.334 26.122 1.00 18.54 208 VAL B O 1
ATOM 3425 N N . GLY B 1 214 ? -4.530 40.252 26.869 1.00 18.03 209 GLY B N 1
ATOM 3426 C CA . GLY B 1 214 ? -4.512 39.744 28.205 1.00 18.26 209 GLY B CA 1
ATOM 3427 C C . GLY B 1 214 ? -5.077 40.671 29.279 1.00 20.86 209 GLY B C 1
ATOM 3428 O O . GLY B 1 214 ? -6.071 40.334 29.886 1.00 21.59 209 GLY B O 1
ATOM 3429 N N . ASP B 1 215 ? -4.450 41.842 29.483 1.00 20.62 210 ASP B N 1
ATOM 3430 C CA . ASP B 1 215 ? -4.874 42.673 30.602 1.00 23.39 210 ASP B CA 1
ATOM 3431 C C . ASP B 1 215 ? -6.330 43.094 30.629 1.00 23.23 210 ASP B C 1
ATOM 3432 O O . ASP B 1 215 ? -6.946 43.094 31.735 1.00 23.39 210 ASP B O 1
ATOM 3437 N N . ILE B 1 216 ? -6.841 43.515 29.468 1.00 22.65 211 ILE B N 1
ATOM 3438 C CA . ILE B 1 216 ? -8.216 43.980 29.366 1.00 23.15 211 ILE B CA 1
ATOM 3439 C C . ILE B 1 216 ? -9.204 42.933 29.873 1.00 23.85 211 ILE B C 1
ATOM 3440 O O . ILE B 1 216 ? -10.272 43.287 30.353 1.00 23.77 211 ILE B O 1
ATOM 3445 N N . ILE B 1 217 ? -8.826 41.653 29.844 1.00 22.08 212 ILE B N 1
ATOM 3446 C CA . ILE B 1 217 ? -9.723 40.607 30.355 1.00 23.07 212 ILE B CA 1
ATOM 3447 C C . ILE B 1 217 ? -10.122 40.831 31.840 1.00 25.19 212 ILE B C 1
ATOM 3448 O O . ILE B 1 217 ? -11.287 40.598 32.250 1.00 25.44 212 ILE B O 1
ATOM 3453 N N . TYR B 1 218 ? -9.153 41.294 32.615 1.00 25.63 213 TYR B N 1
ATOM 3454 C CA . TYR B 1 218 ? -9.319 41.510 34.050 1.00 27.86 213 TYR B CA 1
ATOM 3455 C C . TYR B 1 218 ? -9.839 42.912 34.380 1.00 29.68 213 TYR B C 1
ATOM 3456 O O . TYR B 1 218 ? -10.384 43.147 35.477 1.00 32.26 213 TYR B O 1
ATOM 3465 N N . LYS B 1 219 ? -9.744 43.825 33.434 1.00 30.23 214 LYS B N 1
ATOM 3466 C CA . LYS B 1 219 ? -10.179 45.183 33.654 1.00 32.43 214 LYS B CA 1
ATOM 3467 C C . LYS B 1 219 ? -11.626 45.428 33.253 1.00 33.70 214 LYS B C 1
ATOM 3468 O O . LYS B 1 219 ? -12.378 46.011 34.048 1.00 34.49 214 LYS B O 1
ATOM 3474 N N . ASP B 1 220 ? -12.040 44.937 32.082 1.00 32.68 215 ASP B N 1
ATOM 3475 C CA . ASP B 1 220 ? -13.405 45.137 31.545 1.00 31.83 215 ASP B CA 1
ATOM 3476 C C . ASP B 1 220 ? -13.718 43.959 30.603 1.00 31.31 215 ASP B C 1
ATOM 3477 O O . ASP B 1 220 ? -13.331 43.993 29.440 1.00 29.11 215 ASP B O 1
ATOM 3482 N N . ILE B 1 221 ? -14.418 42.938 31.088 1.00 31.39 216 ILE B N 1
ATOM 3483 C CA . ILE B 1 221 ? -14.709 41.775 30.236 1.00 31.35 216 ILE B CA 1
ATOM 3484 C C . ILE B 1 221 ? -15.445 42.124 28.952 1.00 31.04 216 ILE B C 1
A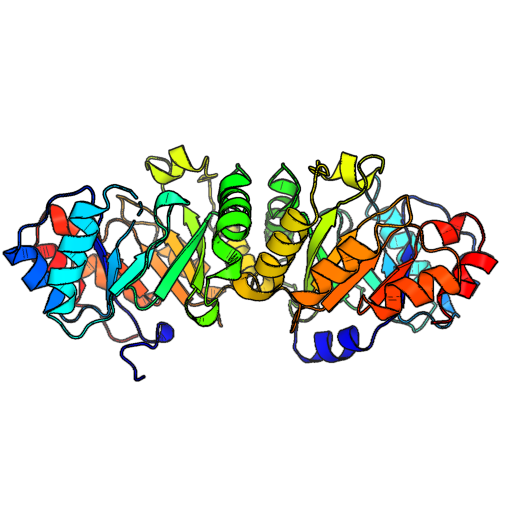TOM 3485 O O . ILE B 1 221 ? -15.245 41.511 27.904 1.00 28.82 216 ILE B O 1
ATOM 3490 N N . LYS B 1 222 ? -16.322 43.118 29.005 1.00 31.13 217 LYS B N 1
ATOM 3491 C CA . LYS B 1 222 ? -17.017 43.486 27.787 1.00 31.62 217 LYS B CA 1
ATOM 3492 C C . LYS B 1 222 ? -16.074 44.003 26.701 1.00 30.29 217 LYS B C 1
ATOM 3493 O O . LYS B 1 222 ? -16.241 43.680 25.519 1.00 29.07 217 LYS B O 1
ATOM 3499 N N . LYS B 1 223 ? -15.077 44.802 27.093 1.00 28.65 218 LYS B N 1
ATOM 3500 C CA . LYS B 1 223 ? -14.167 45.362 26.089 1.00 28.28 218 LYS B CA 1
ATOM 3501 C C . LYS B 1 223 ? -13.264 44.242 25.569 1.00 25.14 218 LYS B C 1
ATOM 3502 O O . LYS B 1 223 ? -12.956 44.185 24.414 1.00 24.72 218 LYS B O 1
ATOM 3508 N N . ALA B 1 224 ? -12.878 43.378 26.472 1.00 24.03 219 ALA B N 1
ATOM 3509 C CA . ALA B 1 224 ? -11.982 42.246 26.128 1.00 23.53 219 ALA B CA 1
ATOM 3510 C C . ALA B 1 224 ? -12.709 41.433 25.048 1.00 23.38 219 ALA B C 1
ATOM 3511 O O . ALA B 1 224 ? -12.134 41.051 24.035 1.00 20.92 219 ALA B O 1
ATOM 3513 N N . LEU B 1 225 ? -13.980 41.133 25.279 1.00 23.71 220 LEU B N 1
ATOM 3514 C CA . LEU B 1 225 ? -14.699 40.365 24.270 1.00 24.27 220 LEU B CA 1
ATOM 3515 C C . LEU B 1 225 ? -14.772 41.041 22.915 1.00 24.92 220 LEU B C 1
ATOM 3516 O O . LEU B 1 225 ? -14.815 40.378 21.893 1.00 25.91 220 LEU B O 1
ATOM 3521 N N . LYS B 1 226 ? -14.721 42.379 22.867 1.00 24.72 221 LYS B N 1
ATOM 3522 C CA . LYS B 1 226 ? -14.764 43.073 21.600 1.00 24.81 221 LYS B CA 1
ATOM 3523 C C . LYS B 1 226 ? -13.452 42.935 20.826 1.00 23.69 221 LYS B C 1
ATOM 3524 O O . LYS B 1 226 ? -13.392 43.224 19.622 1.00 23.27 221 LYS B O 1
ATOM 3530 N N . THR B 1 227 ? -12.393 42.492 21.509 1.00 23.04 222 THR B N 1
ATOM 3531 C CA . THR B 1 227 ? -11.103 42.382 20.821 1.00 22.02 222 THR B CA 1
ATOM 3532 C C . THR B 1 227 ? -11.038 41.240 19.835 1.00 21.30 222 THR B C 1
ATOM 3533 O O . THR B 1 227 ? -10.094 41.173 19.052 1.00 20.74 222 THR B O 1
ATOM 3537 N N . VAL B 1 228 ? -12.043 40.363 19.858 1.00 21.86 223 VAL B N 1
ATOM 3538 C CA . VAL B 1 228 ? -12.021 39.279 18.866 1.00 22.69 223 VAL B CA 1
ATOM 3539 C C . VAL B 1 228 ? -12.582 39.764 17.549 1.00 25.65 223 VAL B C 1
ATOM 3540 O O . VAL B 1 228 ? -12.497 39.058 16.552 1.00 25.27 223 VAL B O 1
ATOM 3544 N N . LYS B 1 229 ? -13.134 40.973 17.544 1.00 25.80 224 LYS B N 1
ATOM 3545 C CA . LYS B 1 229 ? -13.676 41.562 16.320 1.00 29.19 224 LYS B CA 1
ATOM 3546 C C . LYS B 1 229 ? -12.545 42.269 15.561 1.00 30.94 224 LYS B C 1
ATOM 3547 O O . LYS B 1 229 ? -12.231 43.444 15.802 1.00 33.05 224 LYS B O 1
ATOM 3553 N N . ILE B 1 230 ? -11.920 41.547 14.646 1.00 29.90 225 ILE B N 1
ATOM 3554 C CA . ILE B 1 230 ? -10.828 42.063 13.831 1.00 31.60 225 ILE B CA 1
ATOM 3555 C C . ILE B 1 230 ? -11.194 41.881 12.366 1.00 33.63 225 ILE B C 1
ATOM 3556 O O . ILE B 1 230 ? -12.220 41.258 12.053 1.00 34.66 225 ILE B O 1
ATOM 3561 N N . LYS B 1 231 ? -10.375 42.393 11.454 1.00 34.88 226 LYS B N 1
ATOM 3562 C CA . LYS B 1 231 ? -10.709 42.174 10.040 1.00 37.16 226 LYS B CA 1
ATOM 3563 C C . LYS B 1 231 ? -9.995 40.919 9.479 1.00 38.59 226 LYS B C 1
ATOM 3564 O O . LYS B 1 231 ? -9.068 40.367 10.110 1.00 37.25 226 LYS B O 1
ATOM 3570 N N . GLU B 1 232 ? -10.443 40.433 8.325 1.00 39.17 227 GLU B N 1
ATOM 3571 C CA . GLU B 1 232 ? -9.815 39.254 7.743 1.00 40.93 227 GLU B CA 1
ATOM 3572 C C . GLU B 1 232 ? -8.352 39.593 7.414 1.00 41.24 227 GLU B C 1
ATOM 3573 O O . GLU B 1 232 ? -8.021 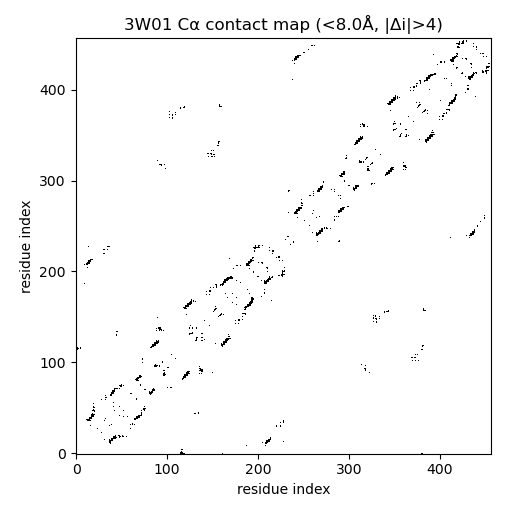40.755 7.155 1.00 40.21 227 GLU B O 1
ATOM 3579 N N . SER B 1 233 ? -7.470 38.593 7.462 1.00 42.12 228 SER B N 1
ATOM 3580 C CA . SER B 1 233 ? -6.045 38.833 7.202 1.00 43.39 228 SER B CA 1
ATOM 3581 C C . SER B 1 233 ? -5.778 39.193 5.742 1.00 44.26 228 SER B C 1
ATOM 3582 O O . SER B 1 233 ? -6.623 38.749 4.918 1.00 45.68 228 SER B O 1
#

Sequence (457 aa):
AGAGAMYDIKKWRHIFKLDPAKHISDDDLDAICMSQTDAIMIGGTDDVTEDNVIHLMSKIRRYPLPLVLEISNIESVMPGFDFYFVPTVLNSTDVAFHNGTLLEALKTYGHSIDFEEVIFEGYVVCNADSKVAKHTKANTDLTTEDLEAYAQMVNHMYRLPVMYIEYSGIYGDVSKVQAVSEHLTETQLFYGGGISSEQQATEMAAIADTIIVGDIIYKDIKKALKTVKIAGAMYDIKKWRHIFKLDPAKHISDDDLDAICMSQTDAIMIGVTEDNVIHLMSKIRRYPLPLVLEISNIESVMPGFDFYFVPTVLNSTDVAFHNGTLLEALKTYGHSIDFEEVIFEGYVVCNADSKVAKHTKANTDLTTEDLEAYAQMVNHMYRLPVMYIEYSGIYGDVSKVQAVSEHLTETQLFYGGGISSEQQATEMAAIADTIIVGDIIYKDIKKALKTVKIKES

InterPro domains:
  IPR008205 Geranylgeranylglyceryl phosphate synthase/Heptaprenylglyceryl phosphate synthase [MF_00112] (3-226)
  IPR008205 Geranylgeranylglyceryl phosphate synthase/Heptaprenylglyceryl phosphate synthase [PF01884] (2-224)
  IPR008205 Geranylgeranylglyceryl phosphate synthase/Heptaprenylglyceryl phosphate synthase [TIGR01768] (8-223)
  IPR008205 Geranylgeranylglyceryl phosphate synthase/Heptaprenylglyceryl phosphate synthase [cd02812] (8-223)
  IPR038597 GGGP/HepGP synthase superfamily [G3DSA:3.20.20.390] (1-230)
  IPR039074 GGGP/HepGP synthase group I [PTHR40029] (1-228)

Foldseek 3Di:
DAPVLLVLVLQFAEEEEEELQDDADLVLLVLVQPAPHQEYEYDHFPPPALVSLVVVVVSSVVGDHFYEYADHAQHNDDDDHQAYEYEQAVQAPDCCSNCVRVVVNCVVCVVDDDCNRYFYEHEYEAACPDSNCVRRNGDNPDDLVNLLVSLLCCCPPVNGQEYEYHDAPAQDDLVSLQSSLVNHDNHFYEYEYHQQALVSLVSSSVRGSYYYHYDNSVVPSVSVSRSSND/DDPLLPVLQFAEEEEEALVDDDDLVLLVLVLPAPHSEYEYAVVVPSVVVSLVSSVVHPHFYEYEDDALSSDDDDHQAYEYEQAQQFPDCCSNCVRVVVSCVVCVVPDDCVRYAYEHEHEAACPDPVCVVRVGDNPDDLVNLCVSLLCCCPPVNGQEYEYENDAAQDDLVSLQSSLVNHDNHAYEYEYNDQACVSLASVSVRGVYYYYYDNSNVPSVRSSRSVNYDDD

CATH classification: 3.20.20.390